Protein 1VB5 (pdb70)

Solvent-accessible surface area: 22920 Å² total; per-residue (Å²): 56,27,98,139,0,66,86,23,2,106,63,3,102,141,29,89,58,91,18,7,13,46,14,0,80,34,0,0,42,0,0,22,18,0,1,98,77,31,74,63,105,84,0,79,101,9,0,84,82,0,67,121,40,0,35,134,11,5,30,0,4,0,0,0,73,12,0,6,121,48,0,34,61,17,77,124,101,68,73,0,71,58,69,0,76,47,12,18,131,139,7,77,98,10,34,144,86,0,4,32,42,0,0,127,41,0,93,92,57,16,33,0,0,2,3,13,23,17,28,1,2,9,53,0,0,48,23,0,84,125,111,167,46,180,26,53,0,0,0,0,2,0,5,22,41,36,8,0,6,46,2,0,90,46,0,101,175,25,62,11,118,46,32,2,0,2,4,4,1,0,3,16,10,0,131,102,9,52,10,0,0,0,2,4,15,1,0,1,100,33,0,57,0,0,10,16,3,2,0,22,2,0,0,5,0,0,104,77,51,90,14,49,5,37,0,0,0,0,54,23,6,35,15,60,93,33,91,27,73,98,21,113,42,31,79,50,126,28,104,69,57,150,31,197,7,74,4,18,6,19,2,27,0,29,95,118,20,7,145,1,0,0,2,30,145,18,72,31,110,7,39,217,72,127,62,22,108,147,0,61,73,20,19,107,65,3,96,148,40,98,58,73,20,7,6,57,9,0,90,21,0,0,66,0,0,37,16,0,4,136,73,37,98,72,100,104,0,70,110,9,0,105,86,0,45,100,53,0,42,108,9,3,35,0,14,0,0,0,40,28,0,2,140,28,0,40,56,25,71,125,87,81,48,0,110,63,73,0,81,46,10,43,126,119,5,102,102,7,31,156,81,0,3,32,34,0,0,130,43,0,86,91,56,17,33,0,0,3,3,11,14,21,24,0,5,6,40,0,0,41,19,0,68,109,112,165,47,164,22,108,1,6,0,0,1,0,6,18,43,38,9,0,13,27,4,2,126,41,0,122,179,20,68,10,103,54,58,2,0,2,4,3,0,0,3,15,11,0,127,105,8,49,10,0,0,0,2,6,12,1,0,0,92,35,0,58,1,0,11,16,2,2,0,25,1,0,0,4,0,0,105,72,52,91,14,52,4,36,0,0,0,0,61,24,6,38,19,73,89,42,82,23,78,101,23,127,48,28,79,42,149,34,100,71,58,101,8,183,7,92,5,14,6,12,3,32,0,29,94,125,17,8,146,0,0,0,7,33,152,20,71,20,107,8,42,198,77,19,210

Structure (mmCIF, N/CA/C/O backbone):
data_1VB5
#
_entry.id   1VB5
#
_cell.length_a   158.437
_cell.length_b   158.437
_cell.length_c   151.486
_cell.angle_alpha   90.00
_cell.angle_beta   90.00
_cell.angle_gamma   120.00
#
_symmetry.space_group_name_H-M   'P 63 2 2'
#
loop_
_entity.id
_entity.type
_entity.pdbx_description
1 polymer 'translation initiation factor eIF-2B'
2 water water
#
loop_
_atom_site.group_PDB
_atom_site.id
_atom_site.type_symbol
_atom_site.label_atom_id
_atom_site.label_alt_id
_atom_site.label_comp_id
_atom_site.label_asym_id
_atom_site.label_entity_id
_atom_site.label_seq_id
_atom_site.pdbx_PDB_ins_code
_atom_site.Cartn_x
_atom_site.Cartn_y
_atom_site.Cartn_z
_atom_site.occupancy
_atom_site.B_iso_or_equiv
_atom_site.auth_seq_id
_atom_site.auth_comp_id
_atom_site.auth_asym_id
_atom_site.auth_atom_id
_atom_site.pdbx_PDB_model_num
ATOM 1 N N . LEU A 1 2 ? 99.802 47.952 -6.817 1.00 29.58 2 LEU A N 1
ATOM 2 C CA . LEU A 1 2 ? 98.560 48.501 -6.199 1.00 31.42 2 LEU A CA 1
ATOM 3 C C . LEU A 1 2 ? 97.776 49.369 -7.178 1.00 27.86 2 LEU A C 1
ATOM 4 O O . LEU A 1 2 ? 98.356 50.147 -7.933 1.00 32.59 2 LEU A O 1
ATOM 9 N N . PRO A 1 3 ? 96.439 49.248 -7.167 1.00 25.50 3 PRO A N 1
ATOM 10 C CA . PRO A 1 3 ? 95.548 50.011 -8.045 1.00 23.41 3 PRO A CA 1
ATOM 11 C C . PRO A 1 3 ? 95.726 51.522 -7.890 1.00 26.95 3 PRO A C 1
ATOM 12 O O . PRO A 1 3 ? 96.066 52.019 -6.814 1.00 25.83 3 PRO A O 1
ATOM 16 N N . GLU A 1 4 ? 95.479 52.241 -8.978 1.00 25.33 4 GLU A N 1
ATOM 17 C CA . GLU A 1 4 ? 95.601 53.690 -9.004 1.00 25.73 4 GLU A CA 1
ATOM 18 C C . GLU A 1 4 ? 94.879 54.379 -7.845 1.00 27.30 4 GLU A C 1
ATOM 19 O O . GLU A 1 4 ? 95.448 55.254 -7.187 1.00 23.90 4 GLU A O 1
ATOM 25 N N . ARG A 1 5 ? 93.628 53.992 -7.603 1.00 26.62 5 ARG A N 1
ATOM 26 C CA . ARG A 1 5 ? 92.846 54.600 -6.532 1.00 25.14 5 ARG A CA 1
ATOM 27 C C . ARG A 1 5 ? 93.448 54.351 -5.155 1.00 23.83 5 ARG A C 1
ATOM 28 O O . ARG A 1 5 ? 93.306 55.178 -4.254 1.00 26.73 5 ARG A O 1
ATOM 36 N N . VAL A 1 6 ? 94.115 53.217 -4.980 1.00 19.90 6 VAL A N 1
ATOM 37 C CA . VAL A 1 6 ? 94.735 52.938 -3.692 1.00 19.41 6 VAL A CA 1
ATOM 38 C C . VAL A 1 6 ? 95.929 53.876 -3.522 1.00 21.22 6 VAL A C 1
ATOM 39 O O . VAL A 1 6 ? 96.127 54.458 -2.452 1.00 20.81 6 VAL A O 1
ATOM 43 N N . LEU A 1 7 ? 96.708 54.034 -4.590 1.00 19.41 7 LEU A N 1
ATOM 44 C CA . LEU A 1 7 ? 97.876 54.914 -4.573 1.00 17.69 7 LEU A CA 1
ATOM 45 C C . LEU A 1 7 ? 97.482 56.367 -4.309 1.00 20.04 7 LEU A C 1
ATOM 46 O O . LEU A 1 7 ? 98.213 57.097 -3.638 1.00 20.57 7 LEU A O 1
ATOM 51 N N . GLU A 1 8 ? 96.333 56.790 -4.833 1.00 20.81 8 GLU A N 1
ATOM 52 C CA . GLU A 1 8 ? 95.861 58.159 -4.602 1.00 25.72 8 GLU A CA 1
ATOM 53 C C . GLU A 1 8 ? 95.662 58.392 -3.104 1.00 24.69 8 GLU A C 1
ATOM 54 O O . GLU A 1 8 ? 96.126 59.385 -2.545 1.00 22.68 8 GLU A O 1
ATOM 60 N N . ILE A 1 9 ? 94.959 57.463 -2.465 1.00 22.10 9 ILE A N 1
ATOM 61 C CA . ILE A 1 9 ? 94.692 57.554 -1.040 1.00 16.16 9 ILE A CA 1
ATOM 62 C C . ILE A 1 9 ? 95.994 57.583 -0.244 1.00 15.57 9 ILE A C 1
ATOM 63 O O . ILE A 1 9 ? 96.121 58.354 0.704 1.00 17.48 9 ILE A O 1
ATOM 68 N N . LEU A 1 10 ? 96.962 56.754 -0.629 1.00 14.32 10 LEU A N 1
ATOM 69 C CA . LEU A 1 10 ? 98.244 56.738 0.062 1.00 17.45 10 LEU A CA 1
ATOM 70 C C . LEU A 1 10 ? 98.942 58.098 -0.088 1.00 18.87 10 LEU A C 1
ATOM 71 O O . LEU A 1 10 ? 99.542 58.600 0.863 1.00 21.11 10 LEU A O 1
ATOM 76 N N . ARG A 1 11 ? 98.861 58.699 -1.274 1.00 20.51 11 ARG A N 1
ATOM 77 C CA . ARG A 1 11 ? 99.473 60.010 -1.485 1.00 19.31 11 ARG A CA 1
ATOM 78 C C . ARG A 1 11 ? 98.722 61.062 -0.665 1.00 17.63 11 ARG A C 1
ATOM 79 O O . ARG A 1 11 ? 99.325 61.985 -0.125 1.00 15.42 11 ARG A O 1
ATOM 87 N N . GLU A 1 12 ? 97.403 60.930 -0.564 1.00 18.04 12 GLU A N 1
ATOM 88 C CA . GLU A 1 12 ? 96.643 61.890 0.227 1.00 18.59 12 GLU A CA 1
ATOM 89 C C . GLU A 1 12 ? 97.080 61.793 1.693 1.00 22.77 12 GLU A C 1
ATOM 90 O O . GLU A 1 12 ? 97.174 62.803 2.399 1.00 21.35 12 GLU A O 1
ATOM 96 N N . MET A 1 13 ? 97.360 60.575 2.144 1.00 18.34 13 MET A N 1
ATOM 97 C CA . MET A 1 13 ? 97.805 60.369 3.513 1.00 20.97 13 MET A CA 1
ATOM 98 C C . MET A 1 13 ? 99.178 61.004 3.750 1.00 23.17 13 MET A C 1
ATOM 99 O O . MET A 1 13 ? 99.350 61.783 4.687 1.00 21.06 13 MET A O 1
ATOM 104 N N . LYS A 1 14 ? 100.144 60.677 2.896 1.00 21.06 14 LYS A N 1
ATOM 105 C CA . LYS A 1 14 ? 101.506 61.201 3.025 1.00 24.66 14 LYS A CA 1
ATOM 106 C C . LYS A 1 14 ? 101.540 62.721 2.949 1.00 21.57 14 LYS A C 1
ATOM 107 O O . LYS A 1 14 ? 102.424 63.371 3.496 1.00 21.71 14 LYS A O 1
ATOM 113 N N . ARG A 1 15 ? 100.548 63.270 2.270 1.00 22.12 15 ARG A N 1
ATOM 114 C CA . ARG A 1 15 ? 100.418 64.701 2.055 1.00 27.47 15 ARG A CA 1
ATOM 115 C C . ARG A 1 15 ? 99.860 65.478 3.256 1.00 27.27 15 ARG A C 1
ATOM 116 O O . ARG A 1 15 ? 100.101 66.678 3.388 1.00 24.43 15 ARG A O 1
ATOM 124 N N . GLU A 1 16 ? 99.136 64.793 4.136 1.00 25.12 16 GLU A N 1
ATOM 125 C CA . GLU A 1 16 ? 98.518 65.435 5.297 1.00 25.73 16 GLU A CA 1
ATOM 126 C C . GLU A 1 16 ? 99.489 66.054 6.310 1.00 23.15 16 GLU A C 1
ATOM 127 O O . GLU A 1 16 ? 100.424 65.402 6.764 1.00 23.11 16 GLU A O 1
ATOM 133 N N . ARG A 1 17 ? 99.240 67.307 6.682 1.00 23.51 17 ARG A N 1
ATOM 134 C CA . ARG A 1 17 ? 100.096 68.004 7.640 1.00 26.70 17 ARG A CA 1
ATOM 135 C C . ARG A 1 17 ? 99.371 68.378 8.934 1.00 26.76 17 ARG A C 1
ATOM 136 O O . ARG A 1 17 ? 100.001 68.507 9.982 1.00 29.33 17 ARG A O 1
ATOM 144 N N . ILE A 1 18 ? 98.054 68.553 8.861 1.00 28.24 18 ILE A N 1
ATOM 145 C CA . ILE A 1 18 ? 97.265 68.938 10.030 1.00 31.94 18 ILE A CA 1
ATOM 146 C C . ILE A 1 18 ? 96.612 67.780 10.781 1.00 37.57 18 ILE A C 1
ATOM 147 O O . ILE A 1 18 ? 97.042 67.421 11.880 1.00 42.55 18 ILE A O 1
ATOM 152 N N . LYS A 1 19 ? 95.563 67.212 10.191 1.00 33.60 19 LYS A N 1
ATOM 153 C CA . LYS A 1 19 ? 94.836 66.105 10.800 1.00 28.52 19 LYS A CA 1
ATOM 154 C C . LYS A 1 19 ? 95.794 65.059 11.354 1.00 32.47 19 LYS A C 1
ATOM 155 O O . LYS A 1 19 ? 96.830 64.768 10.755 1.00 37.10 19 LYS A O 1
ATOM 161 N N . GLY A 1 20 ? 95.439 64.496 12.504 1.00 33.65 20 GLY A N 1
ATOM 162 C CA . GLY A 1 20 ? 96.300 63.525 13.151 1.00 36.71 20 GLY A CA 1
ATOM 163 C C . GLY A 1 20 ? 96.070 62.053 12.883 1.00 38.50 20 GLY A C 1
ATOM 164 O O . GLY A 1 20 ? 95.475 61.664 11.878 1.00 39.22 20 GLY A O 1
ATOM 165 N N . ALA A 1 21 ? 96.566 61.237 13.807 1.00 38.14 21 ALA A N 1
ATOM 166 C CA . ALA A 1 21 ? 96.464 59.787 13.727 1.00 47.11 21 ALA A CA 1
ATOM 167 C C . ALA A 1 21 ? 95.056 59.291 13.411 1.00 44.48 21 ALA A C 1
ATOM 168 O O . ALA A 1 21 ? 94.882 58.368 12.619 1.00 49.92 21 ALA A O 1
ATOM 170 N N . SER A 1 22 ? 94.058 59.904 14.035 1.00 44.35 22 SER A N 1
ATOM 171 C CA . SER A 1 22 ? 92.671 59.514 13.823 1.00 37.33 22 SER A CA 1
ATOM 172 C C . SER A 1 22 ? 92.305 59.536 12.336 1.00 35.21 22 SER A C 1
ATOM 173 O O . SER A 1 22 ? 91.926 58.512 11.763 1.00 28.89 22 SER A O 1
ATOM 176 N N . TRP A 1 23 ? 92.429 60.708 11.721 1.00 26.79 23 TRP A N 1
ATOM 177 C CA . TRP A 1 23 ? 92.122 60.876 10.307 1.00 25.15 23 TRP A CA 1
ATOM 178 C C . TRP A 1 23 ? 92.978 59.955 9.437 1.00 25.52 23 TRP A C 1
ATOM 179 O O . TRP A 1 23 ? 92.489 59.378 8.466 1.00 22.41 23 TRP A O 1
ATOM 190 N N . LEU A 1 24 ? 94.255 59.820 9.785 1.00 23.77 24 LEU A N 1
ATOM 191 C CA . LEU A 1 24 ? 95.158 58.971 9.018 1.00 24.56 24 LEU A CA 1
ATOM 192 C C . LEU A 1 24 ? 94.755 57.511 9.047 1.00 20.07 24 LEU A C 1
ATOM 193 O O . LEU A 1 24 ? 94.811 56.833 8.026 1.00 21.77 24 LEU A O 1
ATOM 198 N N . ALA A 1 25 ? 94.359 57.026 10.221 1.00 18.85 25 ALA A N 1
ATOM 199 C CA . ALA A 1 25 ? 93.934 55.641 10.364 1.00 20.68 25 ALA A CA 1
ATOM 200 C C . ALA A 1 25 ? 92.691 55.400 9.508 1.00 21.30 25 ALA A C 1
ATOM 201 O O . ALA A 1 25 ? 92.573 54.365 8.848 1.00 22.27 25 ALA A O 1
ATOM 203 N N . LYS A 1 26 ? 91.770 56.363 9.521 1.00 17.37 26 LYS A N 1
ATOM 204 C CA . LYS A 1 26 ? 90.542 56.260 8.738 1.00 17.18 26 LYS A CA 1
ATOM 205 C C . LYS A 1 26 ? 90.882 56.130 7.256 1.00 21.06 26 LYS A C 1
ATOM 206 O O . LYS A 1 26 ? 90.300 55.310 6.547 1.00 20.74 26 LYS A O 1
ATOM 212 N N . LYS A 1 27 ? 91.829 56.940 6.793 1.00 21.30 27 LYS A N 1
ATOM 213 C CA . LYS A 1 27 ? 92.247 56.884 5.398 1.00 23.75 27 LYS A CA 1
ATOM 214 C C . LYS A 1 27 ? 92.902 55.541 5.085 1.00 16.60 27 LYS A C 1
ATOM 215 O O . LYS A 1 27 ? 92.716 54.993 4.002 1.00 23.98 27 LYS A O 1
ATOM 221 N N . GLY A 1 28 ? 93.669 55.018 6.034 1.00 18.00 28 GLY A N 1
ATOM 222 C CA . GLY A 1 28 ? 94.305 53.732 5.828 1.00 15.93 28 GLY A CA 1
ATOM 223 C C . GLY A 1 28 ? 93.230 52.682 5.600 1.00 21.45 28 GLY A C 1
ATOM 224 O O . GLY A 1 28 ? 93.346 51.838 4.706 1.00 17.19 28 GLY A O 1
ATOM 225 N N . ALA A 1 29 ? 92.167 52.743 6.401 1.00 20.46 29 ALA A N 1
ATOM 226 C CA . ALA A 1 29 ? 91.066 51.791 6.270 1.00 20.41 29 ALA A CA 1
ATOM 227 C C . ALA A 1 29 ? 90.437 51.925 4.884 1.00 19.81 29 ALA A C 1
ATOM 228 O O . ALA A 1 29 ? 90.166 50.924 4.215 1.00 17.54 29 ALA A O 1
ATOM 230 N N . GLU A 1 30 ? 90.215 53.164 4.452 1.00 15.15 30 GLU A N 1
ATOM 231 C CA . GLU A 1 30 ? 89.635 53.413 3.139 1.00 16.84 30 GLU A CA 1
ATOM 232 C C . GLU A 1 30 ? 90.534 52.883 2.029 1.00 15.82 30 GLU A C 1
ATOM 233 O O . GLU A 1 30 ? 90.055 52.541 0.948 1.00 19.21 30 GLU A O 1
ATOM 239 N N . ALA A 1 31 ? 91.836 52.824 2.291 1.00 16.53 31 ALA A N 1
ATOM 240 C CA . ALA A 1 31 ? 92.770 52.309 1.298 1.00 17.09 31 ALA A CA 1
ATOM 241 C C . ALA A 1 31 ? 92.479 50.820 1.086 1.00 16.18 31 ALA A C 1
ATOM 242 O O . ALA A 1 31 ? 92.463 50.344 -0.047 1.00 20.05 31 ALA A O 1
ATOM 244 N N . PHE A 1 32 ? 92.255 50.084 2.172 1.00 15.51 32 PHE A N 1
ATOM 245 C CA . PHE A 1 32 ? 91.952 48.659 2.051 1.00 16.95 32 PHE A CA 1
ATOM 246 C C . PHE A 1 32 ? 90.562 48.446 1.433 1.00 20.10 32 PHE A C 1
ATOM 247 O O . PHE A 1 32 ? 90.339 47.480 0.693 1.00 18.87 32 PHE A O 1
ATOM 255 N N . LEU A 1 33 ? 89.630 49.349 1.732 1.00 20.15 33 LEU A N 1
ATOM 256 C CA . LEU A 1 33 ? 88.279 49.241 1.187 1.00 22.48 33 LEU A CA 1
ATOM 257 C C . LEU A 1 33 ? 88.349 49.406 -0.324 1.00 24.30 33 LEU A C 1
ATOM 258 O O . LEU A 1 33 ? 87.742 48.646 -1.083 1.00 22.55 33 LEU A O 1
ATOM 263 N N . THR A 1 34 ? 89.101 50.412 -0.752 1.00 23.01 34 THR A N 1
ATOM 264 C CA . THR A 1 34 ? 89.275 50.686 -2.164 1.00 16.03 34 THR A CA 1
ATOM 265 C C . THR A 1 34 ? 89.977 49.513 -2.859 1.00 18.43 34 THR A C 1
ATOM 266 O O . THR A 1 34 ? 89.650 49.179 -3.992 1.00 24.05 34 THR A O 1
ATOM 270 N N . LEU A 1 35 ? 90.925 48.879 -2.174 1.00 14.15 35 LEU A N 1
ATOM 271 C CA . LEU A 1 35 ? 91.648 47.742 -2.740 1.00 16.82 35 LEU A CA 1
ATOM 272 C C . LEU A 1 35 ? 90.686 46.591 -3.035 1.00 24.81 35 LEU A C 1
ATOM 273 O O . LEU A 1 35 ? 90.711 46.005 -4.125 1.00 22.39 35 LEU A O 1
ATOM 278 N N . ALA A 1 36 ? 89.849 46.270 -2.051 1.00 20.31 36 ALA A N 1
ATOM 279 C CA . ALA A 1 36 ? 88.865 45.203 -2.182 1.00 22.20 36 ALA A CA 1
ATOM 280 C C . ALA A 1 36 ? 87.845 45.541 -3.262 1.00 24.24 36 ALA A C 1
ATOM 281 O O . ALA A 1 36 ? 87.301 44.656 -3.910 1.00 23.66 36 ALA A O 1
ATOM 283 N N . GLU A 1 37 ? 87.588 46.829 -3.453 1.00 25.70 37 GLU A N 1
ATOM 284 C CA . GLU A 1 37 ? 86.628 47.259 -4.455 1.00 28.35 37 GLU A CA 1
ATOM 285 C C . GLU A 1 37 ? 87.212 47.316 -5.865 1.00 32.87 37 GLU A C 1
ATOM 286 O O . GLU A 1 37 ? 86.470 47.250 -6.841 1.00 29.55 37 GLU A O 1
ATOM 292 N N . GLU A 1 38 ? 88.536 47.413 -5.979 1.00 34.73 38 GLU A N 1
ATOM 293 C CA . GLU A 1 38 ? 89.171 47.508 -7.295 1.00 36.39 38 GLU A CA 1
ATOM 294 C C . GLU A 1 38 ? 89.869 46.260 -7.850 1.00 39.41 38 GLU A C 1
ATOM 295 O O . GLU A 1 38 ? 89.812 46.010 -9.053 1.00 47.06 38 GLU A O 1
ATOM 301 N N . LEU A 1 39 ? 90.522 45.475 -7.000 1.00 37.04 39 LEU A N 1
ATOM 302 C CA . LEU A 1 39 ? 91.228 44.285 -7.477 1.00 40.69 39 LEU A CA 1
ATOM 303 C C . LEU A 1 39 ? 90.422 43.005 -7.661 1.00 47.39 39 LEU A C 1
ATOM 304 O O . LEU A 1 39 ? 89.288 42.876 -7.190 1.00 49.41 39 LEU A O 1
ATOM 309 N N . ASP A 1 40 ? 91.046 42.052 -8.349 1.00 53.74 40 ASP A N 1
ATOM 310 C CA . ASP A 1 40 ? 90.454 40.747 -8.620 1.00 54.44 40 ASP A CA 1
ATOM 311 C C . ASP A 1 40 ? 90.771 39.880 -7.403 1.00 49.65 40 ASP A C 1
ATOM 312 O O . ASP A 1 40 ? 91.902 39.883 -6.923 1.00 49.33 40 ASP A O 1
ATOM 317 N N . GLU A 1 41 ? 89.790 39.137 -6.902 1.00 49.08 41 GLU A N 1
ATOM 318 C CA . GLU A 1 41 ? 90.015 38.295 -5.727 1.00 50.39 41 GLU A CA 1
ATOM 319 C C . GLU A 1 41 ? 91.220 37.370 -5.898 1.00 48.84 41 GLU A C 1
ATOM 320 O O . GLU A 1 41 ? 91.727 36.803 -4.931 1.00 48.52 41 GLU A O 1
ATOM 326 N N . SER A 1 42 ? 91.685 37.237 -7.134 1.00 49.18 42 SER A N 1
ATOM 327 C CA . SER A 1 42 ? 92.826 36.388 -7.447 1.00 50.14 42 SER A CA 1
ATOM 328 C C . SER A 1 42 ? 94.170 37.037 -7.092 1.00 50.19 42 SER A C 1
ATOM 329 O O . SER A 1 42 ? 95.167 36.345 -6.878 1.00 51.38 42 SER A O 1
ATOM 332 N N . LEU A 1 43 ? 94.193 38.364 -7.024 1.00 45.13 43 LEU A N 1
ATOM 333 C CA . LEU A 1 43 ? 95.420 39.091 -6.714 1.00 41.53 43 LEU A CA 1
ATOM 334 C C . LEU A 1 43 ? 95.347 39.737 -5.334 1.00 36.50 43 LEU A C 1
ATOM 335 O O . LEU A 1 43 ? 96.321 40.328 -4.858 1.00 31.28 43 LEU A O 1
ATOM 340 N N . LEU A 1 44 ? 94.191 39.605 -4.695 1.00 26.30 44 LEU A N 1
ATOM 341 C CA . LEU A 1 44 ? 93.947 40.212 -3.395 1.00 26.00 44 LEU A CA 1
ATOM 342 C C . LEU A 1 44 ? 94.918 39.875 -2.265 1.00 21.23 44 LEU A C 1
ATOM 343 O O . LEU A 1 44 ? 95.396 40.776 -1.578 1.00 21.57 44 LEU A O 1
ATOM 348 N N . GLU A 1 45 ? 95.219 38.597 -2.061 1.00 25.18 45 GLU A N 1
ATOM 349 C CA . GLU A 1 45 ? 96.125 38.232 -0.974 1.00 30.80 45 GLU A CA 1
ATOM 350 C C . GLU A 1 45 ? 97.480 38.927 -1.055 1.00 27.00 45 GLU A C 1
ATOM 351 O O . GLU A 1 45 ? 97.942 39.503 -0.071 1.00 27.72 45 GLU A O 1
ATOM 357 N N . ASP A 1 46 ? 98.119 38.880 -2.218 1.00 25.98 46 ASP A N 1
ATOM 358 C CA . ASP A 1 46 ? 99.415 39.533 -2.365 1.00 30.70 46 ASP A CA 1
ATOM 359 C C . ASP A 1 46 ? 99.277 41.041 -2.231 1.00 24.08 46 ASP A C 1
ATOM 360 O O . ASP A 1 46 ? 100.123 41.700 -1.625 1.00 23.93 46 ASP A O 1
ATOM 365 N N . ALA A 1 47 ? 98.203 41.582 -2.796 1.00 20.16 47 ALA A N 1
ATOM 366 C CA . ALA A 1 47 ? 97.958 43.015 -2.741 1.00 19.43 47 ALA A CA 1
ATOM 367 C C . ALA A 1 47 ? 97.790 43.495 -1.302 1.00 21.58 47 ALA A C 1
ATOM 368 O O . ALA A 1 47 ? 98.258 44.578 -0.944 1.00 23.05 47 ALA A O 1
ATOM 370 N N . ILE A 1 48 ? 97.126 42.688 -0.477 1.00 22.72 48 ILE A N 1
ATOM 371 C CA . ILE A 1 48 ? 96.910 43.045 0.924 1.00 21.64 48 ILE A CA 1
ATOM 372 C C . ILE A 1 48 ? 98.235 43.131 1.678 1.00 20.95 48 ILE A C 1
ATOM 373 O O . ILE A 1 48 ? 98.464 44.069 2.441 1.00 19.86 48 ILE A O 1
ATOM 378 N N . MET A 1 49 ? 99.113 42.156 1.466 1.00 23.93 49 MET A N 1
ATOM 379 C CA . MET A 1 49 ? 100.407 42.174 2.138 1.00 22.69 49 MET A CA 1
ATOM 380 C C . MET A 1 49 ? 101.162 43.430 1.712 1.00 21.18 49 MET A C 1
ATOM 381 O O . MET A 1 49 ? 101.781 44.102 2.532 1.00 23.38 49 MET A O 1
ATOM 386 N N . GLU A 1 50 ? 101.087 43.757 0.427 1.00 23.01 50 GLU A N 1
ATOM 387 C CA . GLU A 1 50 ? 101.744 44.946 -0.088 1.00 22.56 50 GLU A CA 1
ATOM 388 C C . GLU A 1 50 ? 101.152 46.212 0.537 1.00 26.76 50 GLU A C 1
ATOM 389 O O . GLU A 1 50 ? 101.892 47.098 0.970 1.00 27.32 50 GLU A O 1
ATOM 395 N N . LEU A 1 51 ? 99.823 46.301 0.590 1.00 25.04 51 LEU A N 1
ATOM 396 C CA . LEU A 1 51 ? 99.188 47.478 1.168 1.00 18.98 51 LEU A CA 1
ATOM 397 C C . LEU A 1 51 ? 99.489 47.591 2.660 1.00 20.41 51 LEU A C 1
ATOM 398 O O . LEU A 1 51 ? 99.566 48.695 3.200 1.00 23.67 51 LEU A O 1
ATOM 403 N N . ARG A 1 52 ? 99.651 46.451 3.327 1.00 21.86 52 ARG A N 1
ATOM 404 C CA . ARG A 1 52 ? 99.974 46.451 4.750 1.00 23.14 52 ARG A CA 1
ATOM 405 C C . ARG A 1 52 ? 101.287 47.202 4.932 1.00 24.98 52 ARG A C 1
ATOM 406 O O . ARG A 1 52 ? 101.394 48.095 5.774 1.00 24.20 52 ARG A O 1
ATOM 414 N N . GLU A 1 53 ? 102.284 46.826 4.134 1.00 24.83 53 GLU A N 1
ATOM 415 C CA . GLU A 1 53 ? 103.599 47.451 4.200 1.00 26.05 53 GLU A CA 1
ATOM 416 C C . GLU A 1 53 ? 103.545 48.936 3.890 1.00 19.72 53 GLU A C 1
ATOM 417 O O . GLU A 1 53 ? 104.166 49.732 4.577 1.00 28.40 53 GLU A O 1
ATOM 423 N N . GLU A 1 54 ? 102.792 49.303 2.859 1.00 20.29 54 GLU A N 1
ATOM 424 C CA . GLU A 1 54 ? 102.669 50.696 2.450 1.00 20.77 54 GLU A CA 1
ATOM 425 C C . GLU A 1 54 ? 101.963 51.613 3.448 1.00 25.70 54 GLU A C 1
ATOM 426 O O . GLU A 1 54 ? 102.379 52.753 3.639 1.00 26.36 54 GLU A O 1
ATOM 432 N N . VAL A 1 55 ? 100.890 51.129 4.070 1.00 19.56 55 VAL A N 1
ATOM 433 C CA . VAL A 1 55 ? 100.147 51.931 5.035 1.00 17.77 55 VAL A CA 1
ATOM 434 C C . VAL A 1 55 ? 101.006 52.261 6.261 1.00 20.89 55 VAL A C 1
ATOM 435 O O . VAL A 1 55 ? 100.993 53.388 6.755 1.00 20.21 55 VAL A O 1
ATOM 439 N N . VAL A 1 56 ? 101.755 51.279 6.748 1.00 19.82 56 VAL A N 1
ATOM 440 C CA . VAL A 1 56 ? 102.612 51.506 7.902 1.00 23.80 56 VAL A CA 1
ATOM 441 C C . VAL A 1 56 ? 103.720 52.502 7.546 1.00 24.44 56 VAL A C 1
ATOM 442 O O . VAL A 1 56 ? 104.055 53.372 8.349 1.00 22.45 56 VAL A O 1
ATOM 446 N N . LYS A 1 57 ? 104.270 52.386 6.339 1.00 20.85 57 LYS A N 1
ATOM 447 C CA . LYS A 1 57 ? 105.337 53.285 5.901 1.00 25.78 57 LYS A CA 1
ATOM 448 C C . LYS A 1 57 ? 104.907 54.744 5.792 1.00 23.70 57 LYS A C 1
ATOM 449 O O . LYS A 1 57 ? 105.750 55.636 5.779 1.00 24.88 57 LYS A O 1
ATOM 455 N N . VAL A 1 58 ? 103.604 54.995 5.704 1.00 23.51 58 VAL A N 1
ATOM 456 C CA . VAL A 1 58 ? 103.123 56.372 5.616 1.00 25.80 58 VAL A CA 1
ATOM 457 C C . VAL A 1 58 ? 103.602 57.156 6.836 1.00 24.99 58 VAL A C 1
ATOM 458 O O . VAL A 1 58 ? 103.936 58.336 6.737 1.00 24.71 58 VAL A O 1
ATOM 462 N N . ASN A 1 59 ? 103.616 56.495 7.989 1.00 19.67 59 ASN A N 1
ATOM 463 C CA . ASN A 1 59 ? 104.083 57.116 9.227 1.00 21.89 59 ASN A CA 1
ATOM 464 C C . ASN A 1 59 ? 104.350 56.022 10.255 1.00 19.47 59 ASN A C 1
ATOM 465 O O . ASN A 1 59 ? 103.459 55.629 11.018 1.00 18.81 59 ASN A O 1
ATOM 470 N N . PRO A 1 60 ? 105.587 55.515 10.290 1.00 16.19 60 PRO A N 1
ATOM 471 C CA . PRO A 1 60 ? 105.930 54.457 11.238 1.00 17.37 60 PRO A CA 1
ATOM 472 C C . PRO A 1 60 ? 105.855 54.849 12.705 1.00 17.74 60 PRO A C 1
ATOM 473 O O . PRO A 1 60 ? 105.991 53.996 13.575 1.00 22.72 60 PRO A O 1
ATOM 477 N N . SER A 1 61 ? 105.635 56.130 12.984 1.00 18.98 61 SER A N 1
ATOM 478 C CA . SER A 1 61 ? 105.521 56.592 14.370 1.00 22.23 61 SER A CA 1
ATOM 479 C C . SER A 1 61 ? 104.086 56.411 14.889 1.00 21.61 61 SER A C 1
ATOM 480 O O . SER A 1 61 ? 103.823 56.578 16.083 1.00 17.85 61 SER A O 1
ATOM 483 N N . MET A 1 62 ? 103.165 56.069 13.994 1.00 18.72 62 MET A N 1
ATOM 484 C CA . MET A 1 62 ? 101.769 55.886 14.379 1.00 18.40 62 MET A CA 1
ATOM 485 C C . MET A 1 62 ? 101.369 54.423 14.549 1.00 18.91 62 MET A C 1
ATOM 486 O O . MET A 1 62 ? 101.294 53.667 13.581 1.00 16.48 62 MET A O 1
ATOM 491 N N . ALA A 1 63 ? 101.119 54.033 15.794 1.00 16.09 63 ALA A N 1
ATOM 492 C CA . ALA A 1 63 ? 100.716 52.668 16.108 1.00 17.66 63 ALA A CA 1
ATOM 493 C C . ALA A 1 63 ? 99.375 52.313 15.464 1.00 16.35 63 ALA A C 1
ATOM 494 O O . ALA A 1 63 ? 99.136 51.160 15.125 1.00 17.89 63 ALA A O 1
ATOM 496 N N . SER A 1 64 ? 98.504 53.302 15.295 1.00 15.67 64 SER A N 1
ATOM 497 C CA . SER A 1 64 ? 97.193 53.045 14.699 1.00 18.18 64 SER A CA 1
ATOM 498 C C . SER A 1 64 ? 97.319 52.402 13.323 1.00 22.22 64 SER A C 1
ATOM 499 O O . SER A 1 64 ? 96.530 51.524 12.970 1.00 19.74 64 SER A O 1
ATOM 502 N N . LEU A 1 65 ? 98.308 52.833 12.542 1.00 19.11 65 LEU A N 1
ATOM 503 C CA . LEU A 1 65 ? 98.497 52.263 11.213 1.00 19.46 65 LEU A CA 1
ATOM 504 C C . LEU A 1 65 ? 99.015 50.827 11.309 1.00 22.15 65 LEU A C 1
ATOM 505 O O . LEU A 1 65 ? 98.639 49.957 10.515 1.00 23.10 65 LEU A O 1
ATOM 510 N N . TYR A 1 66 ? 99.869 50.579 12.294 1.00 22.13 66 TYR A N 1
ATOM 511 C CA . TYR A 1 66 ? 100.418 49.250 12.498 1.00 18.59 66 TYR A CA 1
ATOM 512 C C . TYR A 1 66 ? 99.296 48.310 12.946 1.00 19.24 66 TYR A C 1
ATOM 513 O O . TYR A 1 66 ? 99.193 47.174 12.468 1.00 16.27 66 TYR A O 1
ATOM 522 N N . ASN A 1 67 ? 98.451 48.777 13.862 1.00 17.42 67 ASN A N 1
ATOM 523 C CA . ASN A 1 67 ? 97.360 47.932 14.340 1.00 20.90 67 ASN A CA 1
ATOM 524 C C . ASN A 1 67 ? 96.303 47.712 13.268 1.00 19.17 67 ASN A C 1
ATOM 525 O O . ASN A 1 67 ? 95.696 46.646 13.203 1.00 21.77 67 ASN A O 1
ATOM 530 N N . LEU A 1 68 ? 96.089 48.712 12.421 1.00 17.70 68 LEU A N 1
ATOM 531 C CA . LEU A 1 68 ? 95.124 48.567 11.338 1.00 18.19 68 LEU A CA 1
ATOM 532 C C . LEU A 1 68 ? 95.621 47.453 10.408 1.00 18.02 68 LEU A C 1
ATOM 533 O O . LEU A 1 68 ? 94.889 46.510 10.100 1.00 19.80 68 LEU A O 1
ATOM 538 N N . ALA A 1 69 ? 96.872 47.566 9.974 1.00 16.63 69 ALA A N 1
ATOM 539 C CA . ALA A 1 69 ? 97.469 46.579 9.075 1.00 18.18 69 ALA A CA 1
ATOM 540 C C . ALA A 1 69 ? 97.374 45.163 9.625 1.00 20.84 69 ALA A C 1
ATOM 541 O O . ALA A 1 69 ? 97.071 44.222 8.889 1.00 23.04 69 ALA A O 1
ATOM 543 N N . ARG A 1 70 ? 97.633 45.019 10.923 1.00 21.39 70 ARG A N 1
ATOM 544 C CA . ARG A 1 70 ? 97.593 43.723 11.586 1.00 21.08 70 ARG A CA 1
ATOM 545 C C . ARG A 1 70 ? 96.156 43.198 11.691 1.00 24.54 70 ARG A C 1
ATOM 546 O O . ARG A 1 70 ? 95.920 41.988 11.662 1.00 25.92 70 ARG A O 1
ATOM 554 N N . PHE A 1 71 ? 95.200 44.112 11.807 1.00 17.08 71 PHE A N 1
ATOM 555 C CA . PHE A 1 71 ? 93.802 43.734 11.926 1.00 18.62 71 PHE A CA 1
ATOM 556 C C . PHE A 1 71 ? 93.247 43.210 10.599 1.00 21.54 71 PHE A C 1
ATOM 557 O O . PHE A 1 71 ? 92.330 42.390 10.587 1.00 21.24 71 PHE A O 1
ATOM 565 N N . ILE A 1 72 ? 93.801 43.686 9.487 1.00 19.81 72 ILE A N 1
ATOM 566 C CA . ILE A 1 72 ? 93.345 43.265 8.164 1.00 20.14 72 ILE A CA 1
ATOM 567 C C . ILE A 1 72 ? 93.910 41.886 7.824 1.00 23.89 72 ILE A C 1
ATOM 568 O O . ILE A 1 72 ? 95.125 41.696 7.785 1.00 25.41 72 ILE A O 1
ATOM 573 N N . PRO A 1 73 ? 93.034 40.904 7.566 1.00 21.80 73 PRO A N 1
ATOM 574 C CA . PRO A 1 73 ? 93.496 39.552 7.236 1.00 17.82 73 PRO A CA 1
ATOM 575 C C . PRO A 1 73 ? 93.953 39.408 5.792 1.00 16.49 73 PRO A C 1
ATOM 576 O O . PRO A 1 73 ? 93.528 40.160 4.918 1.00 19.17 73 PRO A O 1
ATOM 580 N N . VAL A 1 74 ? 94.844 38.452 5.548 1.00 18.82 74 VAL A N 1
ATOM 581 C CA . VAL A 1 74 ? 95.308 38.195 4.193 1.00 24.13 74 VAL A CA 1
ATOM 582 C C . VAL A 1 74 ? 94.222 37.260 3.694 1.00 27.19 74 VAL A C 1
ATOM 583 O O . VAL A 1 74 ? 94.173 36.088 4.068 1.00 29.44 74 VAL A O 1
ATOM 587 N N . THR A 1 75 ? 93.328 37.793 2.872 1.00 26.28 75 THR A N 1
ATOM 588 C CA . THR A 1 75 ? 92.208 37.012 2.382 1.00 23.71 75 THR A CA 1
ATOM 589 C C . THR A 1 75 ? 92.006 37.186 0.895 1.00 29.18 75 THR A C 1
ATOM 590 O O . THR A 1 75 ? 92.452 38.171 0.307 1.00 27.27 75 THR A O 1
ATOM 594 N N . ASN A 1 76 ? 91.314 36.228 0.288 1.00 27.93 76 ASN A N 1
ATOM 595 C CA . ASN A 1 76 ? 91.041 36.300 -1.136 1.00 27.20 76 ASN A CA 1
ATOM 596 C C . ASN A 1 76 ? 89.595 36.747 -1.328 1.00 27.67 76 ASN A C 1
ATOM 597 O O . ASN A 1 76 ? 89.105 36.826 -2.454 1.00 31.62 76 ASN A O 1
ATOM 602 N N . ARG A 1 77 ? 88.914 37.038 -0.223 1.00 24.12 77 ARG A N 1
ATOM 603 C CA . ARG A 1 77 ? 87.525 37.485 -0.285 1.00 24.87 77 ARG A CA 1
ATOM 604 C C . ARG A 1 77 ? 87.380 38.990 -0.017 1.00 23.96 77 ARG A C 1
ATOM 605 O O . ARG A 1 77 ? 87.733 39.481 1.060 1.00 21.34 77 ARG A O 1
ATOM 613 N N . ARG A 1 78 ? 86.851 39.711 -1.003 1.00 21.14 78 ARG A N 1
ATOM 614 C CA . ARG A 1 78 ? 86.651 41.155 -0.897 1.00 26.56 78 ARG A CA 1
ATOM 615 C C . ARG A 1 78 ? 85.721 41.553 0.250 1.00 21.24 78 ARG A C 1
ATOM 616 O O . ARG A 1 78 ? 85.990 42.521 0.958 1.00 23.54 78 ARG A O 1
ATOM 624 N N . ASP A 1 79 ? 84.629 40.813 0.423 1.00 16.97 79 ASP A N 1
ATOM 625 C CA . ASP A 1 79 ? 83.660 41.117 1.470 1.00 18.19 79 ASP A CA 1
ATOM 626 C C . ASP A 1 79 ? 84.227 41.031 2.882 1.00 20.15 79 ASP A C 1
ATOM 627 O O . ASP A 1 79 ? 83.848 41.814 3.754 1.00 24.72 79 ASP A O 1
ATOM 632 N N . ILE A 1 80 ? 85.134 40.088 3.104 1.00 19.60 80 ILE A N 1
ATOM 633 C CA . ILE A 1 80 ? 85.766 39.923 4.408 1.00 19.90 80 ILE A CA 1
ATOM 634 C C . ILE A 1 80 ? 86.765 41.070 4.615 1.00 18.01 80 ILE A C 1
ATOM 635 O O . ILE A 1 80 ? 86.864 41.632 5.701 1.00 20.37 80 ILE A O 1
ATOM 640 N N . LEU A 1 81 ? 87.490 41.421 3.562 1.00 18.04 81 LEU A N 1
ATOM 641 C CA . LEU A 1 81 ? 88.460 42.503 3.642 1.00 19.09 81 LEU A CA 1
ATOM 642 C C . LEU A 1 81 ? 87.751 43.812 4.006 1.00 25.15 81 LEU A C 1
ATOM 643 O O . LEU A 1 81 ? 88.155 44.507 4.946 1.00 21.21 81 LEU A O 1
ATOM 648 N N . LYS A 1 82 ? 86.685 44.138 3.274 1.00 20.50 82 LYS A N 1
ATOM 649 C CA . LYS A 1 82 ? 85.940 45.369 3.536 1.00 24.78 82 LYS A CA 1
ATOM 650 C C . LYS A 1 82 ? 85.337 45.359 4.932 1.00 18.64 82 LYS A C 1
ATOM 651 O O . LYS A 1 82 ? 85.377 46.360 5.646 1.00 19.83 82 LYS A O 1
ATOM 657 N N . SER A 1 83 ? 84.779 44.218 5.320 1.00 19.21 83 SER A N 1
ATOM 658 C CA . SER A 1 83 ? 84.163 44.080 6.631 1.00 17.53 83 SER A CA 1
ATOM 659 C C . SER A 1 83 ? 85.173 44.340 7.751 1.00 16.08 83 SER A C 1
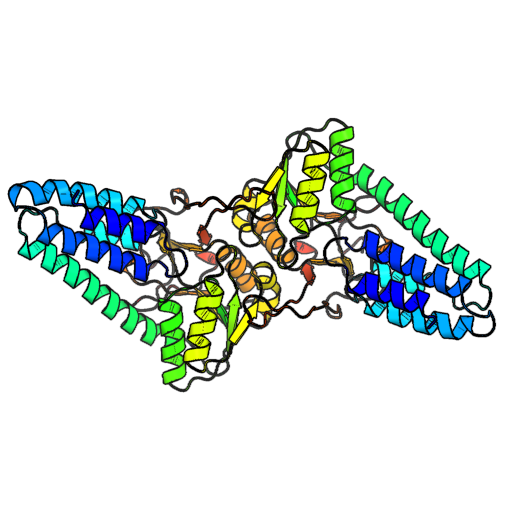ATOM 660 O O . SER A 1 83 ? 84.863 45.014 8.729 1.00 18.23 83 SER A O 1
ATOM 663 N N . ARG A 1 84 ? 86.380 43.798 7.624 1.00 19.36 84 ARG A N 1
ATOM 664 C CA . ARG A 1 84 ? 87.386 44.031 8.656 1.00 19.63 84 ARG A CA 1
ATOM 665 C C . ARG A 1 84 ? 87.796 45.509 8.685 1.00 15.51 84 ARG A C 1
ATOM 666 O O . ARG A 1 84 ? 87.954 46.090 9.754 1.00 17.99 84 ARG A O 1
ATOM 674 N N . ALA A 1 85 ? 87.951 46.118 7.516 1.00 13.04 85 ALA A N 1
ATOM 675 C CA . ALA A 1 85 ? 88.338 47.524 7.456 1.00 17.10 85 ALA A CA 1
ATOM 676 C C . ALA A 1 85 ? 87.272 48.393 8.114 1.00 19.97 85 ALA A C 1
ATOM 677 O O . ALA A 1 85 ? 87.588 49.277 8.910 1.00 20.53 85 ALA A O 1
ATOM 679 N N . LEU A 1 86 ? 86.009 48.136 7.785 1.00 16.94 86 LEU A N 1
ATOM 680 C CA . LEU A 1 86 ? 84.906 48.901 8.359 1.00 15.89 86 LEU A CA 1
ATOM 681 C C . LEU A 1 86 ? 84.784 48.652 9.861 1.00 19.44 86 LEU A C 1
ATOM 682 O O . LEU A 1 86 ? 84.472 49.574 10.625 1.00 17.05 86 LEU A O 1
ATOM 687 N N . GLU A 1 87 ? 85.031 47.414 10.283 1.00 15.46 87 GLU A N 1
ATOM 688 C CA . GLU A 1 87 ? 84.960 47.074 11.704 1.00 15.19 87 GLU A CA 1
ATOM 689 C C . GLU A 1 87 ? 86.018 47.871 12.483 1.00 19.24 87 GL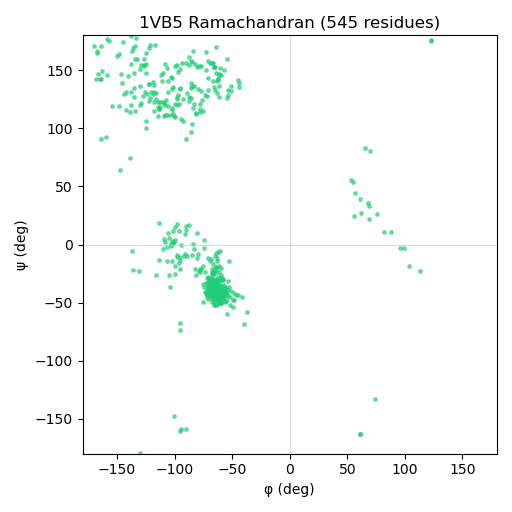U A C 1
ATOM 690 O O . GLU A 1 87 ? 85.752 48.385 13.572 1.00 17.71 87 GLU A O 1
ATOM 696 N N . PHE A 1 88 ? 87.222 47.965 11.925 1.00 15.98 88 PHE A N 1
ATOM 697 C CA . PHE A 1 88 ? 88.284 48.709 12.585 1.00 14.14 88 PHE A CA 1
ATOM 698 C C . PHE A 1 88 ? 87.852 50.169 12.748 1.00 15.86 88 PHE A C 1
ATOM 699 O O . PHE A 1 88 ? 88.085 50.769 13.791 1.00 17.68 88 PHE A O 1
ATOM 707 N N . LEU A 1 89 ? 87.224 50.737 11.719 1.00 13.75 89 LEU A N 1
ATOM 708 C CA . LEU A 1 89 ? 86.749 52.121 11.786 1.00 21.39 89 LEU A CA 1
ATOM 709 C C . LEU A 1 89 ? 85.711 52.293 12.887 1.00 22.81 89 LEU A C 1
ATOM 710 O O . LEU A 1 89 ? 85.804 53.218 13.692 1.00 19.62 89 LEU A O 1
ATOM 715 N N . ARG A 1 90 ? 84.714 51.411 12.913 1.00 20.29 90 ARG A N 1
ATOM 716 C CA . ARG A 1 90 ? 83.683 51.496 13.940 1.00 20.50 90 ARG A CA 1
ATOM 717 C C . ARG A 1 90 ? 84.299 51.427 15.336 1.00 14.69 90 ARG A C 1
ATOM 718 O O . ARG A 1 90 ? 83.880 52.145 16.241 1.00 17.93 90 ARG A O 1
ATOM 726 N N . ARG A 1 91 ? 85.287 50.558 15.510 1.00 15.08 91 ARG A N 1
ATOM 727 C CA . ARG A 1 91 ? 85.951 50.422 16.804 1.00 16.55 91 ARG A CA 1
ATOM 728 C C . ARG A 1 91 ? 86.688 51.708 17.193 1.00 17.60 91 ARG A C 1
ATOM 729 O O . ARG A 1 91 ? 86.721 52.077 18.366 1.00 20.42 91 ARG A O 1
ATOM 737 N N . MET A 1 92 ? 87.280 52.380 16.209 1.00 16.20 92 MET A N 1
ATOM 738 C CA . MET A 1 92 ? 87.997 53.634 16.450 1.00 18.24 92 MET A CA 1
ATOM 739 C C . MET A 1 92 ? 87.025 54.701 16.953 1.00 16.78 92 MET A C 1
ATOM 740 O O . MET A 1 92 ? 87.290 55.391 17.940 1.00 18.93 92 MET A O 1
ATOM 745 N N . GLU A 1 93 ? 85.899 54.824 16.256 1.00 20.21 93 GLU A N 1
ATOM 746 C CA . GLU A 1 93 ? 84.867 55.804 16.587 1.00 21.64 93 GLU A CA 1
ATOM 747 C C . GLU A 1 93 ? 84.328 55.579 17.992 1.00 15.93 93 GLU A C 1
ATOM 748 O O . GLU A 1 93 ? 84.165 56.517 18.759 1.00 18.54 93 GLU A O 1
ATOM 754 N N . GLU A 1 94 ? 84.038 54.327 18.316 1.00 19.58 94 GLU A N 1
ATOM 755 C CA . GLU A 1 94 ? 83.504 54.000 19.628 1.00 26.64 94 GLU A CA 1
ATOM 756 C C . GLU A 1 94 ? 84.533 54.279 20.713 1.00 21.45 94 GLU A C 1
ATOM 757 O O . GLU A 1 94 ? 84.208 54.853 21.753 1.00 20.33 94 GLU A O 1
ATOM 763 N N . ALA A 1 95 ? 85.777 53.884 20.464 1.00 17.00 95 ALA A N 1
ATOM 764 C CA . ALA A 1 95 ? 86.839 54.109 21.436 1.00 13.77 95 ALA A CA 1
ATOM 765 C C . ALA A 1 95 ? 86.994 55.600 21.699 1.00 12.44 95 ALA A C 1
ATOM 766 O O . ALA A 1 95 ? 87.102 56.025 22.851 1.00 19.11 95 ALA A O 1
ATOM 768 N N . LYS A 1 96 ? 86.990 56.400 20.636 1.00 20.58 96 LYS A N 1
ATOM 769 C CA . LYS A 1 96 ? 87.138 57.843 20.803 1.00 19.44 96 LYS A CA 1
ATOM 770 C C . LYS A 1 96 ? 86.022 58.483 21.634 1.00 19.96 96 LYS A C 1
ATOM 771 O O . LYS A 1 96 ? 86.306 59.246 22.556 1.00 19.68 96 LYS A O 1
ATOM 777 N N . ARG A 1 97 ? 84.758 58.195 21.332 1.00 18.31 97 ARG A N 1
ATOM 778 C CA . ARG A 1 97 ? 83.704 58.824 22.123 1.00 22.99 97 ARG A CA 1
ATOM 779 C C . ARG A 1 97 ? 83.698 58.385 23.587 1.00 19.96 97 ARG A C 1
ATOM 780 O O . ARG A 1 97 ? 83.391 59.181 24.471 1.00 17.59 97 ARG A O 1
ATOM 788 N N . GLU A 1 98 ? 84.056 57.134 23.858 1.00 18.40 98 GLU A N 1
ATOM 789 C CA . GLU A 1 98 ? 84.079 56.672 25.241 1.00 18.67 98 GLU A CA 1
ATOM 790 C C . GLU A 1 98 ? 85.268 57.297 25.982 1.00 21.19 98 GLU A C 1
ATOM 791 O O . GLU A 1 98 ? 85.187 57.593 27.176 1.00 21.94 98 GLU A O 1
ATOM 797 N N . LEU A 1 99 ? 86.368 57.512 25.267 1.00 23.00 99 LEU A N 1
ATOM 798 C CA . LEU A 1 99 ? 87.550 58.113 25.872 1.00 18.80 99 LEU A CA 1
ATOM 799 C C . LEU A 1 99 ? 87.237 59.579 26.176 1.00 18.01 99 LEU A C 1
ATOM 800 O O . LEU A 1 99 ? 87.560 60.080 27.247 1.00 21.35 99 LEU A O 1
ATOM 805 N N . ALA A 1 100 ? 86.599 60.259 25.235 1.00 15.19 100 ALA A N 1
ATOM 806 C CA . ALA A 1 100 ? 86.246 61.662 25.428 1.00 19.85 100 ALA A CA 1
ATOM 807 C C . ALA A 1 100 ? 85.394 61.849 26.682 1.00 21.24 100 ALA A C 1
ATOM 808 O O . ALA A 1 100 ? 85.515 62.853 27.384 1.00 24.18 100 ALA A O 1
ATOM 810 N N . SER A 1 101 ? 84.527 60.879 26.956 1.00 23.25 101 SER A N 1
ATOM 811 C CA . SER A 1 101 ? 83.662 60.944 28.127 1.00 23.70 101 SER A CA 1
ATOM 812 C C . SER A 1 101 ? 84.498 60.832 29.400 1.00 23.13 101 SER A C 1
ATOM 813 O O . SER A 1 101 ? 84.316 61.593 30.352 1.00 21.00 101 SER A O 1
ATOM 816 N N . ILE A 1 102 ? 85.414 59.872 29.407 1.00 21.72 102 ILE A N 1
ATOM 817 C CA . ILE A 1 102 ? 86.285 59.663 30.551 1.00 23.50 102 ILE A CA 1
ATOM 818 C C . ILE A 1 102 ? 87.193 60.883 30.727 1.00 25.13 102 ILE A C 1
ATOM 819 O O . ILE A 1 102 ? 87.469 61.300 31.850 1.00 23.93 102 ILE A O 1
ATOM 824 N N . GLY A 1 103 ? 87.627 61.471 29.613 1.00 21.19 103 GLY A N 1
ATOM 825 C CA . GLY A 1 103 ? 88.487 62.640 29.682 1.00 16.70 103 GLY A CA 1
ATOM 826 C C . GLY A 1 103 ? 87.760 63.865 30.218 1.00 25.75 103 GLY A C 1
ATOM 827 O O . GLY A 1 103 ? 88.288 64.601 31.055 1.00 23.01 103 GLY A O 1
ATOM 828 N N . ALA A 1 104 ? 86.540 64.086 29.737 1.00 21.76 104 ALA A N 1
ATOM 829 C CA . ALA A 1 104 ? 85.750 65.225 30.181 1.00 22.42 104 ALA A CA 1
ATOM 830 C C . ALA A 1 104 ? 85.487 65.146 31.682 1.00 22.76 104 ALA A C 1
ATOM 831 O O . ALA A 1 104 ? 85.349 66.174 32.350 1.00 24.45 104 ALA A O 1
ATOM 833 N N . GLN A 1 105 ? 85.425 63.925 32.208 1.00 19.35 105 GLN A N 1
ATOM 834 C CA . GLN A 1 105 ? 85.175 63.712 33.631 1.00 21.81 105 GLN A CA 1
ATOM 835 C C . GLN A 1 105 ? 86.392 64.103 34.473 1.00 23.55 105 GLN A C 1
ATOM 836 O O . GLN A 1 105 ? 86.250 64.586 35.597 1.00 21.49 105 GLN A O 1
ATOM 842 N N . LEU A 1 106 ? 87.585 63.897 33.919 1.00 21.88 106 LEU A N 1
ATOM 843 C CA . LEU A 1 106 ? 88.828 64.240 34.606 1.00 21.43 106 LEU A CA 1
ATOM 844 C C . LEU A 1 106 ? 88.958 65.757 34.758 1.00 22.18 106 LEU A C 1
ATOM 845 O O . LEU A 1 106 ? 89.488 66.246 35.751 1.00 27.92 106 LEU A O 1
ATOM 850 N N . ILE A 1 107 ? 88.474 66.499 33.769 1.00 21.84 107 ILE A N 1
ATOM 851 C CA . ILE A 1 107 ? 88.546 67.956 33.802 1.00 19.93 107 ILE A CA 1
ATOM 852 C C . ILE A 1 107 ? 87.694 68.549 34.919 1.00 23.75 107 ILE A C 1
ATOM 853 O O . ILE A 1 107 ? 86.550 68.130 35.127 1.00 24.69 107 ILE A O 1
ATOM 858 N N . ASP A 1 108 ? 88.264 69.513 35.642 1.00 23.72 108 ASP A N 1
ATOM 859 C CA . ASP A 1 108 ? 87.565 70.184 36.740 1.00 25.42 108 ASP A CA 1
ATOM 860 C C . ASP A 1 108 ? 87.174 71.598 36.333 1.00 26.73 108 ASP A C 1
ATOM 861 O O . ASP A 1 108 ? 87.838 72.232 35.509 1.00 24.49 108 ASP A O 1
ATOM 866 N N . ASP A 1 109 ? 86.103 72.097 36.934 1.00 25.75 109 ASP A N 1
ATOM 867 C CA . ASP A 1 109 ? 85.642 73.445 36.655 1.00 29.87 109 ASP A CA 1
ATOM 868 C C . ASP A 1 109 ? 86.735 74.395 37.153 1.00 23.60 109 ASP A C 1
ATOM 869 O O . ASP A 1 109 ? 87.250 74.228 38.257 1.00 29.03 109 ASP A O 1
ATOM 874 N N . GLY A 1 110 ? 87.110 75.371 36.331 1.00 22.52 110 GLY A N 1
ATOM 875 C CA . GLY A 1 110 ? 88.157 76.299 36.723 1.00 17.87 110 GLY A CA 1
ATOM 876 C C . GLY A 1 110 ? 89.534 75.906 36.200 1.00 22.42 110 GLY A C 1
ATOM 877 O O . GLY A 1 110 ? 90.516 76.621 36.406 1.00 22.11 110 GLY A O 1
ATOM 878 N N . ASP A 1 111 ? 89.615 74.763 35.525 1.00 22.61 111 ASP A N 1
ATOM 879 C CA . ASP A 1 111 ? 90.884 74.287 34.975 1.00 18.42 111 ASP A CA 1
ATOM 880 C C . ASP A 1 111 ? 91.435 75.185 33.871 1.00 21.45 111 ASP A C 1
ATOM 881 O O . ASP A 1 111 ? 90.692 75.872 33.168 1.00 22.47 111 ASP A O 1
ATOM 886 N N . VAL A 1 112 ? 92.754 75.169 33.735 1.00 17.97 112 VAL A N 1
ATOM 887 C CA . VAL A 1 112 ? 93.435 75.877 32.666 1.00 16.76 112 VAL A CA 1
ATOM 888 C C . VAL A 1 112 ? 94.233 74.732 32.055 1.00 16.61 112 VAL A C 1
ATOM 889 O O . VAL A 1 112 ? 95.205 74.258 32.639 1.00 15.52 112 VAL A O 1
ATOM 893 N N . ILE A 1 113 ? 93.793 74.276 30.889 1.00 19.63 113 ILE A N 1
ATOM 894 C CA . ILE A 1 113 ? 94.416 73.149 30.211 1.00 17.95 113 ILE A CA 1
ATOM 895 C C . ILE A 1 113 ? 95.442 73.525 29.154 1.00 16.44 113 ILE A C 1
ATOM 896 O O . ILE A 1 113 ? 95.117 74.219 28.197 1.00 17.39 113 ILE A O 1
ATOM 901 N N . ILE A 1 114 ? 96.677 73.061 29.322 1.00 16.61 114 ILE A N 1
ATOM 902 C CA . ILE A 1 114 ? 97.712 73.335 28.336 1.00 15.11 114 ILE A CA 1
ATOM 903 C C . ILE A 1 114 ? 97.902 72.069 27.497 1.00 18.98 114 ILE A C 1
ATOM 904 O O . ILE A 1 114 ? 97.965 70.957 28.029 1.00 18.02 114 ILE A O 1
ATOM 909 N N . THR A 1 115 ? 97.957 72.243 26.181 1.00 15.69 115 THR A N 1
ATOM 910 C CA . THR A 1 115 ? 98.136 71.124 25.276 1.00 18.24 115 THR A CA 1
ATOM 911 C C . THR A 1 115 ? 99.125 71.510 24.179 1.00 20.38 115 THR A C 1
ATOM 912 O O . THR A 1 115 ? 99.623 72.642 24.142 1.00 17.19 115 THR A O 1
ATOM 916 N N . HIS A 1 116 ? 99.394 70.572 23.280 1.00 19.86 116 HIS A N 1
ATOM 917 C CA . HIS A 1 116 ? 100.352 70.788 22.205 1.00 17.53 116 HIS A CA 1
ATOM 918 C C . HIS A 1 116 ? 99.931 70.036 20.945 1.00 19.19 116 HIS A C 1
ATOM 919 O O . HIS A 1 116 ? 99.345 68.952 21.026 1.00 23.39 116 HIS A O 1
ATOM 926 N N . SER A 1 117 ? 100.232 70.614 19.784 1.00 18.14 117 SER A N 1
ATOM 927 C CA . SER A 1 117 ? 99.888 70.011 18.497 1.00 17.78 117 SER A CA 1
ATOM 928 C C . SER A 1 117 ? 98.367 69.859 18.367 1.00 20.67 117 SER A C 1
ATOM 929 O O . SER A 1 117 ? 97.616 70.493 19.104 1.00 17.17 117 SER A O 1
ATOM 932 N N . PHE A 1 118 ? 97.917 69.027 17.428 1.00 19.88 118 PHE A N 1
ATOM 933 C CA . PHE A 1 118 ? 96.486 68.814 17.228 1.00 21.46 118 PHE A CA 1
ATOM 934 C C . PHE A 1 118 ? 96.080 67.358 17.369 1.00 21.50 118 PHE A C 1
ATOM 935 O O . PHE A 1 118 ? 96.587 66.492 16.659 1.00 23.40 118 PHE A O 1
ATOM 943 N N . SER A 1 119 ? 95.145 67.103 18.276 1.00 24.90 119 SER A N 1
ATOM 944 C CA . SER A 1 119 ? 94.644 65.755 18.509 1.00 20.84 119 SER A CA 1
ATOM 945 C C . SER A 1 119 ? 93.120 65.765 18.493 1.00 23.84 119 SER A C 1
ATOM 946 O O . SER A 1 119 ? 92.479 66.450 19.298 1.00 19.33 119 SER A O 1
ATOM 949 N N . SER A 1 120 ? 92.552 65.002 17.565 1.00 19.71 120 SER A N 1
ATOM 950 C CA . SER A 1 120 ? 91.109 64.896 17.416 1.00 21.38 120 SER A CA 1
ATOM 951 C C . SER A 1 120 ? 90.494 64.429 18.736 1.00 19.72 120 SER A C 1
ATOM 952 O O . SER A 1 120 ? 89.440 64.906 19.151 1.00 18.14 120 SER A O 1
ATOM 955 N N . THR A 1 121 ? 91.178 63.496 19.390 1.00 19.85 121 THR A N 1
ATOM 956 C CA . THR A 1 121 ? 90.726 62.952 20.659 1.00 18.59 121 THR A CA 1
ATOM 957 C C . THR A 1 121 ? 90.746 64.016 21.748 1.00 19.37 121 THR A C 1
ATOM 958 O O . THR A 1 121 ? 89.779 64.164 22.491 1.00 23.16 121 THR A O 1
ATOM 962 N N . VAL A 1 122 ? 91.834 64.773 21.839 1.00 20.48 122 VAL A N 1
ATOM 963 C CA . VAL A 1 122 ? 91.901 65.821 22.848 1.00 17.88 122 VAL A CA 1
ATOM 964 C C . VAL A 1 122 ? 90.811 66.867 22.599 1.00 19.08 122 VAL A C 1
ATOM 965 O O . VAL A 1 122 ? 90.185 67.352 23.542 1.00 17.77 122 VAL A O 1
ATOM 969 N N . LEU A 1 123 ? 90.580 67.214 21.336 1.00 16.59 123 LEU A N 1
ATOM 970 C CA . LEU A 1 123 ? 89.544 68.193 21.007 1.00 18.19 123 LEU A CA 1
ATOM 971 C C . LEU A 1 123 ? 88.171 67.698 21.470 1.00 20.78 123 LEU A C 1
ATOM 972 O O . LEU A 1 123 ? 87.368 68.475 21.987 1.00 22.42 123 LEU A O 1
ATOM 977 N N . GLU A 1 124 ? 87.901 66.407 21.290 1.00 17.76 124 GLU A N 1
ATOM 978 C CA . GLU A 1 124 ? 86.616 65.862 21.713 1.00 22.80 124 GLU A CA 1
ATOM 979 C C . GLU A 1 124 ? 86.487 65.829 23.225 1.00 22.39 124 GLU A C 1
ATOM 980 O O . GLU A 1 124 ? 85.400 66.030 23.760 1.00 25.60 124 GLU A O 1
ATOM 986 N N . ILE A 1 125 ? 87.592 65.578 23.919 1.00 23.16 125 ILE A N 1
ATOM 987 C CA . ILE A 1 125 ? 87.570 65.574 25.377 1.00 18.98 125 ILE A CA 1
ATOM 988 C C . ILE A 1 125 ? 87.131 66.965 25.837 1.00 21.35 125 ILE A C 1
ATOM 989 O O . ILE A 1 125 ? 86.265 67.107 26.702 1.00 19.33 125 ILE A O 1
ATOM 994 N N . ILE A 1 126 ? 87.737 67.985 25.240 1.00 17.36 126 ILE A N 1
ATOM 995 C CA . ILE A 1 126 ? 87.450 69.374 25.576 1.00 19.91 126 ILE A CA 1
ATOM 996 C C . ILE A 1 126 ? 86.023 69.775 25.227 1.00 20.14 126 ILE A C 1
ATOM 997 O O . ILE A 1 126 ? 85.362 70.457 26.004 1.00 23.20 126 ILE A O 1
ATOM 1002 N N . ARG A 1 127 ? 85.552 69.357 24.057 1.00 21.98 127 ARG A N 1
ATOM 1003 C CA . ARG A 1 127 ? 84.197 69.686 23.636 1.00 22.95 127 ARG A CA 1
ATOM 1004 C C . ARG A 1 127 ? 83.160 68.992 24.499 1.00 27.27 127 ARG A C 1
ATOM 1005 O O . ARG A 1 127 ? 82.077 69.537 24.742 1.00 29.17 127 ARG A O 1
ATOM 1013 N N . THR A 1 128 ? 83.481 67.787 24.956 1.00 22.57 128 THR A N 1
ATOM 1014 C CA . THR A 1 128 ? 82.556 67.057 25.806 1.00 24.22 128 THR A CA 1
ATOM 1015 C C . THR A 1 128 ? 82.477 67.733 27.174 1.00 24.71 128 THR A C 1
ATOM 1016 O O . THR A 1 128 ? 81.395 67.841 27.760 1.00 22.50 128 THR A O 1
ATOM 1020 N N . ALA A 1 129 ? 83.620 68.202 27.673 1.00 20.46 129 ALA A N 1
ATOM 1021 C CA . ALA A 1 129 ? 83.658 68.871 28.966 1.00 19.79 129 ALA A CA 1
ATOM 1022 C C . ALA A 1 129 ? 82.798 70.135 28.900 1.00 25.82 129 ALA A C 1
ATOM 1023 O O . ALA A 1 129 ? 82.043 70.428 29.825 1.00 26.24 129 ALA A O 1
ATOM 1025 N N . LYS A 1 130 ? 82.910 70.880 27.805 1.00 23.57 130 LYS A N 1
ATOM 1026 C CA . LYS A 1 130 ? 82.113 72.088 27.640 1.00 28.69 130 LYS A CA 1
ATOM 1027 C C . LYS A 1 130 ? 80.626 71.730 27.591 1.00 32.27 130 LYS A C 1
ATOM 1028 O O . LYS A 1 130 ? 79.800 72.396 28.217 1.00 34.26 130 LYS A O 1
ATOM 1034 N N . GLU A 1 131 ? 80.292 70.678 26.847 1.00 30.19 131 GLU A N 1
ATOM 1035 C CA . GLU A 1 131 ? 78.905 70.237 26.737 1.00 34.25 131 GLU A CA 1
ATOM 1036 C C . GLU A 1 131 ? 78.335 69.920 28.112 1.00 29.72 131 GLU A C 1
ATOM 1037 O O . GLU A 1 131 ? 77.140 70.071 28.340 1.00 34.77 131 GLU A O 1
ATOM 1043 N N . ARG A 1 132 ? 79.195 69.467 29.021 1.00 30.17 132 ARG A N 1
ATOM 1044 C CA . ARG A 1 132 ? 78.772 69.133 30.375 1.00 28.06 132 ARG A CA 1
ATOM 1045 C C . ARG A 1 132 ? 78.829 70.351 31.289 1.00 28.85 132 ARG A C 1
ATOM 1046 O O . ARG A 1 132 ? 78.817 70.231 32.512 1.00 28.02 132 ARG A O 1
ATOM 1054 N N . LYS A 1 133 ? 78.904 71.523 30.666 1.00 32.70 133 LYS A N 1
ATOM 1055 C CA . LYS A 1 133 ? 78.918 72.805 31.364 1.00 33.75 133 LYS A CA 1
ATOM 1056 C C . LYS A 1 133 ? 80.072 73.099 32.317 1.00 30.88 133 LYS A C 1
ATOM 1057 O O . LYS A 1 133 ? 79.912 73.868 33.262 1.00 29.87 133 LYS A O 1
ATOM 1063 N N . LYS A 1 134 ? 81.234 72.500 32.082 1.00 31.31 134 LYS A N 1
ATOM 1064 C CA . LYS A 1 134 ? 82.378 72.785 32.941 1.00 29.39 134 LYS A CA 1
ATOM 1065 C C . LYS A 1 134 ? 83.063 74.033 32.390 1.00 26.76 134 LYS A C 1
ATOM 1066 O O . LYS A 1 134 ? 83.174 74.201 31.174 1.00 24.21 134 LYS A O 1
ATOM 1072 N N . ARG A 1 135 ? 83.493 74.923 33.276 1.00 25.74 135 ARG A N 1
ATOM 1073 C CA . ARG A 1 135 ? 84.163 76.142 32.836 1.00 33.43 135 ARG A CA 1
ATOM 1074 C C . ARG A 1 135 ? 85.670 75.943 32.871 1.00 31.95 135 ARG A C 1
ATOM 1075 O O . ARG A 1 135 ? 86.208 75.410 33.841 1.00 27.47 135 ARG A O 1
ATOM 1083 N N . PHE A 1 136 ? 86.350 76.375 31.813 1.00 26.33 136 PHE A N 1
ATOM 1084 C CA . PHE A 1 136 ? 87.798 76.231 31.742 1.00 24.91 136 PHE A CA 1
ATOM 1085 C C . PHE A 1 136 ? 88.371 77.004 30.564 1.00 22.46 136 PHE A C 1
ATOM 1086 O O . PHE A 1 136 ? 87.633 77.506 29.717 1.00 20.89 136 PHE A O 1
ATOM 1094 N N . LYS A 1 137 ? 89.697 77.081 30.526 1.00 22.21 137 LYS A N 1
ATOM 1095 C CA . LYS A 1 137 ? 90.425 77.782 29.479 1.00 20.71 137 LYS A CA 1
ATOM 1096 C C . LYS A 1 137 ? 91.513 76.854 28.950 1.00 21.52 137 LYS A C 1
ATOM 1097 O O . LYS A 1 137 ? 92.015 75.997 29.674 1.00 20.51 137 LYS A O 1
ATOM 1103 N N . VAL A 1 138 ? 91.874 77.030 27.687 1.00 18.06 138 VAL A N 1
ATOM 1104 C CA . VAL A 1 138 ? 92.890 76.198 27.067 1.00 16.70 138 VAL A CA 1
ATOM 1105 C C . VAL A 1 138 ? 94.090 77.025 26.605 1.00 17.74 138 VAL A C 1
ATOM 1106 O O . VAL A 1 138 ? 93.934 78.131 26.092 1.00 16.69 138 VAL A O 1
ATOM 1110 N N . ILE A 1 139 ? 95.285 76.488 26.810 1.00 16.76 139 ILE A N 1
ATOM 1111 C CA . ILE A 1 139 ? 96.506 77.131 26.342 1.00 20.16 139 ILE A CA 1
ATOM 1112 C C . ILE A 1 139 ? 97.064 76.106 25.366 1.00 17.85 139 ILE A C 1
ATOM 1113 O O . ILE A 1 139 ? 97.278 74.950 25.732 1.00 23.59 139 ILE A O 1
ATOM 1118 N N . LEU A 1 140 ? 97.267 76.520 24.121 1.00 20.09 140 LEU A N 1
ATOM 1119 C CA . LEU A 1 140 ? 97.773 75.622 23.093 1.00 17.98 140 LEU A CA 1
ATOM 1120 C C . LEU A 1 140 ? 98.912 76.270 22.314 1.00 18.70 140 LEU A C 1
ATOM 1121 O O . LEU A 1 140 ? 99.042 77.493 22.291 1.00 19.54 140 LEU A O 1
ATOM 1126 N N . THR A 1 141 ? 99.720 75.441 21.664 1.00 15.59 141 THR A N 1
ATOM 1127 C CA . THR A 1 141 ? 100.854 75.922 20.883 1.00 22.82 141 THR A CA 1
ATOM 1128 C C . THR A 1 141 ? 100.500 75.953 19.400 1.00 19.67 141 THR A C 1
ATOM 1129 O O . THR A 1 141 ? 99.645 75.188 18.953 1.00 18.98 141 THR A O 1
ATOM 1133 N N . GLU A 1 142 ? 101.158 76.830 18.641 1.00 18.59 142 GLU A N 1
ATOM 1134 C CA . GLU A 1 142 ? 100.893 76.922 17.206 1.00 19.22 142 GLU A CA 1
ATOM 1135 C C . GLU A 1 142 ? 101.405 75.648 16.537 1.00 21.94 142 GLU A C 1
ATOM 1136 O O . GLU A 1 142 ? 100.886 75.223 15.502 1.00 17.35 142 GLU A O 1
ATOM 1142 N N . SER A 1 143 ? 102.428 75.049 17.144 1.00 20.09 143 SER A N 1
ATOM 1143 C CA . SER A 1 143 ? 103.016 73.798 16.666 1.00 17.42 143 SER A CA 1
ATOM 1144 C C . SER A 1 143 ? 103.719 73.833 15.309 1.00 24.40 143 SER A C 1
ATOM 1145 O O . SER A 1 143 ? 103.135 73.445 14.298 1.00 21.81 143 SER A O 1
ATOM 1148 N N . SER A 1 144 ? 104.979 74.265 15.299 1.00 20.52 144 SER A N 1
ATOM 1149 C CA . SER A 1 144 ? 105.780 74.324 14.075 1.00 20.25 144 SER A CA 1
ATOM 1150 C C . SER A 1 144 ? 106.098 72.906 13.587 1.00 19.31 144 SER A C 1
ATOM 1151 O O . SER A 1 144 ? 106.121 71.963 14.376 1.00 22.71 144 SER A O 1
ATOM 1154 N N . PRO A 1 145 ? 106.377 72.741 12.283 1.00 17.87 145 PRO A N 1
ATOM 1155 C CA . PRO A 1 145 ? 106.415 73.784 11.256 1.00 18.22 145 PRO A CA 1
ATOM 1156 C C . PRO A 1 145 ? 105.118 73.939 10.455 1.00 20.79 145 PRO A C 1
ATOM 1157 O O . PRO A 1 145 ? 104.973 74.898 9.702 1.00 20.19 145 PRO A O 1
ATOM 1161 N N . ASP A 1 146 ? 104.186 73.001 10.612 1.00 22.12 146 ASP A N 1
ATOM 1162 C CA . ASP A 1 146 ? 102.928 73.043 9.858 1.00 21.36 146 ASP A CA 1
ATOM 1163 C C . ASP A 1 146 ? 101.786 73.771 10.555 1.00 21.22 146 ASP A C 1
ATOM 1164 O O . ASP A 1 146 ? 100.738 74.028 9.956 1.00 20.39 146 ASP A O 1
ATOM 1169 N N . TYR A 1 147 ? 101.988 74.093 11.826 1.00 19.18 147 TYR A N 1
ATOM 1170 C CA . TYR A 1 147 ? 101.000 74.830 12.601 1.00 22.79 147 TYR A CA 1
ATOM 1171 C C . TYR A 1 147 ? 99.640 74.157 12.779 1.00 21.45 147 TYR A C 1
ATOM 1172 O O . TYR A 1 147 ? 98.608 74.828 12.759 1.00 20.68 147 TYR A O 1
ATOM 1181 N N . GLU A 1 148 ? 99.640 72.842 12.974 1.00 16.07 148 GLU A N 1
ATOM 1182 C CA . GLU A 1 148 ? 98.387 72.124 13.167 1.00 16.92 148 GLU A CA 1
ATOM 1183 C C . GLU A 1 148 ? 97.685 72.685 14.406 1.00 19.83 148 GLU A C 1
ATOM 1184 O O . GLU A 1 148 ? 96.480 72.519 14.577 1.00 20.14 148 GLU A O 1
ATOM 1190 N N . GLY A 1 149 ? 98.450 73.353 15.265 1.00 21.13 149 GLY A N 1
ATOM 1191 C CA . GLY A 1 149 ? 97.884 73.940 16.468 1.00 19.72 149 GLY A CA 1
ATOM 1192 C C . GLY A 1 149 ? 96.873 75.035 16.156 1.00 24.59 149 GLY A C 1
ATOM 1193 O O . GLY A 1 149 ? 95.897 75.224 16.887 1.00 20.31 149 GLY A O 1
ATOM 1194 N N . LEU A 1 150 ? 97.104 75.769 15.073 1.00 20.89 150 LEU A N 1
ATOM 1195 C CA . LEU A 1 150 ? 96.189 76.834 14.690 1.00 24.92 150 LEU A CA 1
ATOM 1196 C C . LEU A 1 150 ? 94.858 76.234 14.247 1.00 22.36 150 LEU A C 1
ATOM 1197 O O . LEU A 1 150 ? 93.823 76.890 14.319 1.00 23.94 150 LEU A O 1
ATOM 1202 N N . HIS A 1 151 ? 94.892 74.986 13.786 1.00 25.07 151 HIS A N 1
ATOM 1203 C CA . HIS A 1 151 ? 93.674 74.301 13.372 1.00 23.98 151 HIS A CA 1
ATOM 1204 C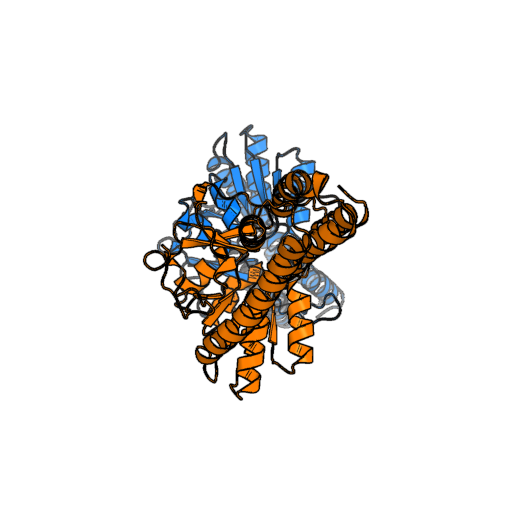 C . HIS A 1 151 ? 92.843 74.055 14.635 1.00 26.34 151 HIS A C 1
ATOM 1205 O O . HIS A 1 151 ? 91.623 74.245 14.645 1.00 24.58 151 HIS A O 1
ATOM 1212 N N . LEU A 1 152 ? 93.515 73.628 15.700 1.00 21.10 152 LEU A N 1
ATOM 1213 C CA . LEU A 1 152 ? 92.846 73.395 16.973 1.00 18.78 152 LEU A CA 1
ATOM 1214 C C . LEU A 1 152 ? 92.212 74.703 17.427 1.00 18.55 152 LEU A C 1
ATOM 1215 O O . LEU A 1 152 ? 91.062 74.726 17.865 1.00 19.15 152 LEU A O 1
ATOM 1220 N N . ALA A 1 153 ? 92.965 75.793 17.315 1.00 14.57 153 ALA A N 1
ATOM 1221 C CA . ALA A 1 153 ? 92.462 77.098 17.724 1.00 17.27 153 ALA A CA 1
ATOM 1222 C C . ALA A 1 153 ? 91.167 77.473 17.004 1.00 19.05 153 ALA A C 1
ATOM 1223 O O . ALA A 1 153 ? 90.234 77.986 17.620 1.00 21.99 153 ALA A O 1
ATOM 1225 N N . ARG A 1 154 ? 91.107 77.216 15.702 1.00 24.15 154 ARG A N 1
ATOM 1226 C CA . ARG A 1 154 ? 89.915 77.548 14.931 1.00 27.77 154 ARG A CA 1
ATOM 1227 C C . ARG A 1 154 ? 88.731 76.670 15.325 1.00 29.75 154 ARG A C 1
ATOM 1228 O O . ARG A 1 154 ? 87.580 77.104 15.254 1.00 28.65 154 ARG A O 1
ATOM 1236 N N . GLU A 1 155 ? 89.015 75.442 15.749 1.00 26.97 155 GLU A N 1
ATOM 1237 C CA . GLU A 1 155 ? 87.965 74.526 16.184 1.00 26.42 155 GLU A CA 1
ATOM 1238 C C . GLU A 1 155 ? 87.426 74.965 17.546 1.00 26.67 155 GLU A C 1
ATOM 1239 O O . GLU A 1 155 ? 86.219 74.942 17.785 1.00 32.67 155 GLU A O 1
ATOM 1245 N N . LEU A 1 156 ? 88.323 75.360 18.442 1.00 19.25 156 LEU A N 1
ATOM 1246 C CA . LEU A 1 156 ? 87.909 75.798 19.768 1.00 22.08 156 LEU A CA 1
ATOM 1247 C C . LEU A 1 156 ? 87.113 77.090 19.645 1.00 24.84 156 LEU A C 1
ATOM 1248 O O . LEU A 1 156 ? 86.145 77.313 20.372 1.00 22.27 156 LEU A O 1
ATOM 1253 N N . GLU A 1 157 ? 87.530 77.931 18.708 1.00 23.31 157 GLU A N 1
ATOM 1254 C CA . GLU A 1 157 ? 86.869 79.200 18.455 1.00 32.31 157 GLU A CA 1
ATOM 1255 C C . GLU A 1 157 ? 85.445 78.924 17.965 1.00 31.15 157 GLU A C 1
ATOM 1256 O O . GLU A 1 157 ? 84.489 79.551 18.414 1.00 31.49 157 GLU A O 1
ATOM 1262 N N . PHE A 1 158 ? 85.313 77.974 17.045 1.00 33.38 158 PHE A N 1
ATOM 1263 C CA . PHE A 1 158 ? 84.007 77.603 16.509 1.00 36.22 158 PHE A CA 1
ATOM 1264 C C . PHE A 1 158 ? 83.086 77.126 17.631 1.00 34.89 158 PHE A C 1
ATOM 1265 O O . PHE A 1 158 ? 81.885 77.401 17.622 1.00 29.26 158 PHE A O 1
ATOM 1273 N N . SER A 1 159 ? 83.663 76.414 18.596 1.00 33.26 159 SER A N 1
ATOM 1274 C CA . SER A 1 159 ? 82.910 75.880 19.727 1.00 30.30 159 SER A CA 1
ATOM 1275 C C . SER A 1 159 ? 82.707 76.878 20.865 1.00 25.68 159 SER A C 1
ATOM 1276 O O . SER A 1 159 ? 82.097 76.548 21.875 1.00 25.77 159 SER A O 1
ATOM 1279 N N . GLY A 1 160 ? 83.225 78.092 20.703 1.00 28.34 160 GLY A N 1
ATOM 1280 C CA . GLY A 1 160 ? 83.070 79.106 21.734 1.00 28.58 160 GLY A CA 1
ATOM 1281 C C . GLY A 1 160 ? 83.820 78.810 23.020 1.00 31.26 160 GLY A C 1
ATOM 1282 O O . GLY A 1 160 ? 83.352 79.126 24.117 1.00 32.97 160 GLY A O 1
ATOM 1283 N N . ILE A 1 161 ? 84.994 78.205 22.888 1.00 26.90 161 ILE A N 1
ATOM 1284 C CA . ILE A 1 161 ? 85.815 77.867 24.043 1.00 23.56 161 ILE A CA 1
ATOM 1285 C C . ILE A 1 161 ? 86.937 78.892 24.196 1.00 20.14 161 ILE A C 1
ATOM 1286 O O . ILE A 1 161 ? 87.570 79.271 23.216 1.00 22.45 161 ILE A O 1
ATOM 1291 N N . GLU A 1 162 ? 87.168 79.346 25.426 1.00 23.73 162 GLU A N 1
ATOM 1292 C CA . GLU A 1 162 ? 88.215 80.329 25.691 1.00 24.04 162 GLU A CA 1
ATOM 1293 C C . GLU A 1 162 ? 89.589 79.691 25.565 1.00 27.50 162 GLU A C 1
ATOM 1294 O O . GLU A 1 162 ? 89.867 78.664 26.191 1.00 26.27 162 GLU A O 1
ATOM 1300 N N . PHE A 1 163 ? 90.451 80.307 24.764 1.00 23.47 163 PHE A N 1
ATOM 1301 C CA . PHE A 1 163 ? 91.788 79.777 24.559 1.00 24.71 163 PHE A CA 1
ATOM 1302 C C . PHE A 1 163 ? 92.825 80.866 24.313 1.00 27.58 163 PHE A C 1
ATOM 1303 O O . PHE A 1 163 ? 92.497 82.010 23.987 1.00 25.97 163 PHE A O 1
ATOM 1311 N N . GLU A 1 164 ? 94.083 80.476 24.456 1.00 26.92 164 GLU A N 1
ATOM 1312 C CA . GLU A 1 164 ? 95.218 81.359 24.254 1.00 25.83 164 GLU A CA 1
ATOM 1313 C C . GLU A 1 164 ? 96.257 80.541 23.480 1.00 23.13 164 GLU A C 1
ATOM 1314 O O . GLU A 1 164 ? 96.546 79.398 23.842 1.00 20.42 164 GLU A O 1
ATOM 1320 N N . VAL A 1 165 ? 96.796 81.111 22.408 1.00 19.63 165 VAL A N 1
ATOM 1321 C CA . VAL A 1 165 ? 97.797 80.420 21.601 1.00 19.15 165 VAL A CA 1
ATOM 1322 C C . VAL A 1 165 ? 99.192 80.959 21.918 1.00 21.88 165 VAL A C 1
ATOM 1323 O O . VAL A 1 165 ? 99.362 82.155 22.153 1.00 21.63 165 VAL A O 1
ATOM 1327 N N . ILE A 1 166 ? 100.184 80.072 21.926 1.00 16.68 166 ILE A N 1
ATOM 1328 C CA . ILE A 1 166 ? 101.567 80.453 22.206 1.00 17.43 166 ILE A CA 1
ATOM 1329 C C . ILE A 1 166 ? 102.501 79.756 21.221 1.00 19.23 166 ILE A C 1
ATOM 1330 O O . ILE A 1 166 ? 102.076 78.868 20.482 1.00 17.33 166 ILE A O 1
ATOM 1335 N N . THR A 1 167 ? 103.768 80.162 21.199 1.00 21.97 167 THR A N 1
ATOM 1336 C CA . THR A 1 167 ? 104.738 79.514 20.319 1.00 18.19 167 THR A CA 1
ATOM 1337 C C . THR A 1 167 ? 105.251 78.310 21.097 1.00 22.14 167 THR A C 1
ATOM 1338 O O . THR A 1 167 ? 105.178 78.279 22.331 1.00 23.41 167 THR A O 1
ATOM 1342 N N . ASP A 1 168 ? 105.773 77.321 20.385 1.00 15.42 168 ASP A N 1
ATOM 1343 C CA . ASP A 1 168 ? 106.276 76.120 21.031 1.00 16.56 168 ASP A CA 1
ATOM 1344 C C . ASP A 1 168 ? 107.326 76.418 22.107 1.00 19.49 168 ASP A C 1
ATOM 1345 O O . ASP A 1 168 ? 107.310 75.822 23.193 1.00 15.89 168 ASP A O 1
ATOM 1350 N N . ALA A 1 169 ? 108.225 77.349 21.805 1.00 17.04 169 ALA A N 1
ATOM 1351 C CA . ALA A 1 169 ? 109.302 77.725 22.720 1.00 17.22 169 ALA A CA 1
ATOM 1352 C C . ALA A 1 169 ? 108.811 78.303 24.044 1.00 17.19 169 ALA A C 1
ATOM 1353 O O . ALA A 1 169 ? 109.557 78.345 25.015 1.00 18.37 169 ALA A O 1
ATOM 1355 N N . GLN A 1 170 ? 107.556 78.742 24.083 1.00 16.97 170 GLN A N 1
ATOM 1356 C CA . GLN A 1 170 ? 106.986 79.330 25.295 1.00 17.98 170 GLN A CA 1
ATOM 1357 C C . GLN A 1 170 ? 106.271 78.352 26.243 1.00 17.98 170 GLN A C 1
ATOM 1358 O O . GLN A 1 170 ? 105.623 78.786 27.196 1.00 18.25 170 GLN A O 1
ATOM 1364 N N . MET A 1 171 ? 106.387 77.049 26.001 1.00 21.50 171 MET A N 1
ATOM 1365 C CA . MET A 1 171 ? 105.709 76.067 26.852 1.00 17.44 171 MET A CA 1
ATOM 1366 C C . MET A 1 171 ? 106.155 76.076 28.308 1.00 22.03 171 MET A C 1
ATOM 1367 O O . MET A 1 171 ? 105.340 75.865 29.210 1.00 18.24 171 MET A O 1
ATOM 1372 N N . GLY A 1 172 ? 107.440 76.325 28.540 1.00 15.62 172 GLY A N 1
ATOM 1373 C CA . GLY A 1 172 ? 107.938 76.364 29.901 1.00 21.58 172 GLY A CA 1
ATOM 1374 C C . GLY A 1 172 ? 107.331 77.528 30.666 1.00 24.33 172 GLY A C 1
ATOM 1375 O O . GLY A 1 172 ? 106.932 77.387 31.822 1.00 28.49 172 GLY A O 1
ATOM 1376 N N . LEU A 1 173 ? 107.263 78.683 30.016 1.00 24.08 173 LEU A N 1
ATOM 1377 C CA . LEU A 1 173 ? 106.689 79.878 30.622 1.00 25.56 173 LEU A CA 1
ATOM 1378 C C . LEU A 1 173 ? 105.218 79.679 30.941 1.00 25.30 173 LEU A C 1
ATOM 1379 O O . LEU A 1 173 ? 104.703 80.255 31.895 1.00 27.17 173 LEU A O 1
ATOM 1384 N N . PHE A 1 174 ? 104.529 78.868 30.145 1.00 27.23 174 PHE A N 1
ATOM 1385 C CA . PHE A 1 174 ? 103.112 78.664 30.400 1.00 26.09 174 PHE A CA 1
ATOM 1386 C C . PHE A 1 174 ? 102.633 77.413 31.145 1.00 26.34 174 PHE A C 1
ATOM 1387 O O . PHE A 1 174 ? 101.503 77.440 31.630 1.00 23.92 174 PHE A O 1
ATOM 1395 N N . CYS A 1 175 ? 103.429 76.337 31.253 1.00 24.41 175 CYS A N 1
ATOM 1396 C CA . CYS A 1 175 ? 102.933 75.152 31.994 1.00 39.18 175 CYS A CA 1
ATOM 1397 C C . CYS A 1 175 ? 102.499 75.713 33.354 1.00 36.67 175 CYS A C 1
ATOM 1398 O O . CYS A 1 175 ? 101.466 75.316 33.900 1.00 40.46 175 CYS A O 1
ATOM 1401 N N . ARG A 1 176 ? 103.290 76.657 33.870 1.00 29.42 176 ARG A N 1
ATOM 1402 C CA . ARG A 1 176 ? 103.050 77.303 35.164 1.00 34.70 176 ARG A CA 1
ATOM 1403 C C . ARG A 1 176 ? 101.649 77.864 35.385 1.00 35.99 176 ARG A C 1
ATOM 1404 O O . ARG A 1 176 ? 101.115 77.767 36.488 1.00 44.02 176 ARG A O 1
ATOM 1412 N N . GLU A 1 177 ? 101.073 78.476 34.353 1.00 30.32 177 GLU A N 1
ATOM 1413 C CA . GLU A 1 177 ? 99.738 79.069 34.443 1.00 30.20 177 GLU A CA 1
ATOM 1414 C C . GLU A 1 177 ? 98.642 78.010 34.304 1.00 27.41 177 GLU A C 1
ATOM 1415 O O . GLU A 1 177 ? 97.465 78.278 34.550 1.00 26.75 177 GLU A O 1
ATOM 1421 N N . ALA A 1 178 ? 99.032 76.809 33.902 1.00 21.70 178 ALA A N 1
ATOM 1422 C CA . ALA A 1 178 ? 98.073 75.735 33.704 1.00 23.26 178 ALA A CA 1
ATOM 1423 C C . ALA A 1 178 ? 97.866 74.928 34.974 1.00 23.04 178 ALA A C 1
ATOM 1424 O O . ALA A 1 178 ? 98.731 74.904 35.852 1.00 19.72 178 ALA A O 1
ATOM 1426 N N . SER A 1 179 ? 96.714 74.271 35.072 1.00 19.60 179 SER A N 1
ATOM 1427 C CA . SER A 1 179 ? 96.432 73.439 36.233 1.00 17.55 179 SER A CA 1
ATOM 1428 C C . SER A 1 179 ? 96.537 71.983 35.818 1.00 13.84 179 SER A C 1
ATOM 1429 O O . SER A 1 179 ? 96.589 71.087 36.662 1.00 18.37 179 SER A O 1
ATOM 1432 N N . ILE A 1 180 ? 96.561 71.745 34.512 1.00 13.69 180 ILE A N 1
ATOM 1433 C CA . ILE A 1 180 ? 96.661 70.383 34.002 1.00 15.01 180 ILE A CA 1
ATOM 1434 C C . ILE A 1 180 ? 97.076 70.364 32.542 1.00 17.34 180 ILE A C 1
ATOM 1435 O O . ILE A 1 180 ? 96.761 71.283 31.784 1.00 16.64 180 ILE A O 1
ATOM 1440 N N . ALA A 1 181 ? 97.785 69.309 32.155 1.00 12.52 181 ALA A N 1
ATOM 1441 C CA . ALA A 1 181 ? 98.226 69.162 30.779 1.00 16.79 181 ALA A CA 1
ATOM 1442 C C . ALA A 1 181 ? 97.603 67.909 30.176 1.00 15.18 181 ALA A C 1
ATOM 1443 O O . ALA A 1 181 ? 97.630 66.839 30.782 1.00 14.66 181 ALA A O 1
ATOM 1445 N N . ILE A 1 182 ? 97.035 68.054 28.984 1.00 18.21 182 ILE A N 1
ATOM 1446 C CA . ILE A 1 182 ? 96.429 66.932 28.271 1.00 16.24 182 ILE A CA 1
ATOM 1447 C C . ILE A 1 182 ? 96.890 66.967 26.815 1.00 17.46 182 ILE A C 1
ATOM 1448 O O . ILE A 1 182 ? 96.580 67.906 26.077 1.00 13.53 182 ILE A O 1
ATOM 1453 N N . VAL A 1 183 ? 97.647 65.950 26.417 1.00 15.08 183 VAL A N 1
ATOM 1454 C CA . VAL A 1 183 ? 98.136 65.845 25.049 1.00 13.00 183 VAL A CA 1
ATOM 1455 C C . VAL A 1 183 ? 97.647 64.525 24.475 1.00 14.00 183 VAL A C 1
ATOM 1456 O O . VAL A 1 183 ? 97.137 63.674 25.209 1.00 14.67 183 VAL A O 1
ATOM 1460 N N . GLY A 1 184 ? 97.799 64.360 23.166 1.00 16.12 184 GLY A N 1
ATOM 1461 C CA . GLY A 1 184 ? 97.388 63.124 22.524 1.00 11.71 184 GLY A CA 1
ATOM 1462 C C . GLY A 1 184 ? 98.568 62.180 22.395 1.00 15.79 184 GLY A C 1
ATOM 1463 O O . GLY A 1 184 ? 99.564 62.310 23.107 1.00 17.35 184 GLY A O 1
ATOM 1464 N N . ALA A 1 185 ? 98.463 61.210 21.498 1.00 16.49 185 ALA A N 1
ATOM 1465 C CA . ALA A 1 185 ? 99.558 60.271 21.300 1.00 20.85 185 ALA A CA 1
ATOM 1466 C C . ALA A 1 185 ? 99.474 59.608 19.942 1.00 18.01 185 ALA A C 1
ATOM 1467 O O . ALA A 1 185 ? 98.384 59.360 19.421 1.00 23.32 185 ALA A O 1
ATOM 1469 N N . ASP A 1 186 ? 100.637 59.338 19.367 1.00 15.10 186 ASP A N 1
ATOM 1470 C CA . ASP A 1 186 ? 100.712 58.673 18.080 1.00 13.96 186 ASP A CA 1
ATOM 1471 C C . ASP A 1 186 ? 101.002 57.203 18.351 1.00 13.83 186 ASP A C 1
ATOM 1472 O O . ASP A 1 186 ? 100.648 56.327 17.565 1.00 17.58 186 ASP A O 1
ATOM 1477 N N . MET A 1 187 ? 101.617 56.936 19.497 1.00 15.63 187 MET A N 1
ATOM 1478 C CA . MET A 1 187 ? 101.925 55.570 19.892 1.00 18.39 187 MET A CA 1
ATOM 1479 C C . MET A 1 187 ? 102.273 55.460 21.366 1.00 16.70 187 MET A C 1
ATOM 1480 O O . MET A 1 187 ? 102.900 56.352 21.935 1.00 19.13 187 MET A O 1
ATOM 1485 N N . ILE A 1 188 ? 101.838 54.369 21.985 1.00 17.08 188 ILE A N 1
ATOM 1486 C CA . ILE A 1 188 ? 102.190 54.089 23.366 1.00 15.75 188 ILE A CA 1
ATOM 1487 C C . ILE A 1 188 ? 103.030 52.831 23.173 1.00 17.95 188 ILE A C 1
ATOM 1488 O O . ILE A 1 188 ? 102.530 51.826 22.666 1.00 17.75 188 ILE A O 1
ATOM 1493 N N . THR A 1 189 ? 104.305 52.887 23.543 1.00 14.05 189 THR A N 1
ATOM 1494 C CA . THR A 1 189 ? 105.183 51.731 23.372 1.00 14.28 189 THR A CA 1
ATOM 1495 C C . THR A 1 189 ? 104.883 50.606 24.367 1.00 17.94 189 THR A C 1
ATOM 1496 O O . THR A 1 189 ? 104.176 50.805 25.354 1.00 14.35 189 THR A O 1
ATOM 1500 N N . LYS A 1 190 ? 105.429 49.423 24.099 1.00 17.97 190 LYS A N 1
ATOM 1501 C CA . LYS A 1 190 ? 105.213 48.279 24.972 1.00 21.98 190 LYS A CA 1
ATOM 1502 C C . LYS A 1 190 ? 105.679 48.576 26.389 1.00 23.38 190 LYS A C 1
ATOM 1503 O O . LYS A 1 190 ? 105.071 48.106 27.355 1.00 20.85 190 LYS A O 1
ATOM 1509 N N . ASP A 1 191 ? 106.754 49.355 26.515 1.00 16.82 191 ASP A N 1
ATOM 1510 C CA . ASP A 1 191 ? 107.273 49.693 27.834 1.00 20.15 191 ASP A CA 1
ATOM 1511 C C . ASP A 1 191 ? 106.670 50.963 28.439 1.00 16.85 191 ASP A C 1
ATOM 1512 O O . ASP A 1 191 ? 107.197 51.518 29.400 1.00 22.18 191 ASP A O 1
ATOM 1517 N N . GLY A 1 192 ? 105.551 51.415 27.876 1.00 21.26 192 GLY A N 1
ATOM 1518 C CA . GLY A 1 192 ? 104.866 52.584 28.414 1.00 17.18 192 GLY A CA 1
ATOM 1519 C C . GLY A 1 192 ? 105.313 53.998 28.065 1.00 17.72 192 GLY A C 1
ATOM 1520 O O . GLY A 1 192 ? 104.851 54.952 28.695 1.00 15.83 192 GLY A O 1
ATOM 1521 N N . TYR A 1 193 ? 106.200 54.159 27.090 1.00 12.87 193 TYR A N 1
ATOM 1522 C CA . TYR A 1 193 ? 106.640 55.496 26.703 1.00 15.86 193 TYR A CA 1
ATOM 1523 C C . TYR A 1 193 ? 105.642 56.082 25.708 1.00 19.57 193 TYR A C 1
ATOM 1524 O O . TYR A 1 193 ? 104.922 55.341 25.034 1.00 18.50 193 TYR A O 1
ATOM 1533 N N . VAL A 1 194 ? 105.605 57.410 25.615 1.00 18.95 194 VAL A N 1
ATOM 1534 C CA . VAL A 1 194 ? 104.669 58.093 24.728 1.00 13.50 194 VAL A CA 1
ATOM 1535 C C . VAL A 1 194 ? 105.331 58.735 23.504 1.00 15.40 194 VAL A C 1
ATOM 1536 O O . VAL A 1 194 ? 106.212 59.587 23.631 1.00 14.79 194 VAL A O 1
ATOM 1540 N N . VAL A 1 195 ? 104.914 58.308 22.317 1.00 16.76 195 VAL A N 1
ATOM 1541 C CA . VAL A 1 195 ? 105.435 58.880 21.084 1.00 10.79 195 VAL A CA 1
ATOM 1542 C C . VAL A 1 195 ? 104.378 59.896 20.667 1.00 10.74 195 VAL A C 1
ATOM 1543 O O . VAL A 1 195 ? 103.192 59.572 20.588 1.00 13.19 195 VAL A O 1
ATOM 1547 N N . ASN A 1 196 ? 104.798 61.131 20.431 1.00 11.76 196 ASN A N 1
ATOM 1548 C CA . ASN A 1 196 ? 103.860 62.175 20.047 1.00 11.66 196 ASN A CA 1
ATOM 1549 C C . ASN A 1 196 ? 104.625 63.287 19.336 1.00 13.84 196 ASN A C 1
ATOM 1550 O O . ASN A 1 196 ? 105.848 63.223 19.226 1.00 17.39 196 ASN A O 1
ATOM 1555 N N . LYS A 1 197 ? 103.906 64.299 18.861 1.00 12.96 197 LYS A N 1
ATOM 1556 C CA . LYS A 1 197 ? 104.516 65.424 18.162 1.00 12.06 197 LYS A CA 1
ATOM 1557 C C . LYS A 1 197 ? 105.777 65.939 18.859 1.00 17.07 197 LYS A C 1
ATOM 1558 O O . LYS A 1 197 ? 105.826 66.046 20.091 1.00 13.23 197 LYS A O 1
ATOM 1564 N N . ALA A 1 198 ? 106.792 66.263 18.062 1.00 14.41 198 ALA A N 1
ATOM 1565 C CA . ALA A 1 198 ? 108.054 66.788 18.589 1.00 16.39 198 ALA A CA 1
ATOM 1566 C C . ALA A 1 198 ? 107.743 67.953 19.530 1.00 15.82 198 ALA A C 1
ATOM 1567 O O . ALA A 1 198 ? 106.907 68.798 19.222 1.00 16.45 198 ALA A O 1
ATOM 1569 N N . GLY A 1 199 ? 108.412 67.988 20.674 1.00 12.76 199 GLY A N 1
ATOM 1570 C CA . GLY A 1 199 ? 108.178 69.052 21.633 1.00 16.22 199 GLY A CA 1
ATOM 1571 C C . GLY A 1 199 ? 107.336 68.623 22.826 1.00 16.72 199 GLY A C 1
ATOM 1572 O O . GLY A 1 199 ? 107.341 69.294 23.857 1.00 17.37 199 GLY A O 1
ATOM 1573 N N . THR A 1 200 ? 106.608 67.515 22.695 1.00 16.57 200 THR A N 1
ATOM 1574 C CA . THR A 1 200 ? 105.762 67.029 23.791 1.00 16.30 200 THR A CA 1
ATOM 1575 C C . THR A 1 200 ? 106.627 66.705 25.000 1.00 14.15 200 THR A C 1
ATOM 1576 O O . THR A 1 200 ? 106.224 66.916 26.141 1.00 15.66 200 THR A O 1
ATOM 1580 N N . TYR A 1 201 ? 107.821 66.190 24.729 1.00 15.82 201 TYR A N 1
ATOM 1581 C CA . TYR A 1 201 ? 108.779 65.834 25.772 1.00 14.73 201 TYR A CA 1
ATOM 1582 C C . TYR A 1 201 ? 109.162 67.069 26.592 1.00 12.63 201 TYR A C 1
ATOM 1583 O O . TYR A 1 201 ? 109.269 67.004 27.818 1.00 13.71 201 TYR A O 1
ATOM 1592 N N . LEU A 1 202 ? 109.357 68.192 25.905 1.00 13.53 202 LEU A N 1
ATOM 1593 C CA . LEU A 1 202 ? 109.736 69.443 26.561 1.00 16.38 202 LEU A CA 1
ATOM 1594 C C . LEU A 1 202 ? 108.619 69.936 27.477 1.00 19.51 202 LEU A C 1
ATOM 1595 O O . LEU A 1 202 ? 108.878 70.386 28.590 1.00 18.28 202 LEU A O 1
ATOM 1600 N N . LEU A 1 203 ? 107.378 69.857 27.004 1.00 15.11 203 LEU A N 1
ATOM 1601 C CA . LEU A 1 203 ? 106.246 70.284 27.816 1.00 16.19 203 LEU A CA 1
ATOM 1602 C C . LEU A 1 203 ? 106.195 69.390 29.049 1.00 14.44 203 LEU A C 1
ATOM 1603 O O . LEU A 1 203 ? 105.966 69.862 30.159 1.00 16.31 203 LEU A O 1
ATOM 1608 N N . ALA A 1 204 ? 106.430 68.096 28.855 1.00 17.50 204 ALA A N 1
ATOM 1609 C CA . ALA A 1 204 ? 106.405 67.151 29.968 1.00 13.41 204 ALA A CA 1
ATOM 1610 C C . ALA A 1 204 ? 107.455 67.522 31.024 1.00 17.17 204 ALA A C 1
ATOM 1611 O O . ALA A 1 204 ? 107.187 67.471 32.228 1.00 15.00 204 ALA A O 1
ATOM 1613 N N . LEU A 1 205 ? 108.648 67.898 30.577 1.00 13.37 205 LEU A N 1
ATOM 1614 C CA . LEU A 1 205 ? 109.702 68.266 31.517 1.00 14.85 205 LEU A CA 1
ATOM 1615 C C . LEU A 1 205 ? 109.317 69.497 32.313 1.00 12.99 205 LEU A C 1
ATOM 1616 O O . LEU A 1 205 ? 109.466 69.525 33.531 1.00 14.11 205 LEU A O 1
ATOM 1621 N N . ALA A 1 206 ? 108.821 70.511 31.610 1.00 12.94 206 ALA A N 1
ATOM 1622 C CA . ALA A 1 206 ? 108.433 71.767 32.229 1.00 12.52 206 ALA A CA 1
ATOM 1623 C C . ALA A 1 206 ? 107.310 71.568 33.234 1.00 15.18 206 ALA A C 1
ATOM 1624 O O . ALA A 1 206 ? 107.342 72.090 34.346 1.00 16.13 206 ALA A O 1
ATOM 1626 N N . CYS A 1 207 ? 106.305 70.810 32.833 1.00 16.21 207 CYS A N 1
ATOM 1627 C CA . CYS A 1 207 ? 105.176 70.560 33.708 1.00 18.04 207 CYS A CA 1
ATOM 1628 C C . CYS A 1 207 ? 105.582 69.768 34.970 1.00 17.93 207 CYS A C 1
ATOM 1629 O O . CYS A 1 207 ? 105.020 69.979 36.046 1.00 18.00 207 CYS A O 1
ATOM 1632 N N . HIS A 1 208 ? 106.573 68.887 34.851 1.00 14.95 208 HIS A N 1
ATOM 1633 C CA . HIS A 1 208 ? 107.043 68.120 36.006 1.00 14.39 208 HIS A CA 1
ATOM 1634 C C . HIS A 1 208 ? 107.722 69.057 37.015 1.00 21.83 208 HIS A C 1
ATOM 1635 O O . HIS A 1 208 ? 107.426 69.019 38.209 1.00 19.39 208 HIS A O 1
ATOM 1642 N N . GLU A 1 209 ? 108.638 69.893 36.529 1.00 20.84 209 GLU A N 1
ATOM 1643 C CA . GLU A 1 209 ? 109.356 70.830 37.395 1.00 22.97 209 GLU A CA 1
ATOM 1644 C C . GLU A 1 209 ? 108.415 71.792 38.114 1.00 20.00 209 GLU A C 1
ATOM 1645 O O . GLU A 1 209 ? 108.695 72.238 39.223 1.00 20.88 209 GLU A O 1
ATOM 1651 N N . ASN A 1 210 ? 107.298 72.107 37.478 1.00 19.00 210 ASN A N 1
ATOM 1652 C CA . ASN A 1 210 ? 106.336 73.024 38.066 1.00 20.42 210 ASN A CA 1
ATOM 1653 C C . ASN A 1 210 ? 105.135 72.321 38.698 1.00 17.86 210 ASN A C 1
ATOM 1654 O O . ASN A 1 210 ? 104.155 72.959 39.055 1.00 21.56 210 ASN A O 1
ATOM 1659 N N . ALA A 1 211 ? 105.226 71.003 38.840 1.00 20.79 211 ALA A N 1
ATOM 1660 C CA . ALA A 1 211 ? 104.159 70.206 39.446 1.00 19.61 211 ALA A CA 1
ATOM 1661 C C . ALA A 1 211 ? 102.779 70.365 38.804 1.00 19.74 211 ALA A C 1
ATOM 1662 O O . ALA A 1 211 ? 101.797 70.656 39.480 1.00 18.31 211 ALA A O 1
ATOM 1664 N N . ILE A 1 212 ? 102.709 70.171 37.496 1.00 18.37 212 ILE A N 1
ATOM 1665 C CA . ILE A 1 212 ? 101.439 70.253 36.787 1.00 20.65 212 ILE A CA 1
ATOM 1666 C C . ILE A 1 212 ? 101.157 68.842 36.277 1.00 18.99 212 ILE A C 1
ATOM 1667 O O . ILE A 1 212 ? 101.927 68.300 35.485 1.00 13.54 212 ILE A O 1
ATOM 1672 N N . PRO A 1 213 ? 100.067 68.214 36.752 1.00 20.04 213 PRO A N 1
ATOM 1673 C CA . PRO A 1 213 ? 99.758 66.856 36.289 1.00 15.98 213 PRO A CA 1
ATOM 1674 C C . PRO A 1 213 ? 99.693 66.787 34.764 1.00 14.51 213 PRO A C 1
ATOM 1675 O O . PRO A 1 213 ? 99.001 67.572 34.121 1.00 16.84 213 PRO A O 1
ATOM 1679 N N . PHE A 1 214 ? 100.429 65.834 34.205 1.00 17.59 214 PHE A N 1
ATOM 1680 C CA . PHE A 1 214 ? 100.537 65.636 32.761 1.00 14.89 214 PHE A CA 1
ATOM 1681 C C . PHE A 1 214 ? 99.818 64.368 32.326 1.00 11.49 214 PHE A C 1
ATOM 1682 O O . PHE A 1 214 ? 100.277 63.269 32.634 1.00 17.59 214 PHE A O 1
ATOM 1690 N N . TYR A 1 215 ? 98.709 64.515 31.606 1.00 15.08 215 TYR A N 1
ATOM 1691 C CA . TYR A 1 215 ? 97.948 63.362 31.124 1.00 13.03 215 TYR A CA 1
ATOM 1692 C C . TYR A 1 215 ? 98.045 63.185 29.615 1.00 14.39 215 TYR A C 1
ATOM 1693 O O . TYR A 1 215 ? 98.125 64.158 28.867 1.00 18.28 215 TYR A O 1
ATOM 1702 N N . VAL A 1 216 ? 98.001 61.932 29.175 1.00 15.64 216 VAL A N 1
ATOM 1703 C CA . VAL A 1 216 ? 98.065 61.595 27.762 1.00 12.50 216 VAL A CA 1
ATOM 1704 C C . VAL A 1 216 ? 96.780 60.864 27.347 1.00 18.57 216 VAL A C 1
ATOM 1705 O O . VAL A 1 216 ? 96.355 59.922 28.013 1.00 14.38 216 VAL A O 1
ATOM 1709 N N . ALA A 1 217 ? 96.152 61.317 26.264 1.00 15.69 217 ALA A N 1
ATOM 1710 C CA . ALA A 1 217 ? 94.926 60.688 25.774 1.00 16.39 217 ALA A CA 1
ATOM 1711 C C . ALA A 1 217 ? 95.263 59.729 24.632 1.00 15.81 217 ALA A C 1
ATOM 1712 O O . ALA A 1 217 ? 95.809 60.141 23.606 1.00 19.30 217 ALA A O 1
ATOM 1714 N N . ALA A 1 218 ? 94.946 58.451 24.802 1.00 14.61 218 ALA A N 1
ATOM 1715 C CA . ALA A 1 218 ? 95.256 57.481 23.763 1.00 15.25 218 ALA A CA 1
ATOM 1716 C C . ALA A 1 218 ? 94.351 56.257 23.761 1.00 12.47 218 ALA A C 1
ATOM 1717 O O . ALA A 1 218 ? 94.313 55.506 24.734 1.00 16.17 218 ALA A O 1
ATOM 1719 N N . GLU A 1 219 ? 93.642 56.043 22.657 1.00 11.04 219 GLU A N 1
ATOM 1720 C CA . GLU A 1 219 ? 92.775 54.872 22.539 1.00 16.35 219 GLU A CA 1
ATOM 1721 C C . GLU A 1 219 ? 93.704 53.654 22.501 1.00 19.22 219 GLU A C 1
ATOM 1722 O O . GLU A 1 219 ? 94.872 53.782 22.128 1.00 15.48 219 GLU A O 1
ATOM 1728 N N . THR A 1 220 ? 93.205 52.479 22.882 1.00 15.42 220 THR A N 1
ATOM 1729 C CA . THR A 1 220 ? 94.071 51.303 22.883 1.00 21.79 220 THR A CA 1
ATOM 1730 C C . THR A 1 220 ? 94.583 50.925 21.499 1.00 16.09 220 THR A C 1
ATOM 1731 O O . THR A 1 220 ? 95.575 50.212 21.391 1.00 20.48 220 THR A O 1
ATOM 1735 N N . TYR A 1 221 ? 93.931 51.395 20.438 1.00 16.91 221 TYR A N 1
ATOM 1736 C CA . TYR A 1 221 ? 94.424 51.050 19.106 1.00 16.32 221 TYR A CA 1
ATOM 1737 C C . TYR A 1 221 ? 95.700 51.846 18.777 1.00 22.23 221 TYR A C 1
ATOM 1738 O O . TYR A 1 221 ? 96.312 51.654 17.716 1.00 17.24 221 TYR A O 1
ATOM 1747 N N . LYS A 1 222 ? 96.095 52.729 19.697 1.00 11.83 222 LYS A N 1
ATOM 1748 C CA . LYS A 1 222 ? 97.316 53.519 19.539 1.00 19.11 222 LYS A CA 1
ATOM 1749 C C . LYS A 1 222 ? 98.447 52.896 20.361 1.00 15.37 222 LYS A C 1
ATOM 1750 O O . LYS A 1 222 ? 99.548 53.444 20.430 1.00 14.67 222 LYS A O 1
ATOM 1756 N N . PHE A 1 223 ? 98.165 51.752 20.985 1.00 15.48 223 PHE A N 1
ATOM 1757 C CA . PHE A 1 223 ? 99.169 51.037 21.784 1.00 20.39 223 PHE A CA 1
ATOM 1758 C C . PHE A 1 223 ? 99.873 50.014 20.896 1.00 19.01 223 PHE A C 1
ATOM 1759 O O . PHE A 1 223 ? 99.215 49.183 20.266 1.00 17.22 223 PHE A O 1
ATOM 1767 N N . HIS A 1 224 ? 101.199 50.070 20.828 1.00 19.61 224 HIS A N 1
ATOM 1768 C CA . HIS A 1 224 ? 101.922 49.097 20.021 1.00 18.80 224 HIS A CA 1
ATOM 1769 C C . HIS A 1 224 ? 102.138 47.872 20.899 1.00 18.09 224 HIS A C 1
ATOM 1770 O O . HIS A 1 224 ? 102.678 47.971 22.000 1.00 16.21 224 HIS A O 1
ATOM 1777 N N . PRO A 1 225 ? 101.728 46.692 20.415 1.00 23.72 225 PRO A N 1
ATOM 1778 C CA . PRO A 1 225 ? 101.866 45.439 21.169 1.00 24.00 225 PRO A CA 1
ATOM 1779 C C . PRO A 1 225 ? 103.280 44.917 21.400 1.00 20.91 225 PRO A C 1
ATOM 1780 O O . PRO A 1 225 ? 103.492 44.122 22.311 1.00 27.43 225 PRO A O 1
ATOM 1784 N N . THR A 1 226 ? 104.249 45.341 20.595 1.00 18.79 226 THR A N 1
ATOM 1785 C CA . THR A 1 226 ? 105.595 44.802 20.774 1.00 22.19 226 THR A CA 1
ATOM 1786 C C . THR A 1 226 ? 106.787 45.755 20.737 1.00 23.68 226 THR A C 1
ATOM 1787 O O . THR A 1 226 ? 107.853 45.430 21.263 1.00 25.59 226 THR A O 1
ATOM 1791 N N . LEU A 1 227 ? 106.619 46.918 20.123 1.00 18.60 227 LEU A N 1
ATOM 1792 C CA . LEU A 1 227 ? 107.713 47.872 20.002 1.00 19.95 227 LEU A CA 1
ATOM 1793 C C . LEU A 1 227 ? 108.052 48.584 21.308 1.00 19.96 227 LEU A C 1
ATOM 1794 O O . LEU A 1 227 ? 107.177 49.137 21.971 1.00 21.74 227 LEU A O 1
ATOM 1799 N N . LYS A 1 228 ? 109.329 48.559 21.676 1.00 21.79 228 LYS A N 1
ATOM 1800 C CA . LYS A 1 228 ? 109.783 49.230 22.885 1.00 19.69 228 LYS A CA 1
ATOM 1801 C C . LYS A 1 228 ? 110.352 50.591 22.504 1.00 18.03 228 LYS A C 1
ATOM 1802 O O . LYS A 1 228 ? 110.788 50.794 21.368 1.00 18.01 228 LYS A O 1
ATOM 1808 N N . SER A 1 229 ? 110.328 51.521 23.452 1.00 16.81 229 SER A N 1
ATOM 1809 C CA . SER A 1 229 ? 110.810 52.884 23.237 1.00 24.50 229 SER A CA 1
ATOM 1810 C C . SER A 1 229 ? 112.106 52.991 22.437 1.00 25.37 229 SER A C 1
ATOM 1811 O O . SER A 1 229 ? 112.215 53.820 21.533 1.00 25.92 229 SER A O 1
ATOM 1814 N N . GLY A 1 230 ? 113.080 52.151 22.768 1.00 26.81 230 GLY A N 1
ATOM 1815 C CA . GLY A 1 230 ? 114.360 52.197 22.083 1.00 26.28 230 GLY A CA 1
ATOM 1816 C C . GLY A 1 230 ? 114.362 51.919 20.590 1.00 27.13 230 GLY A C 1
ATOM 1817 O O . GLY A 1 230 ? 115.268 52.362 19.886 1.00 27.61 230 GLY A O 1
ATOM 1818 N N . ASP A 1 231 ? 113.357 51.207 20.093 1.00 24.66 231 ASP A N 1
ATOM 1819 C CA . ASP A 1 231 ? 113.312 50.872 18.674 1.00 22.68 231 ASP A CA 1
ATOM 1820 C C . ASP A 1 231 ? 112.294 51.658 17.852 1.00 25.19 231 ASP A C 1
ATOM 1821 O O . ASP A 1 231 ? 112.047 51.338 16.688 1.00 22.53 231 ASP A O 1
ATOM 1826 N N . VAL A 1 232 ? 111.710 52.691 18.451 1.00 19.22 232 VAL A N 1
ATOM 1827 C CA . VAL A 1 232 ? 110.729 53.503 17.747 1.00 20.58 232 VAL A CA 1
ATOM 1828 C C . VAL A 1 232 ? 111.373 54.274 16.593 1.00 22.95 232 VAL A C 1
ATOM 1829 O O . VAL A 1 232 ? 112.493 54.762 16.713 1.00 23.44 232 VAL A O 1
ATOM 1833 N N . MET A 1 233 ? 110.664 54.364 15.471 1.00 24.01 233 MET A N 1
ATOM 1834 C CA . MET A 1 233 ? 111.142 55.116 14.315 1.00 23.58 233 MET A CA 1
ATOM 1835 C C . MET A 1 233 ? 110.377 56.434 14.342 1.00 21.56 233 MET A C 1
ATOM 1836 O O . MET A 1 233 ? 109.151 56.443 14.252 1.00 24.56 233 MET A O 1
ATOM 1841 N N . LEU A 1 234 ? 111.099 57.539 14.491 1.00 21.08 234 LEU A N 1
ATOM 1842 C CA . LEU A 1 234 ? 110.486 58.860 14.540 1.00 19.06 234 LEU A CA 1
ATOM 1843 C C . LEU A 1 234 ? 110.526 59.435 13.131 1.00 21.83 234 LEU A C 1
ATOM 1844 O O . LEU A 1 234 ? 111.587 59.811 12.631 1.00 24.32 234 LEU A O 1
ATOM 1849 N N . MET A 1 235 ? 109.363 59.501 12.491 1.00 22.87 235 MET A N 1
ATOM 1850 C CA . MET A 1 235 ? 109.294 59.980 11.122 1.00 20.05 235 MET A CA 1
ATOM 1851 C C . MET A 1 235 ? 109.739 61.417 10.933 1.00 20.21 235 MET A C 1
ATOM 1852 O O . MET A 1 235 ? 109.482 62.282 11.762 1.00 19.48 235 MET A O 1
ATOM 1857 N N . GLU A 1 236 ? 110.410 61.649 9.814 1.00 23.40 236 GLU A N 1
ATOM 1858 C CA . GLU A 1 236 ? 110.909 62.964 9.452 1.00 25.77 236 GLU A CA 1
ATOM 1859 C C . GLU A 1 236 ? 110.376 63.316 8.072 1.00 26.35 236 GLU A C 1
ATOM 1860 O O . GLU A 1 236 ? 110.182 62.441 7.230 1.00 32.38 236 GLU A O 1
ATOM 1866 N N . ARG A 1 237 ? 110.137 64.600 7.850 1.00 24.10 237 ARG A N 1
ATOM 1867 C CA . ARG A 1 237 ? 109.614 65.072 6.578 1.00 25.52 237 ARG A CA 1
ATOM 1868 C C . ARG A 1 237 ? 110.486 66.232 6.106 1.00 26.23 237 ARG A C 1
ATOM 1869 O O . ARG A 1 237 ? 110.859 67.094 6.899 1.00 26.21 237 ARG A O 1
ATOM 1877 N N . ASP A 1 238 ? 110.821 66.238 4.819 1.00 26.82 238 ASP A N 1
ATOM 1878 C CA . ASP A 1 238 ? 111.650 67.288 4.233 1.00 26.54 238 ASP A CA 1
ATOM 1879 C C . ASP A 1 238 ? 111.046 68.653 4.543 1.00 25.61 238 ASP A C 1
ATOM 1880 O O . ASP A 1 238 ? 109.841 68.851 4.380 1.00 31.31 238 ASP A O 1
ATOM 1885 N N . LEU A 1 239 ? 111.874 69.591 4.996 1.00 23.50 239 LEU A N 1
ATOM 1886 C CA . LEU A 1 239 ? 111.388 70.929 5.324 1.00 22.72 239 LEU A CA 1
ATOM 1887 C C . LEU A 1 239 ? 112.327 72.039 4.851 1.00 22.18 239 LEU A C 1
ATOM 1888 O O . LEU A 1 239 ? 113.485 72.101 5.253 1.00 22.94 239 LEU A O 1
ATOM 1893 N N . ILE A 1 240 ? 111.815 72.919 3.999 1.00 22.57 240 ILE A N 1
ATOM 1894 C CA . ILE A 1 240 ? 112.603 74.034 3.493 1.00 27.98 240 ILE A CA 1
ATOM 1895 C C . ILE A 1 240 ? 111.844 75.343 3.662 1.00 31.73 240 ILE A C 1
ATOM 1896 O O . ILE A 1 240 ? 110.735 75.499 3.146 1.00 33.64 240 ILE A O 1
ATOM 1901 N N . ARG A 1 241 ? 112.439 76.280 4.390 1.00 32.93 241 ARG A N 1
ATOM 1902 C CA . ARG A 1 241 ? 111.806 77.575 4.594 1.00 42.27 241 ARG A CA 1
ATOM 1903 C C . ARG A 1 241 ? 112.889 78.643 4.563 1.00 41.24 241 ARG A C 1
ATOM 1904 O O . ARG A 1 241 ? 113.920 78.513 5.222 1.00 45.38 241 ARG A O 1
ATOM 1912 N N . GLY A 1 242 ? 112.659 79.698 3.791 1.00 51.39 242 GLY A N 1
ATOM 1913 C CA . GLY A 1 242 ? 113.654 80.750 3.693 1.00 48.56 242 GLY A CA 1
ATOM 1914 C C . GLY A 1 242 ? 114.857 80.210 2.945 1.00 46.90 242 GLY A C 1
ATOM 1915 O O . GLY A 1 242 ? 116.003 80.580 3.220 1.00 41.05 242 GLY A O 1
ATOM 1916 N N . ASN A 1 243 ? 114.578 79.309 2.005 1.00 45.85 243 ASN A N 1
ATOM 1917 C CA . ASN A 1 243 ? 115.602 78.681 1.176 1.00 42.06 243 ASN A CA 1
ATOM 1918 C C . ASN A 1 243 ? 116.697 77.992 1.970 1.00 39.52 243 ASN A C 1
ATOM 1919 O O . ASN A 1 243 ? 117.816 77.814 1.486 1.00 39.61 243 ASN A O 1
ATOM 1924 N N . VAL A 1 244 ? 116.372 77.603 3.196 1.00 39.07 244 VAL A N 1
ATOM 1925 C CA . VAL A 1 244 ? 117.326 76.908 4.043 1.00 37.05 244 VAL A CA 1
ATOM 1926 C C . VAL A 1 244 ? 116.726 75.570 4.450 1.00 35.01 244 VAL A C 1
ATOM 1927 O O . VAL A 1 244 ? 115.537 75.481 4.760 1.00 34.85 244 VAL A O 1
ATOM 1931 N N . ARG A 1 245 ? 117.545 74.525 4.425 1.00 33.01 245 ARG A N 1
ATOM 1932 C CA . ARG A 1 245 ? 117.075 73.205 4.813 1.00 31.25 245 ARG A CA 1
ATOM 1933 C C . ARG A 1 245 ? 117.012 73.165 6.333 1.00 26.30 245 ARG A C 1
ATOM 1934 O O . ARG A 1 245 ? 117.960 73.555 7.015 1.00 24.89 245 ARG A O 1
ATOM 1942 N N . ILE A 1 246 ? 115.890 72.693 6.859 1.00 23.94 246 ILE A N 1
ATOM 1943 C CA . ILE A 1 246 ? 115.709 72.599 8.300 1.00 19.06 246 ILE A CA 1
ATOM 1944 C C . ILE A 1 246 ? 115.374 71.162 8.686 1.00 21.41 246 ILE A C 1
ATOM 1945 O O . ILE A 1 246 ? 114.499 70.539 8.080 1.00 21.40 246 ILE A O 1
ATOM 1950 N N . ARG A 1 247 ? 116.088 70.620 9.670 1.00 20.23 247 ARG A N 1
ATOM 1951 C CA . ARG A 1 247 ? 115.799 69.265 10.111 1.00 22.81 247 ARG A CA 1
ATOM 1952 C C . ARG A 1 247 ? 114.373 69.288 10.612 1.00 19.51 247 ARG A C 1
ATOM 1953 O O . ARG A 1 247 ? 113.917 70.289 11.177 1.00 16.95 247 ARG A O 1
ATOM 1961 N N . ASN A 1 248 ? 113.664 68.188 10.404 1.00 16.22 248 ASN A N 1
ATOM 1962 C CA . ASN A 1 248 ? 112.271 68.158 10.788 1.00 18.89 248 ASN A CA 1
ATOM 1963 C C . ASN A 1 248 ? 111.766 66.800 11.254 1.00 22.05 248 ASN A C 1
ATOM 1964 O O . ASN A 1 248 ? 110.907 66.190 10.618 1.00 22.19 248 ASN A O 1
ATOM 1969 N N . VAL A 1 249 ? 112.325 66.328 12.363 1.00 18.53 249 VAL A N 1
ATOM 1970 C CA . VAL A 1 249 ? 111.891 65.077 12.964 1.00 18.95 249 VAL A CA 1
ATOM 1971 C C . VAL A 1 249 ? 110.568 65.519 13.597 1.00 20.71 249 VAL A C 1
ATOM 1972 O O . VAL A 1 249 ? 110.547 66.358 14.494 1.00 17.25 249 VAL A O 1
ATOM 1976 N N . LEU A 1 250 ? 109.465 64.972 13.101 1.00 21.62 250 LEU A N 1
ATOM 1977 C CA . LEU A 1 250 ? 108.133 65.357 13.559 1.00 18.77 250 LEU A CA 1
ATOM 1978 C C . LEU A 1 250 ? 107.649 64.790 14.882 1.00 14.49 250 LEU A C 1
ATOM 1979 O O . LEU A 1 250 ? 106.750 65.357 15.503 1.00 13.76 250 LEU A O 1
ATOM 1984 N N . PHE A 1 251 ? 108.236 63.680 15.316 1.00 16.87 251 PHE A N 1
ATOM 1985 C CA . PHE A 1 251 ? 107.825 63.049 16.565 1.00 15.56 251 PHE A CA 1
ATOM 1986 C C . PHE A 1 251 ? 108.958 62.841 17.552 1.00 15.30 251 PHE A C 1
ATOM 1987 O O . PHE A 1 251 ? 110.133 62.746 17.168 1.00 17.44 251 PHE A O 1
ATOM 1995 N N . ASP A 1 252 ? 108.577 62.774 18.827 1.00 18.28 252 ASP A N 1
ATOM 1996 C CA . ASP A 1 252 ? 109.491 62.595 19.951 1.00 16.84 252 ASP A CA 1
ATOM 1997 C C . ASP A 1 252 ? 108.959 61.517 20.892 1.00 15.53 252 ASP A C 1
ATOM 1998 O O . ASP A 1 252 ? 107.854 60.993 20.708 1.00 18.38 252 ASP A O 1
ATOM 2003 N N . VAL A 1 253 ? 109.740 61.227 21.928 1.00 16.41 253 VAL A N 1
ATOM 2004 C CA . VAL A 1 253 ? 109.376 60.227 22.919 1.00 16.56 253 VAL A CA 1
ATOM 2005 C C . VAL A 1 253 ? 109.407 60.804 24.329 1.00 19.30 253 VAL A C 1
ATOM 2006 O O . VAL A 1 253 ? 110.384 61.442 24.732 1.00 18.75 253 VAL A O 1
ATOM 2010 N N . THR A 1 254 ? 108.335 60.567 25.081 1.00 18.61 254 THR A N 1
ATOM 2011 C CA . THR A 1 254 ? 108.239 61.046 26.451 1.00 12.99 254 THR A CA 1
ATOM 2012 C C . THR A 1 254 ? 108.219 59.872 27.415 1.00 15.53 254 THR A C 1
ATOM 2013 O O . THR A 1 254 ? 107.372 58.988 27.300 1.00 18.68 254 THR A O 1
ATOM 2017 N N . PRO A 1 255 ? 109.167 59.836 28.368 1.00 16.15 255 PRO A N 1
ATOM 2018 C CA . PRO A 1 255 ? 109.238 58.749 29.353 1.00 17.01 255 PRO A CA 1
ATOM 2019 C C . PRO A 1 255 ? 107.991 58.744 30.231 1.00 16.30 255 PRO A C 1
ATOM 2020 O O . PRO A 1 255 ? 107.424 59.803 30.508 1.00 11.75 255 PRO A O 1
ATOM 2024 N N . TRP A 1 256 ? 107.569 57.558 30.670 1.00 15.57 256 TRP A N 1
ATOM 2025 C CA . TRP A 1 256 ? 106.369 57.447 31.500 1.00 10.10 256 TRP A CA 1
ATOM 2026 C C . TRP A 1 256 ? 106.510 58.131 32.851 1.00 12.96 256 TRP A C 1
ATOM 2027 O O . TRP A 1 256 ? 105.510 58.525 33.452 1.00 14.07 256 TRP A O 1
ATOM 2038 N N . LYS A 1 257 ? 107.740 58.281 33.334 1.00 14.39 257 LYS A N 1
ATOM 2039 C CA . LYS A 1 257 ? 107.929 58.903 34.636 1.00 14.51 257 LYS A CA 1
ATOM 2040 C C . LYS A 1 257 ? 107.457 60.347 34.692 1.00 14.37 257 LYS A C 1
ATOM 2041 O O . LYS A 1 257 ? 107.341 60.914 35.771 1.00 18.05 257 LYS A O 1
ATOM 2047 N N . TYR A 1 258 ? 107.168 60.934 33.535 1.00 15.66 258 TYR A N 1
ATOM 2048 C CA . TYR A 1 258 ? 106.658 62.303 33.488 1.00 14.24 258 TYR A CA 1
ATOM 2049 C C . TYR A 1 258 ? 105.152 62.319 33.217 1.00 14.92 258 TYR A C 1
ATOM 2050 O O . TYR A 1 258 ? 104.545 63.382 33.148 1.00 17.97 258 TYR A O 1
ATOM 2059 N N . VAL A 1 259 ? 104.553 61.139 33.080 1.00 15.24 259 VAL A N 1
ATOM 2060 C CA . VAL A 1 259 ? 103.124 61.027 32.780 1.00 14.16 259 VAL A CA 1
ATOM 2061 C C . VAL A 1 259 ? 102.282 60.543 33.968 1.00 16.23 259 VAL A C 1
ATOM 2062 O O . VAL A 1 259 ? 102.567 59.491 34.545 1.00 16.06 259 VAL A O 1
ATOM 2066 N N . ARG A 1 260 ? 101.257 61.318 34.339 1.00 18.79 260 ARG A N 1
ATOM 2067 C CA . ARG A 1 260 ? 100.366 60.946 35.450 1.00 18.18 260 ARG A CA 1
ATOM 2068 C C . ARG A 1 260 ? 99.611 59.687 35.054 1.00 16.15 260 ARG A C 1
ATOM 2069 O O . ARG A 1 260 ? 99.572 58.706 35.793 1.00 18.81 260 ARG A O 1
ATOM 2077 N N . GLY A 1 261 ? 98.995 59.737 33.879 1.00 19.16 261 GLY A N 1
ATOM 2078 C CA . GLY A 1 261 ? 98.232 58.604 33.397 1.00 14.79 261 GLY A CA 1
ATOM 2079 C C . GLY A 1 261 ? 97.864 58.723 31.933 1.00 16.97 261 GLY A C 1
ATOM 2080 O O . GLY A 1 261 ? 97.989 59.788 31.322 1.00 14.35 261 GLY A O 1
ATOM 2081 N N . ILE A 1 262 ? 97.410 57.612 31.367 1.00 14.42 262 ILE A N 1
ATOM 2082 C CA . ILE A 1 262 ? 97.004 57.570 29.969 1.00 16.30 262 ILE A CA 1
ATOM 2083 C C . ILE A 1 262 ? 95.502 57.315 29.926 1.00 12.56 262 ILE A C 1
ATOM 2084 O O . ILE A 1 262 ? 95.031 56.275 30.383 1.00 16.27 262 ILE A O 1
ATOM 2089 N N . ILE A 1 263 ? 94.761 58.286 29.400 1.00 14.21 263 ILE A N 1
ATOM 2090 C CA . ILE A 1 263 ? 93.309 58.205 29.282 1.00 12.35 263 ILE A CA 1
ATOM 2091 C C . ILE A 1 263 ? 92.955 57.317 28.093 1.00 16.08 263 ILE A C 1
ATOM 2092 O O . ILE A 1 263 ? 93.249 57.666 26.952 1.00 15.06 263 ILE A O 1
ATOM 2097 N N . THR A 1 264 ? 92.342 56.166 28.358 1.00 12.21 264 THR A N 1
ATOM 2098 C CA . THR A 1 264 ? 91.957 55.247 27.285 1.00 15.41 264 THR A CA 1
ATOM 2099 C C . THR A 1 264 ? 90.449 55.029 27.345 1.00 15.49 264 THR A C 1
ATOM 2100 O O . THR A 1 264 ? 89.805 55.455 28.297 1.00 13.31 264 THR A O 1
ATOM 2104 N N . GLU A 1 265 ? 89.889 54.348 26.347 1.00 17.10 265 GLU A N 1
ATOM 2105 C CA . GLU A 1 265 ? 88.452 54.084 26.332 1.00 17.00 265 GLU A CA 1
ATOM 2106 C C . GLU A 1 265 ? 88.065 53.109 27.448 1.00 19.60 265 GLU A C 1
ATOM 2107 O O . GLU A 1 265 ? 86.881 52.934 27.745 1.00 21.72 265 GLU A O 1
ATOM 2113 N N . LEU A 1 266 ? 89.061 52.475 28.063 1.00 18.63 266 LEU A N 1
ATOM 2114 C CA . LEU A 1 266 ? 88.808 51.520 29.143 1.00 22.88 266 LEU A CA 1
ATOM 2115 C C . LEU A 1 266 ? 89.051 52.135 30.523 1.00 22.34 266 LEU A C 1
ATOM 2116 O O . LEU A 1 266 ? 88.916 51.456 31.542 1.00 23.38 266 LEU A O 1
ATOM 2121 N N . GLY A 1 267 ? 89.406 53.415 30.553 1.00 22.15 267 GLY A N 1
ATOM 2122 C CA . GLY A 1 267 ? 89.676 54.087 31.813 1.00 21.21 267 GLY A CA 1
ATOM 2123 C C . GLY A 1 267 ? 91.084 54.667 31.830 1.00 26.04 267 GLY A C 1
ATOM 2124 O O . GLY A 1 267 ? 91.847 54.479 30.881 1.00 18.67 267 GLY A O 1
ATOM 2125 N N . ILE A 1 268 ? 91.438 55.383 32.893 1.00 20.53 268 ILE A N 1
ATOM 2126 C CA . ILE A 1 268 ? 92.770 55.964 32.968 1.00 18.75 268 ILE A CA 1
ATOM 2127 C C . ILE A 1 268 ? 93.765 54.935 33.478 1.00 17.13 268 ILE A C 1
ATOM 2128 O O . ILE A 1 268 ? 93.620 54.387 34.566 1.00 18.77 268 ILE A O 1
ATOM 2133 N N . VAL A 1 269 ? 94.778 54.672 32.667 1.00 18.07 269 VAL A N 1
ATOM 2134 C CA . VAL A 1 269 ? 95.797 53.686 32.990 1.00 18.33 269 VAL A CA 1
ATOM 2135 C C . VAL A 1 269 ? 97.114 54.325 33.457 1.00 17.42 269 VAL A C 1
ATOM 2136 O O . VAL A 1 269 ? 97.497 55.387 32.966 1.00 21.69 269 VAL A O 1
ATOM 2140 N N . ILE A 1 270 ? 97.796 53.676 34.404 1.00 17.38 270 ILE A N 1
ATOM 2141 C CA . ILE A 1 270 ? 99.063 54.178 34.936 1.00 12.09 270 ILE A CA 1
ATOM 2142 C C . ILE A 1 270 ? 100.254 53.439 34.328 1.00 17.48 270 ILE A C 1
ATOM 2143 O O . ILE A 1 270 ? 100.448 52.249 34.580 1.00 15.86 270 ILE A O 1
ATOM 2148 N N . PRO A 1 271 ? 101.062 54.132 33.509 1.00 13.80 271 PRO A N 1
ATOM 2149 C CA . PRO A 1 271 ? 102.223 53.477 32.896 1.00 15.82 271 PRO A CA 1
ATOM 2150 C C . PRO A 1 271 ? 103.368 53.418 33.905 1.00 16.77 271 PRO A C 1
ATOM 2151 O O . PRO A 1 271 ? 103.455 54.259 34.808 1.00 14.65 271 PRO A O 1
ATOM 2155 N N . PRO A 1 272 ? 104.257 52.422 33.775 1.00 15.41 272 PRO A N 1
ATOM 2156 C CA . PRO A 1 272 ? 104.257 51.366 32.759 1.00 13.27 272 PRO A CA 1
ATOM 2157 C C . PRO A 1 272 ? 103.587 50.057 33.199 1.00 13.68 272 PRO A C 1
ATOM 2158 O O . PRO A 1 272 ? 103.310 49.202 32.365 1.00 15.68 272 PRO A O 1
ATOM 2162 N N . ARG A 1 273 ? 103.330 49.904 34.496 1.00 14.63 273 ARG A N 1
ATOM 2163 C CA . ARG A 1 273 ? 102.748 48.669 35.018 1.00 20.94 273 ARG A CA 1
ATOM 2164 C C . ARG A 1 273 ? 101.427 48.213 34.395 1.00 22.95 273 ARG A C 1
ATOM 2165 O O . ARG A 1 273 ? 101.235 47.018 34.175 1.00 19.24 273 ARG A O 1
ATOM 2173 N N . ASP A 1 274 ? 100.519 49.142 34.114 1.00 23.04 274 ASP A N 1
ATOM 2174 C CA . ASP A 1 274 ? 99.252 48.762 33.496 1.00 26.30 274 ASP A CA 1
ATOM 2175 C C . ASP A 1 274 ? 99.503 48.582 31.995 1.00 31.27 274 ASP A C 1
ATOM 2176 O O . ASP A 1 274 ? 98.568 48.429 31.210 1.00 30.72 274 ASP A O 1
ATOM 2181 N N . ILE A 1 275 ? 100.792 48.598 31.654 1.00 29.41 275 ILE A N 1
ATOM 2182 C CA . ILE A 1 275 ? 101.400 48.464 30.321 1.00 41.41 275 ILE A CA 1
ATOM 2183 C C . ILE A 1 275 ? 101.105 49.534 29.277 1.00 46.27 275 ILE A C 1
ATOM 2184 O O . ILE A 1 275 ? 100.991 49.165 28.085 1.00 50.47 275 ILE A O 1
ATOM 2189 N N . LEU B 1 2 ? 113.448 115.250 23.956 1.00 46.97 2 LEU B N 1
ATOM 2190 C CA . LEU B 1 2 ? 114.796 114.890 23.427 1.00 50.52 2 LEU B CA 1
ATOM 2191 C C . LEU B 1 2 ? 114.910 115.201 21.939 1.00 49.99 2 LEU B C 1
ATOM 2192 O O . LEU B 1 2 ? 113.904 115.297 21.239 1.00 53.02 2 LEU B O 1
ATOM 2197 N N . PRO B 1 3 ? 116.148 115.357 21.437 1.00 52.50 3 PRO B N 1
ATOM 2198 C CA . PRO B 1 3 ? 116.415 115.654 20.026 1.00 52.30 3 PRO B CA 1
ATOM 2199 C C . PRO B 1 3 ? 115.759 114.628 19.105 1.00 56.88 3 PRO B C 1
ATOM 2200 O O . PRO B 1 3 ? 115.434 113.517 19.529 1.00 57.09 3 PRO B O 1
ATOM 2204 N N . GLU B 1 4 ? 115.578 115.000 17.843 1.00 56.68 4 GLU B N 1
ATOM 2205 C CA . GLU B 1 4 ? 114.962 114.105 16.873 1.00 57.28 4 GLU B CA 1
ATOM 2206 C C . GLU B 1 4 ? 115.889 112.940 16.539 1.00 57.22 4 GLU B C 1
ATOM 2207 O O . GLU B 1 4 ? 115.439 111.801 16.401 1.00 55.56 4 GLU B O 1
ATOM 2213 N N . ARG B 1 5 ? 117.182 113.224 16.410 1.00 53.83 5 ARG B N 1
ATOM 2214 C CA . ARG B 1 5 ? 118.151 112.180 16.099 1.00 56.59 5 ARG B CA 1
ATOM 2215 C C . ARG B 1 5 ? 118.124 111.089 17.167 1.00 56.29 5 ARG B C 1
ATOM 2216 O O . ARG B 1 5 ? 118.171 109.900 16.851 1.00 54.36 5 ARG B O 1
ATOM 2224 N N . VAL B 1 6 ? 118.049 111.500 18.430 1.00 51.90 6 VAL B N 1
ATOM 2225 C CA . VAL B 1 6 ? 118.015 110.553 19.538 1.00 48.69 6 VAL B CA 1
ATOM 2226 C C . VAL B 1 6 ? 116.727 109.735 19.501 1.00 50.17 6 VAL B C 1
ATOM 2227 O O . VAL B 1 6 ? 116.762 108.506 19.584 1.00 48.48 6 VAL B O 1
ATOM 2231 N N . LEU B 1 7 ? 115.595 110.422 19.374 1.00 48.99 7 LEU B N 1
ATOM 2232 C CA . LEU B 1 7 ? 114.300 109.755 19.320 1.00 47.26 7 LEU B CA 1
ATOM 2233 C C . LEU B 1 7 ? 114.221 108.756 18.170 1.00 49.26 7 LEU B C 1
ATOM 2234 O O . LEU B 1 7 ? 113.505 107.759 18.257 1.00 47.87 7 LEU B O 1
ATOM 2239 N N . GLU B 1 8 ? 114.954 109.023 17.092 1.00 49.25 8 GLU B N 1
ATOM 2240 C CA . GLU B 1 8 ? 114.936 108.124 15.948 1.00 50.17 8 GLU B CA 1
ATOM 2241 C C . GLU B 1 8 ? 115.752 106.868 16.230 1.00 47.13 8 GLU B C 1
ATOM 2242 O O . GLU B 1 8 ? 115.418 105.785 15.750 1.00 45.33 8 GLU B O 1
ATOM 2248 N N . ILE B 1 9 ? 116.826 107.013 17.000 1.00 44.58 9 ILE B N 1
ATOM 2249 C CA . ILE B 1 9 ? 117.652 105.864 17.339 1.00 42.01 9 ILE B CA 1
ATOM 2250 C C . ILE B 1 9 ? 116.852 104.992 18.301 1.00 39.90 9 ILE B C 1
ATOM 2251 O O . ILE B 1 9 ? 116.930 103.764 18.250 1.00 35.37 9 ILE B O 1
ATOM 2256 N N . LEU B 1 10 ? 116.077 105.633 19.173 1.00 36.06 10 LEU B N 1
ATOM 2257 C CA . LEU B 1 10 ? 115.255 104.902 20.128 1.00 38.88 10 LEU B CA 1
ATOM 2258 C C . LEU B 1 10 ? 114.275 104.013 19.362 1.00 42.68 10 LEU B C 1
ATOM 2259 O O . LEU B 1 10 ? 114.055 102.857 19.728 1.00 37.07 10 LEU B O 1
ATOM 2264 N N . ARG B 1 11 ? 113.698 104.559 18.293 1.00 40.89 11 ARG B N 1
ATOM 2265 C CA . ARG B 1 11 ? 112.756 103.810 17.467 1.00 43.65 11 ARG B CA 1
ATOM 2266 C C . ARG B 1 11 ? 113.481 102.658 16.780 1.00 42.11 11 ARG B C 1
ATOM 2267 O O . ARG B 1 11 ? 113.004 101.524 16.781 1.00 43.50 11 ARG B O 1
ATOM 2275 N N . GLU B 1 12 ? 114.636 102.957 16.192 1.00 39.74 12 GLU B N 1
ATOM 2276 C CA . GLU B 1 12 ? 115.418 101.944 15.494 1.00 42.25 12 GLU B CA 1
ATOM 2277 C C . GLU B 1 12 ? 115.734 100.754 16.402 1.00 43.40 12 GLU B C 1
ATOM 2278 O O . GLU B 1 12 ? 115.735 99.603 15.960 1.00 38.24 12 GLU B O 1
ATOM 2284 N N . MET B 1 13 ? 115.998 101.033 17.674 1.00 40.60 13 MET B N 1
ATOM 2285 C CA . MET B 1 13 ? 116.306 99.974 18.628 1.00 43.42 13 MET B CA 1
ATOM 2286 C C . MET B 1 13 ? 115.039 99.181 18.928 1.00 43.70 13 MET B C 1
ATOM 2287 O O . MET B 1 13 ? 115.063 97.953 19.020 1.00 41.20 13 MET B O 1
ATOM 2292 N N . LYS B 1 14 ? 113.931 99.903 19.061 1.00 40.95 14 LYS B N 1
ATOM 2293 C CA . LYS B 1 14 ? 112.646 99.308 19.382 1.00 40.64 14 LYS B CA 1
ATOM 2294 C C . LYS B 1 14 ? 112.110 98.316 18.346 1.00 40.98 14 LYS B C 1
ATOM 2295 O O . LYS B 1 14 ? 111.479 97.323 18.713 1.00 37.71 14 LYS B O 1
ATOM 2301 N N . ARG B 1 15 ? 112.356 98.570 17.063 1.00 40.01 15 ARG B N 1
ATOM 2302 C CA . ARG B 1 15 ? 111.860 97.669 16.026 1.00 42.85 15 ARG B CA 1
ATOM 2303 C C . ARG B 1 15 ? 112.871 96.631 15.542 1.00 42.30 15 ARG B C 1
ATOM 2304 O O . ARG B 1 15 ? 112.645 95.958 14.537 1.00 43.97 15 ARG B O 1
ATOM 2312 N N . GLU B 1 16 ? 113.980 96.497 16.261 1.00 40.26 16 GLU B N 1
ATOM 2313 C CA . GLU B 1 16 ? 115.002 95.515 15.911 1.00 42.73 16 GLU B CA 1
ATOM 2314 C C . GLU B 1 16 ? 114.608 94.170 16.522 1.00 46.57 16 GLU B C 1
ATOM 2315 O O . GLU B 1 16 ? 114.180 94.119 17.677 1.00 48.38 16 GLU B O 1
ATOM 2321 N N . ARG B 1 17 ? 114.746 93.087 15.760 1.00 41.45 17 ARG B N 1
ATOM 2322 C CA . ARG B 1 17 ? 114.399 91.767 16.283 1.00 42.76 17 ARG B CA 1
ATOM 2323 C C . ARG B 1 17 ? 115.367 90.645 15.950 1.00 39.33 17 ARG B C 1
ATOM 2324 O O . ARG B 1 17 ? 115.208 89.527 16.435 1.00 43.30 17 ARG B O 1
ATOM 2332 N N . ILE B 1 18 ? 116.367 90.934 15.127 1.00 42.37 18 ILE B N 1
ATOM 2333 C CA . ILE B 1 18 ? 117.357 89.923 14.779 1.00 44.22 18 ILE B CA 1
ATOM 2334 C C . ILE B 1 18 ? 118.567 90.079 15.700 1.00 46.69 18 ILE B C 1
ATOM 2335 O O . ILE B 1 18 ? 118.838 89.210 16.534 1.00 44.53 18 ILE B O 1
ATOM 2340 N N . LYS B 1 19 ? 119.289 91.187 15.555 1.00 44.53 19 LYS B N 1
ATOM 2341 C CA . LYS B 1 19 ? 120.448 91.444 16.404 1.00 47.96 19 LYS B CA 1
ATOM 2342 C C . LYS B 1 19 ? 119.963 91.539 17.851 1.00 50.51 19 LYS B C 1
ATOM 2343 O O . LYS B 1 19 ? 118.881 92.070 18.116 1.00 54.71 19 LYS B O 1
ATOM 2349 N N . GLY B 1 20 ? 120.760 91.026 18.785 1.00 46.15 20 GLY B N 1
ATOM 2350 C CA . GLY B 1 20 ? 120.355 91.042 20.180 1.00 49.72 20 GLY B CA 1
ATOM 2351 C C . GLY B 1 20 ? 120.936 92.110 21.087 1.00 50.07 20 GLY B C 1
ATOM 2352 O O . GLY B 1 20 ? 121.210 93.231 20.660 1.00 53.20 20 GLY B O 1
ATOM 2353 N N . ALA B 1 21 ? 121.112 91.746 22.354 1.00 51.83 21 ALA B N 1
ATOM 2354 C CA . ALA B 1 21 ? 121.647 92.640 23.374 1.00 58.03 21 ALA B CA 1
ATOM 2355 C C . ALA B 1 21 ? 122.790 93.521 22.868 1.00 58.49 21 ALA B C 1
ATOM 2356 O O . ALA B 1 21 ? 122.637 94.734 22.743 1.00 61.17 21 ALA B O 1
ATOM 2358 N N . SER B 1 22 ? 123.930 92.903 22.581 1.00 57.22 22 SER B N 1
ATOM 2359 C CA . SER B 1 22 ? 125.103 93.622 22.097 1.00 49.98 22 SER B CA 1
ATOM 2360 C C . SER B 1 22 ? 124.770 94.779 21.152 1.00 49.08 22 SER B C 1
ATOM 2361 O O . SER B 1 22 ? 125.120 95.926 21.424 1.00 48.19 22 SER B O 1
ATOM 2364 N N . TRP B 1 23 ? 124.091 94.481 20.047 1.00 47.49 23 TRP B N 1
ATOM 2365 C CA . TRP B 1 23 ? 123.735 95.511 19.076 1.00 42.84 23 TRP B CA 1
ATOM 2366 C C . TRP B 1 23 ? 122.959 96.662 19.716 1.00 44.14 23 TRP B C 1
ATOM 2367 O O . TRP B 1 23 ? 123.273 97.833 19.483 1.00 41.27 23 TRP B O 1
ATOM 2378 N N . LEU B 1 24 ? 121.941 96.330 20.508 1.00 41.99 24 LEU B N 1
ATOM 2379 C CA . LEU B 1 24 ? 121.135 97.351 21.171 1.00 42.55 24 LEU B CA 1
ATOM 2380 C C . LEU B 1 24 ? 121.999 98.229 22.054 1.00 42.97 24 LEU B C 1
ATOM 2381 O O . LEU B 1 24 ? 121.812 99.446 22.108 1.00 45.36 24 LEU B O 1
ATOM 2386 N N . ALA B 1 25 ? 122.939 97.603 22.756 1.00 39.79 25 ALA B N 1
ATOM 2387 C CA . ALA B 1 25 ? 123.840 98.328 23.637 1.00 41.35 25 ALA B CA 1
ATOM 2388 C C . ALA B 1 25 ? 124.591 99.389 22.836 1.00 37.45 25 ALA B C 1
ATOM 2389 O O . ALA B 1 25 ? 124.746 100.523 23.288 1.00 37.15 25 ALA B O 1
ATOM 2391 N N . LYS B 1 26 ? 125.045 99.017 21.642 1.00 36.51 26 LYS B N 1
ATOM 2392 C CA . LYS B 1 26 ? 125.770 99.945 20.783 1.00 38.11 26 LYS B CA 1
ATOM 2393 C C . LYS B 1 26 ? 124.890 101.122 20.381 1.00 41.18 26 LYS B C 1
ATOM 2394 O O . LYS B 1 26 ? 125.324 102.271 20.432 1.00 44.68 26 LYS B O 1
ATOM 2400 N N . LYS B 1 27 ? 123.655 100.835 19.983 1.00 39.46 27 LYS B N 1
ATOM 2401 C CA . LYS B 1 27 ? 122.725 101.885 19.583 1.00 39.43 27 LYS B CA 1
ATOM 2402 C C . LYS B 1 27 ? 122.429 102.792 20.774 1.00 39.14 27 LYS B C 1
ATOM 2403 O O . LYS B 1 27 ? 122.263 104.002 20.617 1.00 40.55 27 LYS B O 1
ATOM 2409 N N . GLY B 1 28 ? 122.359 102.199 21.962 1.00 36.83 28 GLY B N 1
ATOM 2410 C CA . GLY B 1 28 ? 122.098 102.975 23.161 1.00 35.69 28 GLY B CA 1
ATOM 2411 C C . GLY B 1 28 ? 123.222 103.970 23.388 1.00 36.58 28 GLY B C 1
ATOM 2412 O O . GLY B 1 28 ? 122.983 105.129 23.734 1.00 31.81 28 GLY B O 1
ATOM 2413 N N . ALA B 1 29 ? 124.455 103.511 23.187 1.00 35.00 29 ALA B N 1
ATOM 2414 C CA . ALA B 1 29 ? 125.626 104.363 23.353 1.00 37.90 29 ALA B CA 1
ATOM 2415 C C . ALA B 1 29 ? 125.588 105.458 22.290 1.00 39.93 29 ALA B C 1
ATOM 2416 O O . ALA B 1 29 ? 125.933 106.610 22.560 1.00 39.04 29 ALA B O 1
ATOM 2418 N N . GLU B 1 30 ? 125.165 105.088 21.083 1.00 42.13 30 GLU B N 1
ATOM 2419 C CA . GLU B 1 30 ? 125.060 106.036 19.979 1.00 42.20 30 GLU B CA 1
ATOM 2420 C C . GLU B 1 30 ? 124.064 107.131 20.335 1.00 39.92 30 GLU B C 1
ATOM 2421 O O . GLU B 1 30 ? 124.220 108.280 19.924 1.00 42.17 30 GLU B O 1
ATOM 2427 N N . ALA B 1 31 ? 123.037 106.766 21.097 1.00 36.84 31 ALA B N 1
ATOM 2428 C CA . ALA B 1 31 ? 122.019 107.723 21.510 1.00 37.51 31 ALA B CA 1
ATOM 2429 C C . ALA B 1 31 ? 122.651 108.798 22.388 1.00 41.60 31 ALA B C 1
ATOM 2430 O O . ALA B 1 31 ? 122.401 109.990 22.203 1.00 38.97 31 ALA B O 1
ATOM 2432 N N . PHE B 1 32 ? 123.471 108.374 23.346 1.00 41.59 32 PHE B N 1
ATOM 2433 C CA . PHE B 1 32 ? 124.128 109.322 24.237 1.00 42.45 32 PHE B CA 1
ATOM 2434 C C . PHE B 1 32 ? 125.158 110.169 23.491 1.00 38.20 32 PHE B C 1
ATOM 2435 O O . PHE B 1 32 ? 125.302 111.352 23.776 1.00 35.27 32 PHE B O 1
ATOM 2443 N N . LEU B 1 33 ? 125.866 109.562 22.540 1.00 41.18 33 LEU B N 1
ATOM 2444 C CA . LEU B 1 33 ? 126.860 110.282 21.745 1.00 42.84 33 LEU B CA 1
ATOM 2445 C C . LEU B 1 33 ? 126.162 111.347 20.911 1.00 45.42 33 LEU B C 1
ATOM 2446 O O . LEU B 1 33 ? 126.717 112.418 20.656 1.00 47.58 33 LEU B O 1
ATOM 2451 N N . THR B 1 34 ? 124.941 111.034 20.488 1.00 42.69 34 THR B N 1
ATOM 2452 C CA . THR B 1 34 ? 124.128 111.941 19.691 1.00 38.00 34 THR B CA 1
ATOM 2453 C C . THR B 1 34 ? 123.640 113.091 20.566 1.00 39.75 34 THR B C 1
ATOM 2454 O O . THR B 1 34 ? 123.644 114.248 20.152 1.00 40.98 34 THR B O 1
ATOM 2458 N N . LEU B 1 35 ? 123.219 112.758 21.779 1.00 40.67 35 LEU B N 1
ATOM 2459 C CA . LEU B 1 35 ? 122.731 113.749 22.725 1.00 43.28 35 LEU B CA 1
ATOM 2460 C C . LEU B 1 35 ? 123.790 114.834 22.955 1.00 50.96 35 LEU B C 1
ATOM 2461 O O . LEU B 1 35 ? 123.466 116.015 23.095 1.00 51.65 35 LEU B O 1
ATOM 2466 N N . ALA B 1 36 ? 125.055 114.421 22.982 1.00 48.43 36 ALA B N 1
ATOM 2467 C CA . ALA B 1 36 ? 126.176 115.331 23.206 1.00 51.44 36 ALA B CA 1
ATOM 2468 C C . ALA B 1 36 ? 126.438 116.304 22.054 1.00 56.07 36 ALA B C 1
ATOM 2469 O O . ALA B 1 36 ? 127.175 117.277 22.219 1.00 59.64 36 ALA B O 1
ATOM 2471 N N . GLU B 1 37 ? 125.844 116.045 20.892 1.00 58.58 37 GLU B N 1
ATOM 2472 C CA . GLU B 1 37 ? 126.039 116.910 19.731 1.00 54.81 37 GLU B CA 1
ATOM 2473 C C . GLU B 1 37 ? 124.857 117.841 19.488 1.00 56.42 37 GLU B C 1
ATOM 2474 O O . GLU B 1 37 ? 124.969 118.797 18.724 1.00 62.21 37 GLU B O 1
ATOM 2480 N N . GLU B 1 38 ? 123.728 117.567 20.132 1.00 55.00 38 GLU B N 1
ATOM 2481 C CA . GLU B 1 38 ? 122.532 118.375 19.919 1.00 54.47 38 GLU B CA 1
ATOM 2482 C C . GLU B 1 38 ? 122.153 119.352 21.022 1.00 54.45 38 GLU B C 1
ATOM 2483 O O . GLU B 1 38 ? 121.499 120.359 20.752 1.00 60.89 38 GLU B O 1
ATOM 2489 N N . LEU B 1 39 ? 122.549 119.071 22.258 1.00 52.33 39 LEU B N 1
ATOM 2490 C CA . LEU B 1 39 ? 122.176 119.947 23.362 1.00 51.98 39 LEU B CA 1
ATOM 2491 C C . LEU B 1 39 ? 123.285 120.801 23.961 1.00 52.52 39 LEU B C 1
ATOM 2492 O O . LEU B 1 39 ? 124.470 120.469 23.875 1.00 47.21 39 LEU B O 1
ATOM 2497 N N . ASP B 1 40 ? 122.873 121.911 24.572 1.00 55.28 40 ASP B N 1
ATOM 2498 C CA . ASP B 1 40 ? 123.797 122.828 25.226 1.00 57.64 40 ASP B CA 1
ATOM 2499 C C . ASP B 1 40 ? 124.091 122.275 26.613 1.00 56.53 40 ASP B C 1
ATOM 2500 O O . ASP B 1 40 ? 123.282 121.537 27.180 1.00 54.32 40 ASP B O 1
ATOM 2505 N N . GLU B 1 41 ? 125.246 122.643 27.156 1.00 55.13 41 GLU B N 1
ATOM 2506 C CA . GLU B 1 41 ? 125.668 122.188 28.474 1.00 53.85 41 GLU B CA 1
ATOM 2507 C C . GLU B 1 41 ? 124.579 122.287 29.544 1.00 51.08 41 GLU B C 1
ATOM 2508 O O . GLU B 1 41 ? 124.400 121.364 30.339 1.00 52.15 41 GLU B O 1
ATOM 2514 N N . SER B 1 42 ? 123.855 123.403 29.554 1.00 48.94 42 SER B N 1
ATOM 2515 C CA . SER B 1 42 ? 122.811 123.653 30.549 1.00 50.07 42 SER B CA 1
ATOM 2516 C C . SER B 1 42 ? 121.605 122.714 30.537 1.00 49.30 42 SER B C 1
ATOM 2517 O O . SER B 1 42 ? 120.904 122.597 31.541 1.00 51.53 42 SER B O 1
ATOM 2520 N N . LEU B 1 43 ? 121.351 122.055 29.412 1.00 49.31 43 LEU B N 1
ATOM 2521 C CA . LEU B 1 43 ? 120.213 121.141 29.320 1.00 48.81 43 LEU B CA 1
ATOM 2522 C C . LEU B 1 43 ? 120.654 119.680 29.315 1.00 49.93 43 LEU B C 1
ATOM 2523 O O . LEU B 1 43 ? 119.823 118.771 29.304 1.00 47.62 43 LEU B O 1
ATOM 2528 N N . LEU B 1 44 ? 121.965 119.467 29.340 1.00 44.24 44 LEU B N 1
ATOM 2529 C CA . LEU B 1 44 ? 122.540 118.131 29.294 1.00 47.06 44 LEU B CA 1
ATOM 2530 C C . LEU B 1 44 ? 122.170 117.195 30.444 1.00 46.28 44 LEU B C 1
ATOM 2531 O O . LEU B 1 44 ? 121.815 116.040 30.214 1.00 46.77 44 LEU B O 1
ATOM 2536 N N . GLU B 1 45 ? 122.247 117.687 31.675 1.00 45.42 45 GLU B N 1
ATOM 2537 C CA . GLU B 1 45 ? 121.942 116.856 32.835 1.00 45.11 45 GLU B CA 1
ATOM 2538 C C . GLU B 1 45 ? 120.548 116.236 32.846 1.00 45.13 45 GLU B C 1
ATOM 2539 O O . GLU B 1 45 ? 120.411 115.036 33.081 1.00 44.59 45 GLU B O 1
ATOM 2545 N N . ASP B 1 46 ? 119.514 117.035 32.601 1.00 46.38 46 ASP B N 1
ATOM 2546 C CA . ASP B 1 46 ? 118.155 116.495 32.596 1.00 46.68 46 ASP B CA 1
ATOM 2547 C C . ASP B 1 46 ? 117.925 115.563 31.412 1.00 45.96 46 ASP B C 1
ATOM 2548 O O . ASP B 1 46 ? 117.210 114.566 31.528 1.00 46.71 46 ASP B O 1
ATOM 2553 N N . ALA B 1 47 ? 118.530 115.890 30.275 1.00 40.64 47 ALA B N 1
ATOM 2554 C CA . ALA B 1 47 ? 118.389 115.072 29.077 1.00 40.62 47 ALA B CA 1
ATOM 2555 C C . ALA B 1 47 ? 118.989 113.688 29.307 1.00 42.66 47 ALA B C 1
ATOM 2556 O O . ALA B 1 47 ? 118.458 112.687 28.832 1.00 42.32 47 ALA B O 1
ATOM 2558 N N . ILE B 1 48 ? 120.101 113.638 30.032 1.00 39.93 48 ILE B N 1
ATOM 2559 C CA . ILE B 1 48 ? 120.759 112.372 30.324 1.00 40.23 48 ILE B CA 1
ATOM 2560 C C . ILE B 1 48 ? 119.879 111.535 31.254 1.00 40.51 48 ILE B C 1
ATOM 2561 O O . ILE B 1 48 ? 119.819 110.311 31.138 1.00 38.74 48 ILE B O 1
ATOM 2566 N N . MET B 1 49 ? 119.194 112.207 32.172 1.00 42.56 49 MET B N 1
ATOM 2567 C CA . MET B 1 49 ? 118.304 111.532 33.111 1.00 46.97 49 MET B CA 1
ATOM 2568 C C . MET B 1 49 ? 117.147 110.901 32.348 1.00 44.95 49 MET B C 1
ATOM 2569 O O . MET B 1 49 ? 116.737 109.777 32.634 1.00 41.63 49 MET B O 1
ATOM 2574 N N . GLU B 1 50 ? 116.625 111.637 31.373 1.00 44.30 50 GLU B N 1
ATOM 2575 C CA . GLU B 1 50 ? 115.513 111.157 30.570 1.00 44.39 50 GLU B CA 1
ATOM 2576 C C . GLU B 1 50 ? 115.942 110.030 29.636 1.00 39.60 50 GLU B C 1
ATOM 2577 O O . GLU B 1 50 ? 115.223 109.045 29.480 1.00 38.62 50 GLU B O 1
ATOM 2583 N N . LEU B 1 51 ? 117.111 110.173 29.015 1.00 36.12 51 LEU B N 1
ATOM 2584 C CA . LEU B 1 51 ? 117.600 109.144 28.106 1.00 36.94 51 LEU B CA 1
ATOM 2585 C C . LEU B 1 51 ? 117.916 107.867 28.884 1.00 40.36 51 LEU B C 1
ATOM 2586 O O . LEU B 1 51 ? 117.723 106.763 28.378 1.00 41.25 51 LEU B O 1
ATOM 2591 N N . ARG B 1 52 ? 118.404 108.022 30.112 1.00 37.59 52 ARG B N 1
ATOM 2592 C CA . ARG B 1 52 ? 118.710 106.875 30.960 1.00 37.34 52 ARG B CA 1
ATOM 2593 C C . ARG B 1 52 ? 117.467 105.995 31.056 1.00 43.24 52 ARG B C 1
ATOM 2594 O O . ARG B 1 52 ? 117.539 104.769 30.946 1.00 41.51 52 ARG B O 1
ATOM 2602 N N . GLU B 1 53 ? 116.326 106.645 31.260 1.00 40.88 53 GLU B N 1
ATOM 2603 C CA . GLU B 1 53 ? 115.054 105.955 31.400 1.00 43.16 53 GLU B CA 1
ATOM 2604 C C . GLU B 1 53 ? 114.533 105.374 30.089 1.00 42.27 53 GLU B C 1
ATOM 2605 O O . GLU B 1 53 ? 114.112 104.220 30.045 1.00 47.49 53 GLU B O 1
ATOM 2611 N N . GLU B 1 54 ? 114.570 106.165 29.022 1.00 38.69 54 GLU B N 1
ATOM 2612 C CA . GLU B 1 54 ? 114.092 105.707 27.722 1.00 37.67 54 GLU B CA 1
ATOM 2613 C C . GLU B 1 54 ? 114.901 104.532 27.180 1.00 36.83 54 GLU B C 1
ATOM 2614 O O . GLU B 1 54 ? 114.348 103.625 26.563 1.00 37.17 54 GLU B O 1
ATOM 2620 N N . VAL B 1 55 ? 116.210 104.557 27.405 1.00 35.16 55 VAL B N 1
ATOM 2621 C CA . VAL B 1 55 ? 117.086 103.491 26.934 1.00 35.27 55 VAL B CA 1
ATOM 2622 C C . VAL B 1 55 ? 116.739 102.164 27.603 1.00 35.93 55 VAL B C 1
ATOM 2623 O O . VAL B 1 55 ? 116.707 101.123 26.954 1.00 32.97 55 VAL B O 1
ATOM 2627 N N . VAL B 1 56 ? 116.479 102.210 28.904 1.00 37.37 56 VAL B N 1
ATOM 2628 C CA . VAL B 1 56 ? 116.126 101.014 29.654 1.00 38.96 56 VAL B CA 1
ATOM 2629 C C . VAL B 1 56 ? 114.739 100.508 29.250 1.00 40.97 56 VAL B C 1
ATOM 2630 O O . VAL B 1 56 ? 114.494 99.301 29.249 1.00 40.28 56 VAL B O 1
ATOM 2634 N N . LYS B 1 57 ? 113.840 101.429 28.898 1.00 39.12 57 LYS B N 1
ATOM 2635 C CA . LYS B 1 57 ? 112.481 101.067 28.488 1.00 40.23 57 LYS B CA 1
ATOM 2636 C C . LYS B 1 57 ? 112.451 100.309 27.164 1.00 38.30 57 LYS B C 1
ATOM 2637 O O . LYS B 1 57 ? 111.500 99.578 26.884 1.00 37.96 57 LYS B O 1
ATOM 2643 N N . VAL B 1 58 ? 113.483 100.487 26.346 1.00 31.08 58 VAL B N 1
ATOM 2644 C CA . VAL B 1 58 ? 113.546 99.803 25.061 1.00 34.85 58 VAL B CA 1
ATOM 2645 C C . VAL B 1 58 ? 113.334 98.303 25.266 1.00 37.83 58 VAL B C 1
ATOM 2646 O O . VAL B 1 58 ? 112.580 97.668 24.529 1.00 34.81 58 VAL B O 1
ATOM 2650 N N . ASN B 1 59 ? 114.005 97.743 26.268 1.00 35.21 59 ASN B N 1
ATOM 2651 C CA . ASN B 1 59 ? 113.870 96.325 26.584 1.00 33.42 59 ASN B CA 1
ATOM 2652 C C . ASN B 1 59 ? 114.323 96.078 28.016 1.00 33.84 59 ASN B C 1
ATOM 2653 O O . ASN B 1 59 ? 115.507 95.859 28.277 1.00 33.87 59 ASN B O 1
ATOM 2658 N N . PRO B 1 60 ? 113.379 96.119 28.970 1.00 33.48 60 PRO B N 1
ATOM 2659 C CA . PRO B 1 60 ? 113.685 95.898 30.387 1.00 33.12 60 PRO B CA 1
ATOM 2660 C C . PRO B 1 60 ? 114.273 94.514 30.676 1.00 33.03 60 PRO B C 1
ATOM 2661 O O . PRO B 1 60 ? 114.663 94.233 31.808 1.00 31.71 60 PRO B O 1
ATOM 2665 N N . SER B 1 61 ? 114.332 93.656 29.657 1.00 27.17 61 SER B N 1
ATOM 2666 C CA . SER B 1 61 ? 114.883 92.309 29.822 1.00 31.84 61 SER B CA 1
ATOM 2667 C C . SER B 1 61 ? 116.392 92.268 29.572 1.00 28.93 61 SER B C 1
ATOM 2668 O O . SER B 1 61 ? 117.040 91.256 29.832 1.00 25.64 61 SER B O 1
ATOM 2671 N N . MET B 1 62 ? 116.947 93.362 29.060 1.00 30.21 62 MET B N 1
ATOM 2672 C CA . MET B 1 62 ? 118.377 93.414 28.774 1.00 31.42 62 MET B CA 1
ATOM 2673 C C . MET B 1 62 ? 119.143 94.268 29.775 1.00 30.70 62 MET B C 1
ATOM 2674 O O . MET B 1 62 ? 118.997 95.492 29.818 1.00 32.23 62 MET B O 1
ATOM 2679 N N . ALA B 1 63 ? 119.965 93.602 30.576 1.00 23.06 63 ALA B N 1
ATOM 2680 C CA . ALA B 1 63 ? 120.759 94.267 31.599 1.00 25.88 63 ALA B CA 1
ATOM 2681 C C . ALA B 1 63 ? 121.804 95.211 31.015 1.00 22.85 63 ALA B C 1
ATOM 2682 O O . ALA B 1 63 ? 122.244 96.139 31.684 1.00 22.05 63 ALA B O 1
ATOM 2684 N N . SER B 1 64 ? 122.200 94.971 29.771 1.00 23.58 64 SER B N 1
ATOM 2685 C CA . SER B 1 64 ? 123.206 95.807 29.134 1.00 25.62 64 SER B CA 1
ATOM 2686 C C . SER B 1 64 ? 122.721 97.249 29.045 1.00 29.69 64 SER B C 1
ATOM 2687 O O . SER B 1 64 ? 123.501 98.185 29.224 1.00 31.85 64 SER B O 1
ATOM 2690 N N . LEU B 1 65 ? 121.430 97.428 28.782 1.00 27.27 65 LEU B N 1
ATOM 2691 C CA . LEU B 1 65 ? 120.870 98.767 28.683 1.00 24.63 65 LEU B CA 1
ATOM 2692 C C . LEU B 1 65 ? 120.875 99.458 30.043 1.00 26.24 65 LEU B C 1
ATOM 2693 O O . LEU B 1 65 ? 121.190 100.645 30.145 1.00 29.17 65 LEU B O 1
ATOM 2698 N N . TYR B 1 66 ? 120.524 98.716 31.087 1.00 25.01 66 TYR B N 1
ATOM 2699 C CA . TYR B 1 66 ? 120.517 99.266 32.437 1.00 24.29 66 TYR B CA 1
ATOM 2700 C C . TYR B 1 66 ? 121.938 99.650 32.868 1.00 25.78 66 TYR B C 1
ATOM 2701 O O . TYR B 1 66 ? 122.147 100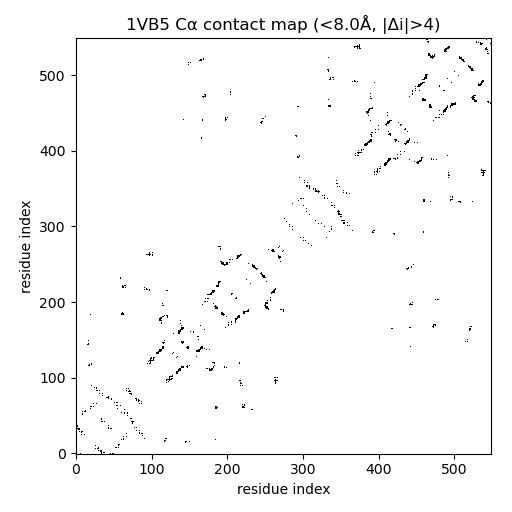.714 33.449 1.00 25.91 66 TYR B O 1
ATOM 2710 N N . ASN B 1 67 ? 122.909 98.778 32.603 1.00 20.64 67 ASN B N 1
ATOM 2711 C CA . ASN B 1 67 ? 124.285 99.072 32.977 1.00 26.26 67 ASN B CA 1
ATOM 2712 C C . ASN B 1 67 ? 124.856 100.221 32.145 1.00 27.17 67 ASN B C 1
ATOM 2713 O O . ASN B 1 67 ? 125.689 100.982 32.626 1.00 28.27 67 ASN B O 1
ATOM 2718 N N . LEU B 1 68 ? 124.410 100.343 30.899 1.00 29.54 68 LEU B N 1
ATOM 2719 C CA . LEU B 1 68 ? 124.870 101.434 30.048 1.00 30.28 68 LEU B CA 1
ATOM 2720 C C . LEU B 1 68 ? 124.408 102.739 30.688 1.00 29.81 68 LEU B C 1
ATOM 2721 O O . LEU B 1 68 ? 125.182 103.690 30.817 1.00 28.52 68 LEU B O 1
ATOM 2726 N N . ALA B 1 69 ? 123.145 102.758 31.108 1.00 28.81 69 ALA B N 1
ATOM 2727 C CA . ALA B 1 69 ? 122.540 103.931 31.730 1.00 28.74 69 ALA B CA 1
ATOM 2728 C C . ALA B 1 69 ? 123.257 104.397 32.995 1.00 31.25 69 ALA B C 1
ATOM 2729 O O . ALA B 1 69 ? 123.416 105.598 33.209 1.00 35.29 69 ALA B O 1
ATOM 2731 N N . ARG B 1 70 ? 123.680 103.459 33.837 1.00 26.73 70 ARG B N 1
ATOM 2732 C CA . ARG B 1 70 ? 124.381 103.818 35.067 1.00 30.02 70 ARG B CA 1
ATOM 2733 C C . ARG B 1 70 ? 125.827 104.211 34.792 1.00 28.19 70 ARG B C 1
ATOM 2734 O O . ARG B 1 70 ? 126.457 104.880 35.608 1.00 29.02 70 ARG B O 1
ATOM 2742 N N . PHE B 1 71 ? 126.350 103.784 33.649 1.00 27.97 71 PHE B N 1
ATOM 2743 C CA . PHE B 1 71 ? 127.724 104.096 33.279 1.00 27.81 71 PHE B CA 1
ATOM 2744 C C . PHE B 1 71 ? 127.849 105.554 32.840 1.00 29.28 71 PHE B C 1
ATOM 2745 O O . PHE B 1 71 ? 128.855 106.210 33.112 1.00 28.35 71 PHE B O 1
ATOM 2753 N N . ILE B 1 72 ? 126.826 106.051 32.152 1.00 30.86 72 ILE B N 1
ATOM 2754 C CA . ILE B 1 72 ? 126.823 107.433 31.686 1.00 31.28 72 ILE B CA 1
ATOM 2755 C C . ILE B 1 72 ? 126.481 108.342 32.860 1.00 29.75 72 ILE B C 1
ATOM 2756 O O . ILE B 1 72 ? 125.395 108.263 33.425 1.00 28.86 72 ILE B O 1
ATOM 2761 N N . PRO B 1 73 ? 127.418 109.220 33.245 1.00 29.93 73 PRO B N 1
ATOM 2762 C CA . PRO B 1 73 ? 127.205 110.140 34.364 1.00 31.61 73 PRO B CA 1
ATOM 2763 C C . PRO B 1 73 ? 126.246 111.276 34.055 1.00 32.47 73 PRO B C 1
ATOM 2764 O O . PRO B 1 73 ? 126.131 111.710 32.909 1.00 33.43 73 PRO B O 1
ATOM 2768 N N . VAL B 1 74 ? 125.548 111.743 35.084 1.00 30.75 74 VAL B N 1
ATOM 2769 C CA . VAL B 1 74 ? 124.636 112.864 34.931 1.00 32.49 74 VAL B CA 1
ATOM 2770 C C . VAL B 1 74 ? 125.558 114.068 35.109 1.00 37.22 74 VAL B C 1
ATOM 2771 O O . VAL B 1 74 ? 125.877 114.466 36.232 1.00 38.43 74 VAL B O 1
ATOM 2775 N N . THR B 1 75 ? 126.007 114.621 33.989 1.00 36.49 75 THR B N 1
ATOM 2776 C CA . THR B 1 75 ? 126.931 115.748 33.999 1.00 37.29 75 THR B CA 1
ATOM 2777 C C . THR B 1 75 ? 126.531 116.793 32.966 1.00 39.89 75 THR B C 1
ATOM 2778 O O . THR B 1 75 ? 125.701 116.530 32.093 1.00 37.68 75 THR B O 1
ATOM 2782 N N . ASN B 1 76 ? 127.121 117.981 33.070 1.00 40.15 76 ASN B N 1
ATOM 2783 C CA . ASN B 1 76 ? 126.845 119.053 32.118 1.00 40.35 76 ASN B CA 1
ATOM 2784 C C . ASN B 1 76 ? 128.035 119.194 31.176 1.00 35.82 76 ASN B C 1
ATOM 2785 O O . ASN B 1 76 ? 128.081 120.106 30.349 1.00 39.07 76 ASN B O 1
ATOM 2790 N N . ARG B 1 77 ? 128.993 118.281 31.307 1.00 28.78 77 ARG B N 1
ATOM 2791 C CA . ARG B 1 77 ? 130.190 118.292 30.477 1.00 29.37 77 ARG B CA 1
ATOM 2792 C C . ARG B 1 77 ? 130.088 117.440 29.212 1.00 33.19 77 ARG B C 1
ATOM 2793 O O . ARG B 1 77 ? 130.156 116.212 29.260 1.00 32.72 77 ARG B O 1
ATOM 2801 N N . ARG B 1 78 ? 129.950 118.117 28.080 1.00 34.23 78 ARG B N 1
ATOM 2802 C CA . ARG B 1 78 ? 129.844 117.472 26.782 1.00 34.45 78 ARG B CA 1
ATOM 2803 C C . ARG B 1 78 ? 130.942 116.438 26.592 1.00 36.35 78 ARG B C 1
ATOM 2804 O O . ARG B 1 78 ? 130.673 115.278 26.277 1.00 35.50 78 ARG B O 1
ATOM 2812 N N . ASP B 1 79 ? 132.182 116.873 26.781 1.00 34.38 79 ASP B N 1
ATOM 2813 C CA . ASP B 1 79 ? 133.338 116.004 26.617 1.00 33.80 79 ASP B CA 1
ATOM 2814 C C . ASP B 1 79 ? 133.321 114.779 27.536 1.00 33.88 79 ASP B C 1
ATOM 2815 O O . ASP B 1 79 ? 133.875 113.736 27.190 1.00 36.86 79 ASP B O 1
ATOM 2820 N N . ILE B 1 80 ? 132.699 114.898 28.706 1.00 32.12 80 ILE B N 1
ATOM 2821 C CA . ILE B 1 80 ? 132.636 113.762 29.624 1.00 32.30 80 ILE B CA 1
ATOM 2822 C C . ILE B 1 80 ? 131.602 112.762 29.102 1.00 33.40 80 ILE B C 1
ATOM 2823 O O . ILE B 1 80 ? 131.877 111.566 28.992 1.00 31.33 80 ILE B O 1
ATOM 2828 N N . LEU B 1 81 ? 130.415 113.265 28.777 1.00 28.72 81 LEU B N 1
ATOM 2829 C CA . LEU B 1 81 ? 129.345 112.427 28.254 1.00 35.42 81 LEU B CA 1
ATOM 2830 C C . LEU B 1 81 ? 129.856 111.605 27.079 1.00 37.11 81 LEU B C 1
ATOM 2831 O O . LEU B 1 81 ? 129.706 110.383 27.050 1.00 36.08 81 LEU B O 1
ATOM 2836 N N . LYS B 1 82 ? 130.466 112.286 26.113 1.00 36.93 82 LYS B N 1
ATOM 2837 C CA . LYS B 1 82 ? 131.006 111.631 24.932 1.00 34.74 82 LYS B CA 1
ATOM 2838 C C . LYS B 1 82 ? 132.056 110.595 25.296 1.00 35.44 82 LYS B C 1
ATOM 2839 O O . LYS B 1 82 ? 132.006 109.451 24.837 1.00 35.74 82 LYS B O 1
ATOM 2845 N N . SER B 1 83 ? 133.013 111.004 26.121 1.00 34.45 83 SER B N 1
ATOM 2846 C CA . SER B 1 83 ? 134.094 110.119 26.529 1.00 30.18 83 SER B CA 1
ATOM 2847 C C . SER B 1 83 ? 133.599 108.840 27.210 1.00 27.80 83 SER B C 1
ATOM 2848 O O . SER B 1 83 ? 134.118 107.758 26.955 1.00 21.23 83 SER B O 1
ATOM 2851 N N . ARG B 1 84 ? 132.603 108.965 28.079 1.00 24.70 84 ARG B N 1
ATOM 2852 C CA . ARG B 1 84 ? 132.079 107.798 28.774 1.00 29.58 84 ARG B CA 1
ATOM 2853 C C . ARG B 1 84 ? 131.349 106.855 27.818 1.00 31.71 84 ARG B C 1
ATOM 2854 O O . ARG B 1 84 ? 131.494 105.637 27.917 1.00 34.05 84 ARG B O 1
ATOM 2862 N N . ALA B 1 85 ? 130.575 107.409 26.890 1.00 25.41 85 ALA B N 1
ATOM 2863 C CA . ALA B 1 85 ? 129.852 106.575 25.939 1.00 29.19 85 ALA B CA 1
ATOM 2864 C C . ALA B 1 85 ? 130.833 105.778 25.081 1.00 29.72 85 ALA B C 1
ATOM 2865 O O . ALA B 1 85 ? 130.641 104.587 24.849 1.00 31.25 85 ALA B O 1
ATOM 2867 N N . LEU B 1 86 ? 131.893 106.435 24.621 1.00 31.19 86 LEU B N 1
ATOM 2868 C CA . LEU B 1 86 ? 132.893 105.766 23.797 1.00 31.50 86 LEU B CA 1
ATOM 2869 C C . LEU B 1 86 ? 133.654 104.711 24.588 1.00 33.62 86 LEU B C 1
ATOM 2870 O O . LEU B 1 86 ? 134.093 103.701 24.028 1.00 30.61 86 LEU B O 1
ATOM 2875 N N . GLU B 1 87 ? 133.820 104.945 25.888 1.00 30.33 87 GLU B N 1
ATOM 2876 C CA . GLU B 1 87 ? 134.534 103.990 26.722 1.00 28.94 87 GLU B CA 1
ATOM 2877 C C . GLU B 1 87 ? 133.682 102.739 26.922 1.00 23.26 87 GLU B C 1
ATOM 2878 O O . GLU B 1 87 ? 134.206 101.629 26.962 1.00 24.01 87 GLU B O 1
ATOM 2884 N N . PHE B 1 88 ? 132.371 102.924 27.058 1.00 23.58 88 PHE B N 1
ATOM 2885 C CA . PHE B 1 88 ? 131.467 101.789 27.228 1.00 28.58 88 PHE B CA 1
ATOM 2886 C C . PHE B 1 88 ? 131.612 100.914 25.984 1.00 30.95 88 PHE B C 1
ATOM 2887 O O . PHE B 1 88 ? 131.774 99.696 26.079 1.00 33.51 88 PHE B O 1
ATOM 2895 N N . LEU B 1 89 ? 131.574 101.548 24.816 1.00 27.44 89 LEU B N 1
ATOM 2896 C CA . LEU B 1 89 ? 131.714 100.829 23.556 1.00 31.60 89 LEU B CA 1
ATOM 2897 C C . LEU B 1 89 ? 133.048 100.089 23.491 1.00 34.46 89 LEU B C 1
ATOM 2898 O O . LEU B 1 89 ? 133.109 98.936 23.057 1.00 32.39 89 LEU B O 1
ATOM 2903 N N . ARG B 1 90 ? 134.118 100.746 23.929 1.00 31.97 90 ARG B N 1
ATOM 2904 C CA . ARG B 1 90 ? 135.433 100.121 23.913 1.00 31.55 90 ARG B CA 1
ATOM 2905 C C . ARG B 1 90 ? 135.451 98.913 24.846 1.00 28.70 90 ARG B C 1
ATOM 2906 O O . ARG B 1 90 ? 136.051 97.886 24.531 1.00 23.46 90 ARG B O 1
ATOM 2914 N N . ARG B 1 91 ? 134.796 99.040 25.998 1.00 25.99 91 ARG B N 1
ATOM 2915 C CA . ARG B 1 91 ? 134.750 97.938 26.953 1.00 27.43 91 ARG B CA 1
ATOM 2916 C C . ARG B 1 91 ? 133.935 96.758 26.423 1.00 26.11 91 ARG B C 1
ATOM 2917 O O . ARG B 1 91 ? 134.321 95.608 26.620 1.00 28.69 91 ARG B O 1
ATOM 2925 N N . MET B 1 92 ? 132.819 97.034 25.750 1.00 24.17 92 MET B N 1
ATOM 2926 C CA . MET B 1 92 ? 131.996 95.957 25.199 1.00 28.63 92 MET B CA 1
ATOM 2927 C C . MET B 1 92 ? 132.816 95.129 24.223 1.00 28.39 92 MET B C 1
ATOM 2928 O O . MET B 1 92 ? 132.856 93.902 24.317 1.00 32.15 92 MET B O 1
ATOM 2933 N N . GLU B 1 93 ? 133.469 95.810 23.285 1.00 28.75 93 GLU B N 1
ATOM 2934 C CA . GLU B 1 93 ? 134.287 95.146 22.276 1.00 32.47 93 GLU B CA 1
ATOM 2935 C C . GLU B 1 93 ? 135.394 94.308 22.914 1.00 28.14 93 GLU B C 1
ATOM 2936 O O . GLU B 1 93 ? 135.628 93.166 22.519 1.00 23.48 93 GLU B O 1
ATOM 2942 N N . GLU B 1 94 ? 136.069 94.877 23.906 1.00 26.76 94 GLU B N 1
ATOM 2943 C CA . GLU B 1 94 ? 137.147 94.175 24.587 1.00 25.33 94 GLU B CA 1
ATOM 2944 C C . GLU B 1 94 ? 136.586 92.975 25.342 1.00 24.65 94 GLU B C 1
ATOM 2945 O O . GLU B 1 94 ? 137.176 91.890 25.342 1.00 22.89 94 GLU B O 1
ATOM 2951 N N . ALA B 1 95 ? 135.441 93.177 25.982 1.00 22.01 95 ALA B N 1
ATOM 2952 C CA . ALA B 1 95 ? 134.796 92.114 26.745 1.00 24.31 95 ALA B CA 1
ATOM 2953 C C . ALA B 1 95 ? 134.435 90.944 25.834 1.00 23.08 95 ALA B C 1
ATOM 2954 O O 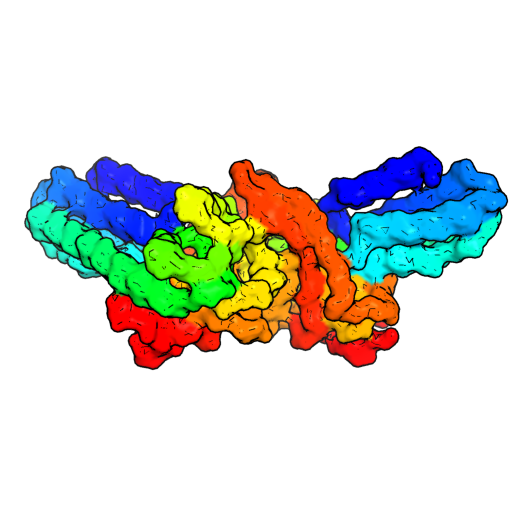. ALA B 1 95 ? 134.761 89.796 26.137 1.00 24.28 95 ALA B O 1
ATOM 2956 N N . LYS B 1 96 ? 133.775 91.239 24.716 1.00 23.57 96 LYS B N 1
ATOM 2957 C CA . LYS B 1 96 ? 133.380 90.200 23.775 1.00 20.70 96 LYS B CA 1
ATOM 2958 C C . LYS B 1 96 ? 134.581 89.403 23.267 1.00 22.03 96 LYS B C 1
ATOM 2959 O O . LYS B 1 96 ? 134.531 88.176 23.207 1.00 19.63 96 LYS B O 1
ATOM 2965 N N . ARG B 1 97 ? 135.657 90.097 22.905 1.00 23.44 97 ARG B N 1
ATOM 2966 C CA . ARG B 1 97 ? 136.859 89.429 22.410 1.00 28.11 97 ARG B CA 1
ATOM 2967 C C . ARG B 1 97 ? 137.476 88.493 23.448 1.00 27.54 97 ARG B C 1
ATOM 2968 O O . ARG B 1 97 ? 137.829 87.349 23.142 1.00 25.07 97 ARG B O 1
ATOM 2976 N N . GLU B 1 98 ? 137.603 88.977 24.678 1.00 22.00 98 GLU B N 1
ATOM 2977 C CA . GLU B 1 98 ? 138.189 88.171 25.742 1.00 28.40 98 GLU B CA 1
ATOM 2978 C C . GLU B 1 98 ? 137.289 86.992 26.119 1.00 22.04 98 GLU B C 1
ATOM 2979 O O . GLU B 1 98 ? 137.771 85.889 26.377 1.00 18.26 98 GLU B O 1
ATOM 2985 N N . LEU B 1 99 ? 135.981 87.222 26.140 1.00 22.22 99 LEU B N 1
ATOM 2986 C CA . LEU B 1 99 ? 135.046 86.155 26.486 1.00 20.58 99 LEU B CA 1
ATOM 2987 C C . LEU B 1 99 ? 135.125 85.078 25.400 1.00 25.57 99 LEU B C 1
ATOM 2988 O O . LEU B 1 99 ? 135.159 83.878 25.698 1.00 21.30 99 LEU B O 1
ATOM 2993 N N . ALA B 1 100 ? 135.180 85.517 24.144 1.00 19.20 100 ALA B N 1
ATOM 2994 C CA . ALA B 1 100 ? 135.257 84.594 23.015 1.00 24.76 100 ALA B CA 1
ATOM 2995 C C . ALA B 1 100 ? 136.460 83.666 23.143 1.00 24.08 100 ALA B C 1
ATOM 2996 O O . ALA B 1 100 ? 136.349 82.454 22.920 1.00 27.06 100 ALA B O 1
ATOM 2998 N N . SER B 1 101 ? 137.607 84.236 23.504 1.00 24.87 101 SER B N 1
ATOM 2999 C CA . SER B 1 101 ? 138.830 83.456 23.653 1.00 23.45 101 SER B CA 1
ATOM 3000 C C . SER B 1 101 ? 138.690 82.389 24.733 1.00 18.01 101 SER B C 1
ATOM 3001 O O . SER B 1 101 ? 139.180 81.268 24.582 1.00 21.78 101 SER B O 1
ATOM 3004 N N . ILE B 1 102 ? 138.023 82.746 25.823 1.00 22.92 102 ILE B N 1
ATOM 3005 C CA . ILE B 1 102 ? 137.813 81.821 26.929 1.00 21.27 102 ILE B CA 1
ATOM 3006 C C . ILE B 1 102 ? 136.779 80.755 26.547 1.00 26.57 102 ILE B C 1
ATOM 3007 O O . ILE B 1 102 ? 136.945 79.578 26.867 1.00 21.50 102 ILE B O 1
ATOM 3012 N N . GLY B 1 103 ? 135.720 81.173 25.856 1.00 20.95 103 GLY B N 1
ATOM 3013 C CA . GLY B 1 103 ? 134.699 80.232 25.437 1.00 21.26 103 GLY B CA 1
ATOM 3014 C C . GLY B 1 103 ? 135.233 79.226 24.435 1.00 22.15 103 GLY B C 1
ATOM 3015 O O . GLY B 1 103 ? 134.943 78.034 24.525 1.00 23.89 103 GLY B O 1
ATOM 3016 N N . ALA B 1 104 ? 136.018 79.705 23.474 1.00 23.92 104 ALA B N 1
ATOM 3017 C CA . ALA B 1 104 ? 136.597 78.839 22.449 1.00 24.34 104 ALA B CA 1
ATOM 3018 C C . ALA B 1 104 ? 137.482 77.778 23.084 1.00 24.50 104 ALA B C 1
ATOM 3019 O O . ALA B 1 104 ? 137.527 76.636 22.630 1.00 26.53 104 ALA B O 1
ATOM 3021 N N . GLN B 1 105 ? 138.187 78.174 24.137 1.00 26.76 105 GLN B N 1
ATOM 3022 C CA . GLN B 1 105 ? 139.090 77.288 24.864 1.00 25.96 105 GLN B CA 1
ATOM 3023 C C . GLN B 1 105 ? 138.295 76.113 25.440 1.00 27.93 105 GLN B C 1
ATOM 3024 O O . GLN B 1 105 ? 138.770 74.977 25.491 1.00 28.17 105 GLN B O 1
ATOM 3030 N N . LEU B 1 106 ? 137.075 76.409 25.872 1.00 25.83 106 LEU B N 1
ATOM 3031 C CA . LEU B 1 106 ? 136.174 75.418 26.445 1.00 26.50 106 LEU B CA 1
ATOM 3032 C C . LEU B 1 106 ? 135.809 74.333 25.430 1.00 30.27 106 LEU B C 1
ATOM 3033 O O . LEU B 1 106 ? 135.757 73.148 25.761 1.00 33.09 106 LEU B O 1
ATOM 3038 N N . ILE B 1 107 ? 135.552 74.750 24.195 1.00 24.00 107 ILE B N 1
ATOM 3039 C CA . ILE B 1 107 ? 135.179 73.833 23.124 1.00 23.64 107 ILE B CA 1
ATOM 3040 C C . ILE B 1 107 ? 136.270 72.787 22.866 1.00 26.93 107 ILE B C 1
ATOM 3041 O O . ILE B 1 107 ? 137.460 73.069 23.014 1.00 26.24 107 ILE B O 1
ATOM 3046 N N . ASP B 1 108 ? 135.856 71.578 22.496 1.00 28.89 108 ASP B N 1
ATOM 3047 C CA . ASP B 1 108 ? 136.793 70.493 22.218 1.00 30.87 108 ASP B CA 1
ATOM 3048 C C . ASP B 1 108 ? 136.553 69.871 20.846 1.00 36.43 108 ASP B C 1
ATOM 3049 O O . ASP B 1 108 ? 135.466 69.996 20.277 1.00 34.59 108 ASP B O 1
ATOM 3054 N N . ASP B 1 109 ? 137.575 69.192 20.329 1.00 35.70 109 ASP B N 1
ATOM 3055 C CA . ASP B 1 109 ? 137.489 68.519 19.038 1.00 31.50 109 ASP B CA 1
ATOM 3056 C C . ASP B 1 109 ? 136.423 67.452 19.083 1.00 32.82 109 ASP B C 1
ATOM 3057 O O . ASP B 1 109 ? 136.316 66.716 20.064 1.00 39.10 109 ASP B O 1
ATOM 3062 N N . GLY B 1 110 ? 135.659 67.647 18.151 1.00 29.92 110 GLY B N 1
ATOM 3063 C CA . GLY B 1 110 ? 134.673 66.582 18.084 1.00 21.50 110 GLY B CA 1
ATOM 3064 C C . GLY B 1 110 ? 133.337 66.961 18.714 1.00 27.15 110 GLY B C 1
ATOM 3065 O O . GLY B 1 110 ? 132.384 66.181 18.690 1.00 28.00 110 GLY B O 1
ATOM 3066 N N . ASP B 1 111 ? 133.263 68.159 19.286 1.00 23.31 111 ASP B N 1
ATOM 3067 C CA . ASP B 1 111 ? 132.031 68.630 19.919 1.00 24.90 111 ASP B CA 1
ATOM 3068 C C . ASP B 1 111 ? 130.887 68.833 18.930 1.00 24.83 111 ASP B C 1
ATOM 3069 O O . ASP B 1 111 ? 131.098 69.102 17.746 1.00 25.69 111 ASP B O 1
ATOM 3074 N N . VAL B 1 112 ? 129.669 68.696 19.438 1.00 23.31 112 VAL B N 1
ATOM 3075 C CA . VAL B 1 112 ? 128.469 68.963 18.666 1.00 17.56 112 VAL B CA 1
ATOM 3076 C C . VAL B 1 112 ? 127.787 69.976 19.577 1.00 19.26 112 VAL B C 1
ATOM 3077 O O . VAL B 1 112 ? 127.275 69.626 20.638 1.00 20.51 112 VAL B O 1
ATOM 3081 N N . ILE B 1 113 ? 127.919 71.212 19.236 1.00 15.51 113 ILE B N 1
ATOM 3082 C CA . ILE B 1 113 ? 127.373 72.316 20.020 1.00 16.12 113 ILE B CA 1
ATOM 3083 C C . ILE B 1 113 ? 125.932 72.660 19.651 1.00 19.60 113 ILE B C 1
ATOM 3084 O O . ILE B 1 113 ? 125.621 72.880 18.484 1.00 22.37 113 ILE B O 1
ATOM 3089 N N . ILE B 1 114 ? 125.052 72.702 20.643 1.00 16.41 114 ILE B N 1
ATOM 3090 C CA . ILE B 1 114 ? 123.666 73.056 20.380 1.00 15.48 114 ILE B CA 1
ATOM 3091 C C . ILE B 1 114 ? 123.429 74.413 21.015 1.00 17.40 114 ILE B C 1
ATOM 3092 O O . ILE B 1 114 ? 123.939 74.698 22.105 1.00 17.03 114 ILE B O 1
ATOM 3097 N N . THR B 1 115 ? 122.675 75.260 20.324 1.00 15.75 115 THR B N 1
ATOM 3098 C CA . THR B 1 115 ? 122.391 76.591 20.827 1.00 18.82 115 THR B CA 1
ATOM 3099 C C . THR B 1 115 ? 120.974 76.983 20.430 1.00 21.28 115 THR B C 1
ATOM 3100 O O . THR B 1 115 ? 120.311 76.259 19.684 1.00 20.80 115 THR B O 1
ATOM 3104 N N . HIS B 1 116 ? 120.520 78.130 20.925 1.00 17.91 116 HIS B N 1
ATOM 3105 C CA . HIS B 1 116 ? 119.167 78.612 20.661 1.00 16.92 116 HIS B CA 1
ATOM 3106 C C . HIS B 1 116 ? 119.219 80.120 20.436 1.00 20.74 116 HIS B C 1
ATOM 3107 O O . HIS B 1 116 ? 120.028 80.813 21.049 1.00 23.87 116 HIS B O 1
ATOM 3114 N N . SER B 1 117 ? 118.371 80.611 19.537 1.00 17.16 117 SER B N 1
ATOM 3115 C CA . SER B 1 117 ? 118.303 82.030 19.204 1.00 16.66 117 SER B CA 1
ATOM 3116 C C . SER B 1 117 ? 119.630 82.558 18.635 1.00 20.35 117 SER B C 1
ATOM 3117 O O . SER B 1 117 ? 120.482 81.780 18.206 1.00 18.79 117 SER B O 1
ATOM 3120 N N . PHE B 1 118 ? 119.792 83.880 18.626 1.00 16.51 118 PHE B N 1
ATOM 3121 C CA . PHE B 1 118 ? 121.008 84.502 18.110 1.00 18.96 118 PHE B CA 1
ATOM 3122 C C . PHE B 1 118 ? 121.717 85.340 19.164 1.00 19.23 118 PHE B C 1
ATOM 3123 O O . PHE B 1 118 ? 121.102 86.159 19.846 1.00 21.52 118 PHE B O 1
ATOM 3131 N N . SER B 1 119 ? 123.021 85.123 19.284 1.00 21.05 119 SER B N 1
ATOM 3132 C CA . SER B 1 119 ? 123.859 85.849 20.227 1.00 19.32 119 SER B CA 1
ATOM 3133 C C . SER B 1 119 ? 125.199 86.111 19.552 1.00 18.74 119 SER B C 1
ATOM 3134 O O . SER B 1 119 ? 125.920 85.165 19.233 1.00 19.42 119 SER B O 1
ATOM 3137 N N . SER B 1 120 ? 125.532 87.381 19.329 1.00 14.88 120 SER B N 1
ATOM 3138 C CA . SER B 1 120 ? 126.797 87.713 18.684 1.00 18.45 120 SER B CA 1
ATOM 3139 C C . SER B 1 120 ? 127.972 87.182 19.498 1.00 20.24 120 SER B C 1
ATOM 3140 O O . SER B 1 120 ? 129.018 86.850 18.948 1.00 19.21 120 SER B O 1
ATOM 3143 N N . THR B 1 121 ? 127.784 87.071 20.808 1.00 19.97 121 THR B N 1
ATOM 3144 C CA . THR B 1 121 ? 128.834 86.569 21.686 1.00 15.38 121 THR B CA 1
ATOM 3145 C C . THR B 1 121 ? 129.057 85.079 21.453 1.00 17.46 121 THR B C 1
ATOM 3146 O O . THR B 1 121 ? 130.197 84.625 21.323 1.00 19.56 121 THR B O 1
ATOM 3150 N N . VAL B 1 122 ? 127.973 84.309 21.397 1.00 19.33 122 VAL B N 1
ATOM 3151 C CA . VAL B 1 122 ? 128.102 82.876 21.162 1.00 15.30 122 VAL B CA 1
ATOM 3152 C C . VAL B 1 122 ? 128.707 82.666 19.777 1.00 16.89 122 VAL B C 1
ATOM 3153 O O . VAL B 1 122 ? 129.520 81.766 19.576 1.00 21.72 122 VAL B O 1
ATOM 3157 N N . LEU B 1 123 ? 128.307 83.503 18.827 1.00 14.85 123 LEU B N 1
ATOM 3158 C CA . LEU B 1 123 ? 128.825 83.419 17.464 1.00 19.90 123 LEU B CA 1
ATOM 3159 C C . LEU B 1 123 ? 130.346 83.643 17.429 1.00 18.42 123 LEU B C 1
ATOM 3160 O O . LEU B 1 123 ? 131.069 82.927 16.739 1.00 19.56 123 LEU B O 1
ATOM 3165 N N . GLU B 1 124 ? 130.840 84.627 18.178 1.00 22.85 124 GLU B N 1
ATOM 3166 C CA . GLU B 1 124 ? 132.279 84.876 18.192 1.00 21.28 124 GLU B CA 1
ATOM 3167 C C . GLU B 1 124 ? 133.032 83.768 18.910 1.00 22.93 124 GLU B C 1
ATOM 3168 O O . GLU B 1 124 ? 134.197 83.499 18.601 1.00 24.51 124 GLU B O 1
ATOM 3174 N N . ILE B 1 125 ? 132.373 83.119 19.865 1.00 20.15 125 ILE B N 1
ATOM 3175 C CA . ILE B 1 125 ? 132.999 82.010 20.574 1.00 20.15 125 ILE B CA 1
ATOM 3176 C C . ILE B 1 125 ? 133.212 80.897 19.555 1.00 22.64 125 ILE B C 1
ATOM 3177 O O . ILE B 1 125 ? 134.286 80.304 19.465 1.00 25.69 125 ILE B O 1
ATOM 3182 N N . ILE B 1 126 ? 132.168 80.620 18.786 1.00 23.39 126 ILE B N 1
ATOM 3183 C CA . ILE B 1 126 ? 132.221 79.569 17.782 1.00 22.82 126 ILE B CA 1
ATOM 3184 C C . ILE B 1 126 ? 133.262 79.855 16.694 1.00 23.37 126 ILE B C 1
ATOM 3185 O O . ILE B 1 126 ? 134.026 78.970 16.308 1.00 25.28 126 ILE B O 1
ATOM 3190 N N . ARG B 1 127 ? 133.301 81.092 16.217 1.00 21.37 127 ARG B N 1
ATOM 3191 C CA . ARG B 1 127 ? 134.250 81.481 15.183 1.00 23.06 127 ARG B CA 1
ATOM 3192 C C . ARG B 1 127 ? 135.697 81.401 15.661 1.00 24.78 127 ARG B C 1
ATOM 3193 O O . ARG B 1 127 ? 136.580 80.969 14.915 1.00 23.25 127 ARG B O 1
ATOM 3201 N N . THR B 1 128 ? 135.938 81.822 16.900 1.00 24.15 128 THR B N 1
ATOM 3202 C CA . THR B 1 128 ? 137.284 81.784 17.455 1.00 24.90 128 THR B CA 1
ATOM 3203 C C . THR B 1 128 ? 137.751 80.337 17.593 1.00 28.52 128 THR B C 1
ATOM 3204 O O . THR B 1 128 ? 138.922 80.029 17.364 1.00 27.25 128 THR B O 1
ATOM 3208 N N . ALA B 1 129 ? 136.834 79.447 17.962 1.00 26.76 129 ALA B N 1
ATOM 3209 C CA . ALA B 1 129 ? 137.181 78.037 18.119 1.00 29.70 129 ALA B CA 1
ATOM 3210 C C . ALA B 1 129 ? 137.565 77.443 16.768 1.00 29.32 129 ALA B C 1
ATOM 3211 O O . ALA B 1 129 ? 138.517 76.666 16.668 1.00 27.13 129 ALA B O 1
ATOM 3213 N N . LYS B 1 130 ? 136.817 77.805 15.730 1.00 28.45 130 LYS B N 1
ATOM 3214 C CA . LYS B 1 130 ? 137.101 77.308 14.387 1.00 30.74 130 LYS B CA 1
ATOM 3215 C C . LYS B 1 130 ? 138.434 77.863 13.892 1.00 23.53 130 LYS B C 1
ATOM 3216 O O . LYS B 1 130 ? 139.204 77.164 13.240 1.00 24.72 130 LYS B O 1
ATOM 3222 N N . GLU B 1 131 ? 138.696 79.126 14.202 1.00 25.31 131 GLU B N 1
ATOM 3223 C CA . GLU B 1 131 ? 139.936 79.765 13.785 1.00 32.18 131 GLU B CA 1
ATOM 3224 C C . GLU B 1 131 ? 141.143 79.108 14.446 1.00 35.80 131 GLU B C 1
ATOM 3225 O O . GLU B 1 131 ? 142.264 79.231 13.955 1.00 40.81 131 GLU B O 1
ATOM 3231 N N . ARG B 1 132 ? 140.913 78.403 15.552 1.00 30.06 132 ARG B N 1
ATOM 3232 C CA . ARG B 1 132 ? 141.996 77.729 16.254 1.00 26.82 132 ARG B CA 1
ATOM 3233 C C . ARG B 1 132 ? 142.066 76.262 15.866 1.00 30.98 132 ARG B C 1
ATOM 3234 O O . ARG B 1 132 ? 142.668 75.448 16.565 1.00 35.71 132 ARG B O 1
ATOM 3242 N N . LYS B 1 133 ? 141.431 75.937 14.745 1.00 27.87 133 LYS B N 1
ATOM 3243 C CA . LYS B 1 133 ? 141.436 74.587 14.194 1.00 30.82 133 LYS B CA 1
ATOM 3244 C C . LYS B 1 133 ? 140.690 73.495 14.953 1.00 30.99 133 LYS B C 1
ATOM 3245 O O . LYS B 1 133 ? 140.983 72.311 14.786 1.00 29.75 133 LYS B O 1
ATOM 3251 N N . LYS B 1 134 ? 139.730 73.871 15.787 1.00 33.64 134 LYS B N 1
ATOM 3252 C CA . LYS B 1 134 ? 138.959 72.859 16.496 1.00 31.75 134 LYS B CA 1
ATOM 3253 C C . LYS B 1 134 ? 137.858 72.375 15.558 1.00 29.64 134 LYS B C 1
ATOM 3254 O O . LYS B 1 134 ? 137.233 73.174 14.869 1.00 24.23 134 LYS B O 1
ATOM 3260 N N . ARG B 1 135 ? 137.646 71.065 15.504 1.00 31.32 135 ARG B N 1
ATOM 3261 C CA . ARG B 1 135 ? 136.610 70.517 14.636 1.00 35.61 135 ARG B CA 1
ATOM 3262 C C . ARG B 1 135 ? 135.345 70.259 15.433 1.00 35.61 135 ARG B C 1
ATOM 3263 O O . ARG B 1 135 ? 135.381 69.609 16.482 1.00 31.63 135 ARG B O 1
ATOM 3271 N N . PHE B 1 136 ? 134.225 70.767 14.928 1.00 30.94 136 PHE B N 1
ATOM 3272 C CA . PHE B 1 136 ? 132.949 70.598 15.600 1.00 26.49 136 PHE B CA 1
ATOM 3273 C C . PHE B 1 136 ? 131.795 70.911 14.658 1.00 29.62 136 PHE B C 1
ATOM 3274 O O . PHE B 1 136 ? 132.002 71.406 13.547 1.00 30.83 136 PHE B O 1
ATOM 3282 N N . LYS B 1 137 ? 130.582 70.610 15.112 1.00 24.50 137 LYS B N 1
ATOM 3283 C CA . LYS B 1 137 ? 129.372 70.861 14.343 1.00 26.06 137 LYS B CA 1
ATOM 3284 C C . LYS B 1 137 ? 128.422 71.614 15.260 1.00 22.66 137 LYS B C 1
ATOM 3285 O O . LYS B 1 137 ? 128.502 71.493 16.484 1.00 24.11 137 LYS B O 1
ATOM 3291 N N . VAL B 1 138 ? 127.517 72.381 14.672 1.00 16.76 138 VAL B N 1
ATOM 3292 C CA . VAL B 1 138 ? 126.570 73.145 15.457 1.00 18.15 138 VAL B CA 1
ATOM 3293 C C . VAL B 1 138 ? 125.117 72.810 15.127 1.00 24.38 138 VAL B C 1
ATOM 3294 O O . VAL B 1 138 ? 124.752 72.631 13.969 1.00 21.75 138 VAL B O 1
ATOM 3298 N N . ILE B 1 139 ? 124.300 72.709 16.168 1.00 21.36 139 ILE B N 1
ATOM 3299 C CA . ILE B 1 139 ? 122.879 72.455 16.008 1.00 18.12 139 ILE B CA 1
ATOM 3300 C C . ILE B 1 139 ? 122.252 73.719 16.562 1.00 19.80 139 ILE B C 1
ATOM 3301 O O . ILE B 1 139 ? 122.551 74.122 17.687 1.00 23.31 139 ILE B O 1
ATOM 3306 N N . LEU B 1 140 ? 121.407 74.364 15.768 1.00 22.51 140 LEU B N 1
ATOM 3307 C CA . LEU B 1 140 ? 120.768 75.595 16.207 1.00 15.38 140 LEU B CA 1
ATOM 3308 C C . LEU B 1 140 ? 119.299 75.628 15.816 1.00 16.97 140 LEU B C 1
ATOM 3309 O O . LEU B 1 140 ? 118.888 74.978 14.861 1.00 16.42 140 LEU B O 1
ATOM 3314 N N . THR B 1 141 ? 118.513 76.400 16.557 1.00 18.13 141 THR B N 1
ATOM 3315 C CA . THR B 1 141 ? 117.086 76.507 16.300 1.00 18.63 141 THR B CA 1
ATOM 3316 C C . THR B 1 141 ? 116.784 77.709 15.424 1.00 20.70 141 THR B C 1
ATOM 3317 O O . THR B 1 141 ? 117.511 78.699 15.454 1.00 19.19 141 THR B O 1
ATOM 3321 N N . GLU B 1 142 ? 115.705 77.619 14.648 1.00 21.19 142 GLU B N 1
ATOM 3322 C CA . GLU B 1 142 ? 115.301 78.718 13.783 1.00 22.91 142 GLU B CA 1
ATOM 3323 C C . GLU B 1 142 ? 114.851 79.890 14.660 1.00 22.66 142 GLU B C 1
ATOM 3324 O O . GLU B 1 142 ? 114.981 81.053 14.266 1.00 20.72 142 GLU B O 1
ATOM 3330 N N . SER B 1 143 ? 114.318 79.562 15.840 1.00 19.33 143 SER B N 1
ATOM 3331 C CA . SER B 1 143 ? 113.866 80.536 16.841 1.00 22.92 143 SER B CA 1
ATOM 3332 C C . SER B 1 143 ? 112.622 81.354 16.505 1.00 27.49 143 SER B C 1
ATOM 3333 O O . SER B 1 143 ? 112.724 82.521 16.109 1.00 26.09 143 SER B O 1
ATOM 3336 N N . SER B 1 144 ? 111.451 80.755 16.691 1.00 23.96 144 SER B 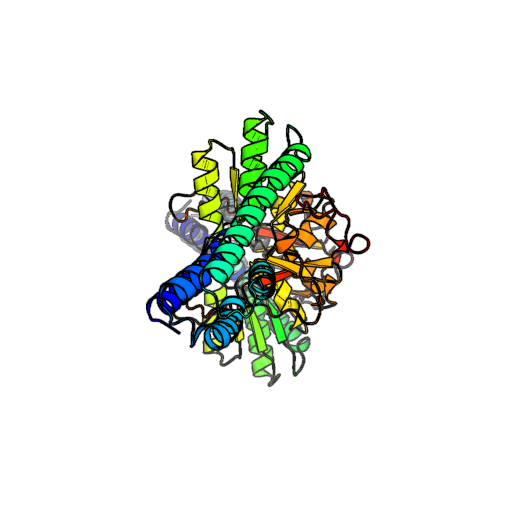N 1
ATOM 3337 C CA . SER B 1 144 ? 110.193 81.447 16.420 1.00 27.85 144 SER B CA 1
ATOM 3338 C C . SER B 1 144 ? 110.039 82.621 17.383 1.00 24.30 144 SER B C 1
ATOM 3339 O O . SER B 1 144 ? 110.532 82.575 18.507 1.00 19.56 144 SER B O 1
ATOM 3342 N N . PRO B 1 145 ? 109.305 83.667 16.975 1.00 22.07 145 PRO B N 1
ATOM 3343 C CA . PRO B 1 145 ? 108.620 83.813 15.688 1.00 22.95 145 PRO B CA 1
ATOM 3344 C C . PRO B 1 145 ? 109.372 84.638 14.640 1.00 27.06 145 PRO B C 1
ATOM 3345 O O . PRO B 1 145 ? 108.960 84.682 13.484 1.00 23.01 145 PRO B O 1
ATOM 3349 N N . ASP B 1 146 ? 110.463 85.289 15.041 1.00 24.10 146 ASP B N 1
ATOM 3350 C CA . ASP B 1 146 ? 111.224 86.135 14.116 1.00 26.94 146 ASP B CA 1
ATOM 3351 C C . ASP B 1 146 ? 112.353 85.420 13.388 1.00 21.83 146 ASP B C 1
ATOM 3352 O O . ASP B 1 146 ? 112.972 85.980 12.489 1.00 19.92 146 ASP B O 1
ATOM 3357 N N . TYR B 1 147 ? 112.626 84.188 13.796 1.00 19.59 147 TYR B N 1
ATOM 3358 C CA . TYR B 1 147 ? 113.659 83.378 13.166 1.00 20.03 147 TYR B CA 1
ATOM 3359 C C . TYR B 1 147 ? 115.057 83.995 13.136 1.00 19.98 147 TYR B C 1
ATOM 3360 O O . TYR B 1 147 ? 115.747 83.929 12.122 1.00 19.82 147 TYR B O 1
ATOM 3369 N N . GLU B 1 148 ? 115.483 84.581 14.251 1.00 22.95 148 GLU B N 1
ATOM 3370 C CA . GLU B 1 148 ? 116.815 85.172 14.318 1.00 21.37 148 GLU B CA 1
ATOM 3371 C C . GLU B 1 148 ? 117.837 84.035 14.214 1.00 22.27 148 GLU B C 1
ATOM 3372 O O . GLU B 1 148 ? 119.018 84.261 13.940 1.00 20.61 148 GLU B O 1
ATOM 3378 N N . GLY B 1 149 ? 117.373 82.807 14.431 1.00 20.83 149 GLY B N 1
ATOM 3379 C CA . GLY B 1 149 ? 118.262 81.662 14.353 1.00 13.74 149 GLY B CA 1
ATOM 3380 C C . GLY B 1 149 ? 118.800 81.469 12.946 1.00 23.17 149 GLY B C 1
ATOM 3381 O O . GLY B 1 149 ? 119.910 80.967 12.756 1.00 17.00 149 GLY B O 1
ATOM 3382 N N . LEU B 1 150 ? 118.011 81.862 11.952 1.00 18.57 150 LEU B N 1
ATOM 3383 C CA . LEU B 1 150 ? 118.443 81.720 10.572 1.00 23.70 150 LEU B CA 1
ATOM 3384 C C . LEU B 1 150 ? 119.552 82.727 10.312 1.00 24.73 150 LEU B C 1
ATOM 3385 O O . LEU B 1 150 ? 120.411 82.501 9.467 1.00 26.65 150 LEU B O 1
ATOM 3390 N N . HIS B 1 151 ? 119.538 83.838 11.041 1.00 21.40 151 HIS B N 1
ATOM 3391 C CA . HIS B 1 151 ? 120.597 84.824 10.884 1.00 19.85 151 HIS B CA 1
ATOM 3392 C C . HIS B 1 151 ? 121.907 84.169 11.354 1.00 20.02 151 HIS B C 1
ATOM 3393 O O . HIS B 1 151 ? 122.956 84.353 10.744 1.00 21.37 151 HIS B O 1
ATOM 3400 N N . LEU B 1 152 ? 121.834 83.389 12.431 1.00 21.30 152 LEU B N 1
ATOM 3401 C CA . LEU B 1 152 ? 123.012 82.696 12.953 1.00 18.90 152 LEU B CA 1
ATOM 3402 C C . LEU B 1 152 ? 123.524 81.725 11.884 1.00 21.79 152 LEU B C 1
ATOM 3403 O O . LEU B 1 152 ? 124.730 81.633 11.640 1.00 26.91 152 LEU B O 1
ATOM 3408 N N . ALA B 1 153 ? 122.601 81.002 11.255 1.00 16.99 153 ALA B N 1
ATOM 3409 C CA . ALA B 1 153 ? 122.950 80.040 10.213 1.00 18.82 153 ALA B CA 1
ATOM 3410 C C . ALA B 1 153 ? 123.662 80.713 9.031 1.00 18.89 153 ALA B C 1
ATOM 3411 O O . ALA B 1 153 ? 124.617 80.164 8.489 1.00 18.36 153 ALA B O 1
ATOM 3413 N N . ARG B 1 154 ? 123.190 81.891 8.632 1.00 19.93 154 ARG B N 1
ATOM 3414 C CA . ARG B 1 154 ? 123.810 82.635 7.535 1.00 24.11 154 ARG B CA 1
ATOM 3415 C C . ARG B 1 154 ? 125.253 82.988 7.903 1.00 20.65 154 ARG B C 1
ATOM 3416 O O . ARG B 1 154 ? 126.151 82.918 7.068 1.00 24.19 154 ARG B O 1
ATOM 3424 N N . GLU B 1 155 ? 125.464 83.379 9.156 1.00 18.62 155 GLU B N 1
ATOM 3425 C CA . GLU B 1 155 ? 126.790 83.757 9.622 1.00 17.62 155 GLU B CA 1
ATOM 3426 C C . GLU B 1 155 ? 127.734 82.569 9.723 1.00 21.63 155 GLU B C 1
ATOM 3427 O O . GLU B 1 155 ? 128.917 82.690 9.397 1.00 22.81 155 GLU B O 1
ATOM 3433 N N . LEU B 1 156 ? 127.217 81.427 10.174 1.00 19.25 156 LEU B N 1
ATOM 3434 C CA . LEU B 1 156 ? 128.035 80.226 10.310 1.00 20.46 156 LEU B CA 1
ATOM 3435 C C . LEU B 1 156 ? 128.433 79.729 8.929 1.00 21.15 156 LEU B C 1
ATOM 3436 O O . LEU B 1 156 ? 129.520 79.192 8.737 1.00 17.27 156 LEU B O 1
ATOM 3441 N N . GLU B 1 157 ? 127.535 79.914 7.969 1.00 22.52 157 GLU B N 1
ATOM 3442 C CA . GLU B 1 157 ? 127.798 79.505 6.598 1.00 26.97 157 GLU B CA 1
ATOM 3443 C C . GLU B 1 157 ? 128.912 80.396 6.042 1.00 23.70 157 GLU B C 1
ATOM 3444 O O . GLU B 1 157 ? 129.822 79.920 5.370 1.00 25.73 157 GLU B O 1
ATOM 3450 N N . PHE B 1 158 ? 128.835 81.690 6.337 1.00 18.56 158 PHE B N 1
ATOM 3451 C CA . PHE B 1 158 ? 129.841 82.644 5.878 1.00 23.05 158 PHE B CA 1
ATOM 3452 C C . PHE B 1 158 ? 131.219 82.201 6.379 1.00 26.52 158 PHE B C 1
ATOM 3453 O O . PHE B 1 158 ? 132.213 82.266 5.655 1.00 23.22 158 PHE B O 1
ATOM 3461 N N . SER B 1 159 ? 131.264 81.725 7.618 1.00 24.81 159 SER B N 1
ATOM 3462 C CA . SER B 1 159 ? 132.516 81.305 8.231 1.00 19.35 159 SER B CA 1
ATOM 3463 C C . SER B 1 159 ? 132.970 79.882 7.899 1.00 18.84 159 SER B C 1
ATOM 3464 O O . SER B 1 159 ? 134.052 79.468 8.312 1.00 19.48 159 SER B O 1
ATOM 3467 N N . GLY B 1 160 ? 132.157 79.138 7.154 1.00 19.06 160 GLY B N 1
ATOM 3468 C CA . GLY B 1 160 ? 132.529 77.776 6.797 1.00 19.26 160 GLY B CA 1
ATOM 3469 C C . GLY B 1 160 ? 132.379 76.776 7.933 1.00 23.71 160 GLY B C 1
ATOM 3470 O O . GLY B 1 160 ? 133.057 75.741 7.980 1.00 22.52 160 GLY B O 1
ATOM 3471 N N . ILE B 1 161 ? 131.483 77.080 8.860 1.00 23.15 161 ILE B N 1
ATOM 3472 C CA . ILE B 1 161 ? 131.254 76.204 9.997 1.00 20.94 161 ILE B CA 1
ATOM 3473 C C . ILE B 1 161 ? 130.077 75.272 9.709 1.00 20.77 161 ILE B C 1
ATOM 3474 O O . ILE B 1 161 ? 129.035 75.699 9.214 1.00 20.95 161 ILE B O 1
ATOM 3479 N N . GLU B 1 162 ? 130.258 73.991 10.000 1.00 19.04 162 GLU B N 1
ATOM 3480 C CA . GLU B 1 162 ? 129.210 73.006 9.763 1.00 27.23 162 GLU B CA 1
ATOM 3481 C C . GLU B 1 162 ? 128.059 73.195 10.756 1.00 22.98 162 GLU B C 1
ATOM 3482 O O . GLU B 1 162 ? 128.280 73.342 11.956 1.00 18.49 162 GLU B O 1
ATOM 3488 N N . PHE B 1 163 ? 126.829 73.200 10.253 1.00 25.40 163 PHE B N 1
ATOM 3489 C CA . PHE B 1 163 ? 125.676 73.384 11.129 1.00 25.36 163 PHE B CA 1
ATOM 3490 C C . PHE B 1 163 ? 124.437 72.677 10.618 1.00 25.28 163 PHE B C 1
ATOM 3491 O O . PHE B 1 163 ? 124.341 72.332 9.441 1.00 23.78 163 PHE B O 1
ATOM 3499 N N . GLU B 1 164 ? 123.487 72.491 11.526 1.00 25.90 164 GLU B N 1
ATOM 3500 C CA . GLU B 1 164 ? 122.219 71.841 11.239 1.00 24.98 164 GLU B CA 1
ATOM 3501 C C . GLU B 1 164 ? 121.163 72.709 11.918 1.00 24.23 164 GLU B C 1
ATOM 3502 O O . GLU B 1 164 ? 121.351 73.125 13.059 1.00 26.50 164 GLU B O 1
ATOM 3508 N N . VAL B 1 165 ? 120.069 73.004 11.223 1.00 23.12 165 VAL B N 1
ATOM 3509 C CA . VAL B 1 165 ? 119.007 73.824 11.800 1.00 20.40 165 VAL B CA 1
ATOM 3510 C C . VAL B 1 165 ? 117.791 72.974 12.177 1.00 22.82 165 VAL B C 1
ATOM 3511 O O . VAL B 1 165 ? 117.425 72.053 11.453 1.00 23.88 165 VAL B O 1
ATOM 3515 N N . ILE B 1 166 ? 117.167 73.289 13.308 1.00 18.65 166 ILE B N 1
ATOM 3516 C CA . ILE B 1 166 ? 115.986 72.559 13.759 1.00 19.01 166 ILE B CA 1
ATOM 3517 C C . ILE B 1 166 ? 114.928 73.561 14.209 1.00 18.88 166 ILE B C 1
ATOM 3518 O O . ILE B 1 166 ? 115.197 74.765 14.284 1.00 14.16 166 ILE B O 1
ATOM 3523 N N . THR B 1 167 ? 113.718 73.073 14.476 1.00 16.93 167 THR B N 1
ATOM 3524 C CA . THR B 1 167 ? 112.645 73.942 14.961 1.00 18.07 167 THR B CA 1
ATOM 3525 C C . THR B 1 167 ? 112.818 73.965 16.474 1.00 14.58 167 THR B C 1
ATOM 3526 O O . THR B 1 167 ? 113.475 73.084 17.028 1.00 14.50 167 THR B O 1
ATOM 3530 N N . ASP B 1 168 ? 112.232 74.950 17.149 1.00 14.47 168 ASP B N 1
ATOM 3531 C CA . ASP B 1 168 ? 112.373 75.037 18.602 1.00 17.83 168 ASP B CA 1
ATOM 3532 C C . ASP B 1 168 ? 111.868 73.778 19.327 1.00 20.09 168 ASP B C 1
ATOM 3533 O O . ASP B 1 168 ? 112.493 73.303 20.278 1.00 21.71 168 ASP B O 1
ATOM 3538 N N . ALA B 1 169 ? 110.743 73.234 18.875 1.00 16.26 169 ALA B N 1
ATOM 3539 C CA . ALA B 1 169 ? 110.164 72.057 19.512 1.00 16.97 169 ALA B CA 1
ATOM 3540 C C . ALA B 1 169 ? 111.018 70.791 19.414 1.00 17.86 169 ALA B C 1
ATOM 3541 O O . ALA B 1 169 ? 110.728 69.787 20.073 1.00 15.69 169 ALA B O 1
ATOM 3543 N N . GLN B 1 170 ? 112.074 70.830 18.605 1.00 19.08 170 GLN B N 1
ATOM 3544 C CA . GLN B 1 170 ? 112.945 69.664 18.450 1.00 18.28 170 GLN B CA 1
ATOM 3545 C C . GLN B 1 170 ? 114.170 69.680 19.377 1.00 17.45 170 GLN B C 1
ATOM 3546 O O . GLN B 1 170 ? 114.978 68.752 19.351 1.00 19.98 170 GLN B O 1
ATOM 3552 N N . MET B 1 171 ? 114.301 70.724 20.193 1.00 19.41 171 MET B N 1
ATOM 3553 C CA . MET B 1 171 ? 115.444 70.848 21.101 1.00 20.18 171 MET B CA 1
ATOM 3554 C C . MET B 1 171 ? 115.665 69.626 21.986 1.00 19.50 171 MET B C 1
ATOM 3555 O O . MET B 1 171 ? 116.807 69.264 22.267 1.00 16.77 171 MET B O 1
ATOM 3560 N N . GLY B 1 172 ? 114.579 68.996 22.424 1.00 15.42 172 GLY B N 1
ATOM 3561 C CA . GLY B 1 172 ? 114.700 67.813 23.261 1.00 12.63 172 GLY B CA 1
ATOM 3562 C C . GLY B 1 172 ? 115.240 66.614 22.504 1.00 16.77 172 GLY B C 1
ATOM 3563 O O . GLY B 1 172 ? 115.980 65.801 23.057 1.00 23.66 172 GLY B O 1
ATOM 3564 N N . LEU B 1 173 ? 114.870 66.487 21.234 1.00 20.61 173 LEU B N 1
ATOM 3565 C CA . LEU B 1 173 ? 115.352 65.377 20.422 1.00 21.88 173 LEU B CA 1
ATOM 3566 C C . LEU B 1 173 ? 116.837 65.532 20.122 1.00 20.59 173 LEU B C 1
ATOM 3567 O O . LEU B 1 173 ? 117.556 64.546 19.987 1.00 18.70 173 LEU B O 1
ATOM 3572 N N . PHE B 1 174 ? 117.300 66.770 20.012 1.00 19.46 174 PHE B N 1
ATOM 3573 C CA . PHE B 1 174 ? 118.705 66.977 19.709 1.00 26.17 174 PHE B CA 1
ATOM 3574 C C . PHE B 1 174 ? 119.710 67.232 20.848 1.00 24.86 174 PHE B C 1
ATOM 3575 O O . PHE B 1 174 ? 120.905 67.118 20.588 1.00 25.65 174 PHE B O 1
ATOM 3583 N N . CYS B 1 175 ? 119.286 67.573 22.078 1.00 28.81 175 CYS B N 1
ATOM 3584 C CA . CYS B 1 175 ? 120.296 67.764 23.147 1.00 42.09 175 CYS B CA 1
ATOM 3585 C C . CYS B 1 175 ? 121.022 66.415 23.131 1.00 38.68 175 CYS B C 1
ATOM 3586 O O . CYS B 1 175 ? 122.246 66.351 23.249 1.00 48.69 175 CYS B O 1
ATOM 3589 N N . ARG B 1 176 ? 120.242 65.350 22.948 1.00 32.87 176 ARG B N 1
ATOM 3590 C CA . ARG B 1 176 ? 120.744 63.978 22.885 1.00 37.05 176 ARG B CA 1
ATOM 3591 C C . ARG B 1 176 ? 121.993 63.810 22.018 1.00 40.05 176 ARG B C 1
ATOM 3592 O O . ARG B 1 176 ? 122.930 63.114 22.403 1.00 44.55 176 ARG B O 1
ATOM 3600 N N . GLU B 1 177 ? 121.997 64.442 20.849 1.00 30.31 177 GLU B N 1
ATOM 3601 C CA . GLU B 1 177 ? 123.122 64.348 19.925 1.00 32.03 177 GLU B CA 1
ATOM 3602 C C . GLU B 1 177 ? 124.261 65.295 20.308 1.00 25.49 177 GLU B C 1
ATOM 3603 O O . GLU B 1 177 ? 125.417 65.053 19.977 1.00 24.73 177 GLU B O 1
ATOM 3609 N N . ALA B 1 178 ? 123.925 66.377 20.999 1.00 21.20 178 ALA B N 1
ATOM 3610 C CA . ALA B 1 178 ? 124.919 67.368 21.394 1.00 23.38 178 ALA B CA 1
ATOM 3611 C C . ALA B 1 178 ? 125.845 66.853 22.478 1.00 22.70 178 ALA B C 1
ATOM 3612 O O . ALA B 1 178 ? 125.500 65.923 23.203 1.00 25.86 178 ALA B O 1
ATOM 3614 N N . SER B 1 179 ? 127.022 67.461 22.581 1.00 20.45 179 SER B N 1
ATOM 3615 C CA . SER B 1 179 ? 127.993 67.090 23.603 1.00 19.80 179 SER B CA 1
ATOM 3616 C C . SER B 1 179 ? 128.137 68.274 24.559 1.00 20.07 179 SER B C 1
ATOM 3617 O O . SER B 1 179 ? 128.714 68.153 25.645 1.00 23.54 179 SER B O 1
ATOM 3620 N N . ILE B 1 180 ? 127.611 69.421 24.140 1.00 16.47 180 ILE B N 1
ATOM 3621 C CA . ILE B 1 180 ? 127.672 70.629 24.949 1.00 16.83 180 ILE B CA 1
ATOM 3622 C C . ILE B 1 180 ? 126.718 71.680 24.400 1.00 18.67 180 ILE B C 1
ATOM 3623 O O . ILE B 1 180 ? 126.485 71.754 23.197 1.00 22.07 180 ILE B O 1
ATOM 3628 N N . ALA B 1 181 ? 126.157 72.480 25.297 1.00 18.61 181 ALA B N 1
ATOM 3629 C CA . ALA B 1 181 ? 125.228 73.529 24.920 1.00 14.48 181 ALA B CA 1
ATOM 3630 C C . ALA B 1 181 ? 125.820 74.877 25.325 1.00 20.68 181 ALA B C 1
ATOM 3631 O O . ALA B 1 181 ? 126.387 75.016 26.413 1.00 15.71 181 ALA B O 1
ATOM 3633 N N . ILE B 1 182 ? 125.690 75.860 24.439 1.00 16.05 182 ILE B N 1
ATOM 3634 C CA . ILE B 1 182 ? 126.195 77.199 24.688 1.00 13.81 182 ILE B CA 1
ATOM 3635 C C . ILE B 1 182 ? 125.180 78.214 24.188 1.00 15.73 182 ILE B C 1
ATOM 3636 O O . ILE B 1 182 ? 124.920 78.297 22.989 1.00 22.39 182 ILE B O 1
ATOM 3641 N N . VAL B 1 183 ? 124.595 78.975 25.107 1.00 17.04 183 VAL B N 1
ATOM 3642 C CA . VAL B 1 183 ? 123.627 79.995 24.739 1.00 14.46 183 VAL B CA 1
ATOM 3643 C C . VAL B 1 183 ? 124.077 81.337 25.303 1.00 19.68 183 VAL B C 1
ATOM 3644 O O . VAL B 1 183 ? 124.956 81.397 26.169 1.00 18.41 183 VAL B O 1
ATOM 3648 N N . GLY B 1 184 ? 123.487 82.412 24.798 1.00 19.46 184 GLY B N 1
ATOM 3649 C CA . GLY B 1 184 ? 123.834 83.734 25.279 1.00 18.98 184 GLY B CA 1
ATOM 3650 C C . GLY B 1 184 ? 122.935 84.097 26.444 1.00 20.35 184 GLY B C 1
ATOM 3651 O O . GLY B 1 184 ? 122.356 83.216 27.087 1.00 23.03 184 GLY B O 1
ATOM 3652 N N . ALA B 1 185 ? 122.811 85.391 26.711 1.00 19.22 185 ALA B N 1
ATOM 3653 C CA . ALA B 1 185 ? 121.975 85.873 27.797 1.00 15.23 185 ALA B CA 1
ATOM 3654 C C . ALA B 1 185 ? 121.691 87.358 27.637 1.00 19.70 185 ALA B C 1
ATOM 3655 O O . ALA B 1 185 ? 122.555 88.124 27.198 1.00 26.50 185 ALA B O 1
ATOM 3657 N N . ASP B 1 186 ? 120.474 87.754 27.988 1.00 14.70 186 ASP B N 1
ATOM 3658 C CA . ASP B 1 186 ? 120.066 89.147 27.925 1.00 19.96 186 ASP B CA 1
ATOM 3659 C C . ASP B 1 186 ? 120.265 89.743 29.315 1.00 17.72 186 ASP B C 1
ATOM 3660 O O . ASP B 1 186 ? 120.385 90.951 29.473 1.00 20.88 186 ASP B O 1
ATOM 3665 N N . MET B 1 187 ? 120.313 88.877 30.320 1.00 21.15 187 MET B N 1
ATOM 3666 C CA . MET B 1 187 ? 120.503 89.321 31.696 1.00 20.30 187 MET B CA 1
ATOM 3667 C C . MET B 1 187 ? 120.812 88.174 32.650 1.00 22.13 187 MET B C 1
ATOM 3668 O O . MET B 1 187 ? 120.275 87.070 32.510 1.00 23.25 187 MET B O 1
ATOM 3673 N N . ILE B 1 188 ? 121.698 88.438 33.604 1.00 20.70 188 ILE B N 1
ATOM 3674 C CA . ILE B 1 188 ? 122.027 87.469 34.637 1.00 16.45 188 ILE B CA 1
ATOM 3675 C C . ILE B 1 188 ? 121.494 88.199 35.867 1.00 21.89 188 ILE B C 1
ATOM 3676 O O . ILE B 1 188 ? 122.032 89.241 36.255 1.00 23.84 188 ILE B O 1
ATOM 3681 N N . THR B 1 189 ? 120.421 87.681 36.458 1.00 17.54 189 THR B N 1
ATOM 3682 C CA . THR B 1 189 ? 119.823 88.326 37.619 1.00 17.55 189 THR B CA 1
ATOM 3683 C C . THR B 1 189 ? 120.767 88.333 38.811 1.00 17.96 189 THR B C 1
ATOM 3684 O O . THR B 1 189 ? 121.811 87.681 38.801 1.00 19.03 189 THR B O 1
ATOM 3688 N N . LYS B 1 190 ? 120.387 89.083 39.838 1.00 22.90 190 LYS B N 1
ATOM 3689 C CA . LYS B 1 190 ? 121.183 89.190 41.049 1.00 20.87 190 LYS B CA 1
ATOM 3690 C C . LYS B 1 190 ? 121.336 87.832 41.734 1.00 16.97 190 LYS B C 1
ATOM 3691 O O . LYS B 1 190 ? 122.378 87.545 42.317 1.00 15.75 190 LYS B O 1
ATOM 3697 N N . ASP B 1 191 ? 120.299 86.997 41.669 1.00 15.94 191 ASP B N 1
ATOM 3698 C CA . ASP B 1 191 ? 120.370 85.685 42.305 1.00 18.90 191 ASP B CA 1
ATOM 3699 C C . ASP B 1 191 ? 120.907 84.561 41.406 1.00 20.94 191 ASP B C 1
ATOM 3700 O O . ASP B 1 191 ? 120.806 83.382 41.737 1.00 19.58 191 ASP B O 1
ATOM 3705 N N . GLY B 1 192 ? 121.488 84.935 40.267 1.00 22.56 192 GLY B N 1
ATOM 3706 C CA . GLY B 1 192 ? 122.089 83.943 39.390 1.00 19.87 192 GLY B CA 1
ATOM 3707 C C . GLY B 1 192 ? 121.255 83.254 38.328 1.00 18.42 192 GLY B C 1
ATOM 3708 O O . GLY B 1 192 ? 121.711 82.278 37.731 1.00 19.18 192 GLY B O 1
ATOM 3709 N N . TYR B 1 193 ? 120.045 83.740 38.087 1.00 16.45 193 TYR B N 1
ATOM 3710 C CA . TYR B 1 193 ? 119.188 83.149 37.071 1.00 16.84 193 TYR B CA 1
ATOM 3711 C C . TYR B 1 193 ? 119.515 83.805 35.739 1.00 18.75 193 TYR B C 1
ATOM 3712 O O . TYR B 1 193 ? 120.009 84.941 35.695 1.00 15.59 193 TYR B O 1
ATOM 3721 N N . VAL B 1 194 ? 119.249 83.088 34.654 1.00 17.33 194 VAL B N 1
ATOM 3722 C CA . VAL B 1 194 ? 119.551 83.586 33.320 1.00 15.15 194 VAL B CA 1
ATOM 3723 C C . VAL B 1 194 ? 118.311 83.935 32.516 1.00 17.18 194 VAL B C 1
ATOM 3724 O O . VAL B 1 194 ? 117.431 83.097 32.313 1.00 19.92 194 VAL B O 1
ATOM 3728 N N . VAL B 1 195 ? 118.243 85.183 32.070 1.00 19.66 195 VAL B N 1
ATOM 3729 C CA . VAL B 1 195 ? 117.128 85.648 31.257 1.00 18.70 195 VAL B CA 1
ATOM 3730 C C . VAL B 1 195 ? 117.611 85.578 29.811 1.00 23.49 195 VAL B C 1
ATOM 3731 O O . VAL B 1 195 ? 118.663 86.130 29.467 1.00 21.88 195 VAL B O 1
ATOM 3735 N N . ASN B 1 196 ? 116.857 84.884 28.969 1.00 16.58 196 ASN B N 1
ATOM 3736 C CA . ASN B 1 196 ? 117.249 84.740 27.580 1.00 21.05 196 ASN B CA 1
ATOM 3737 C C . ASN B 1 196 ? 116.023 84.435 26.735 1.00 16.65 196 ASN B C 1
ATOM 3738 O O . ASN B 1 196 ? 114.928 84.272 27.263 1.00 19.62 196 ASN B O 1
ATOM 3743 N N . LYS B 1 197 ? 116.213 84.372 25.422 1.00 21.46 197 LYS B N 1
ATOM 3744 C CA . LYS B 1 197 ? 115.126 84.089 24.494 1.00 17.69 197 LYS B CA 1
ATOM 3745 C C . LYS B 1 197 ? 114.239 82.945 25.006 1.00 18.72 197 LYS B C 1
ATOM 3746 O O . LYS B 1 197 ? 114.736 81.927 25.493 1.00 16.24 197 LYS B O 1
ATOM 3752 N N . ALA B 1 198 ? 112.927 83.130 24.899 1.00 15.72 198 ALA B N 1
ATOM 3753 C CA . ALA B 1 198 ? 111.965 82.125 25.329 1.00 12.64 198 ALA B CA 1
ATOM 3754 C C . ALA B 1 198 ? 112.334 80.779 24.717 1.00 15.79 198 ALA B C 1
ATOM 3755 O O . ALA B 1 198 ? 112.588 80.684 23.515 1.00 16.43 198 ALA B O 1
ATOM 3757 N N . GLY B 1 199 ? 112.361 79.740 25.547 1.00 14.44 199 GLY B N 1
ATOM 3758 C CA . GLY B 1 199 ? 112.716 78.422 25.057 1.00 15.55 199 GLY B CA 1
ATOM 3759 C C . GLY B 1 199 ? 114.038 77.919 25.622 1.00 17.02 199 GLY B C 1
ATOM 3760 O O . GLY B 1 199 ? 114.277 76.708 25.659 1.00 18.09 199 GLY B O 1
ATOM 3761 N N . THR B 1 200 ? 114.895 78.843 26.059 1.00 16.22 200 THR B N 1
ATOM 3762 C CA . THR B 1 200 ? 116.199 78.490 26.617 1.00 15.04 200 THR B CA 1
ATOM 3763 C C . THR B 1 200 ? 116.016 77.578 27.828 1.00 14.35 200 THR B C 1
ATOM 3764 O O . THR B 1 200 ? 116.783 76.637 28.033 1.00 15.83 200 THR B O 1
ATOM 3768 N N . TYR B 1 201 ? 114.991 77.869 28.624 1.00 13.42 201 TYR B N 1
ATOM 3769 C CA . TYR B 1 201 ? 114.675 77.081 29.811 1.00 13.72 201 TYR B CA 1
ATOM 3770 C C . TYR B 1 201 ? 114.433 75.621 29.410 1.00 14.93 201 TYR B C 1
ATOM 3771 O O . TYR B 1 201 ? 114.954 74.696 30.038 1.00 14.74 201 TYR B O 1
ATOM 3780 N N . LEU B 1 202 ? 113.653 75.417 28.351 1.00 13.67 202 LEU B N 1
ATOM 3781 C CA . LEU B 1 202 ? 113.358 74.059 27.887 1.00 17.75 202 LEU B CA 1
ATOM 3782 C C . LEU B 1 202 ? 114.634 73.368 27.431 1.00 16.13 202 LEU B C 1
ATOM 3783 O O . LEU B 1 202 ? 114.825 72.176 27.671 1.00 18.52 202 LEU B O 1
ATOM 3788 N N . LEU B 1 203 ? 115.510 74.115 26.769 1.00 17.78 203 LEU B N 1
ATOM 3789 C CA . LEU B 1 203 ? 116.766 73.540 26.304 1.00 16.68 203 LEU B CA 1
ATOM 3790 C C . LEU B 1 203 ? 117.544 73.114 27.546 1.00 16.63 203 LEU B C 1
ATOM 3791 O O . LEU B 1 203 ? 118.128 72.029 27.592 1.00 12.55 203 LEU B O 1
ATOM 3796 N N . ALA B 1 204 ? 117.539 73.982 28.555 1.00 13.76 204 ALA B N 1
ATOM 3797 C CA . ALA B 1 204 ? 118.255 73.714 29.798 1.00 14.00 204 ALA B CA 1
ATOM 3798 C C . ALA B 1 204 ? 117.724 72.450 30.470 1.00 13.87 204 ALA B C 1
ATOM 3799 O O . ALA B 1 204 ? 118.499 71.623 30.948 1.00 14.40 204 ALA B O 1
ATOM 3801 N N . LEU B 1 205 ? 116.405 72.292 30.500 1.00 14.02 205 LEU B N 1
ATOM 3802 C CA . LEU B 1 205 ? 115.817 71.110 31.130 1.00 12.26 205 LEU B CA 1
ATOM 3803 C C . LEU B 1 205 ? 116.192 69.830 30.400 1.00 8.71 205 LEU B C 1
ATOM 3804 O O . LEU B 1 205 ? 116.575 68.846 31.025 1.00 13.85 205 LEU B O 1
ATOM 3809 N N . ALA B 1 206 ? 116.094 69.845 29.074 1.00 11.99 206 ALA B N 1
ATOM 3810 C CA . ALA B 1 206 ? 116.405 68.658 28.278 1.00 11.62 206 ALA B CA 1
ATOM 3811 C C . ALA B 1 206 ? 117.867 68.250 28.373 1.00 16.23 206 ALA B C 1
ATOM 3812 O O . ALA B 1 206 ? 118.199 67.065 28.471 1.00 16.49 206 ALA B O 1
ATOM 3814 N N . CYS B 1 207 ? 118.752 69.234 28.328 1.00 14.07 207 CYS B N 1
ATOM 3815 C CA . CYS B 1 207 ? 120.169 68.937 28.401 1.00 15.04 207 CYS B CA 1
ATOM 3816 C C . CYS B 1 207 ? 120.561 68.399 29.792 1.00 16.03 207 CYS B C 1
ATOM 3817 O O . CYS B 1 207 ? 121.453 67.556 29.911 1.00 14.92 207 CYS B O 1
ATOM 3820 N N . HIS B 1 208 ? 119.888 68.859 30.843 1.00 11.04 208 HIS B N 1
ATOM 3821 C CA . HIS B 1 208 ? 120.183 68.362 32.190 1.00 14.35 208 HIS B CA 1
ATOM 3822 C C . HIS B 1 208 ? 119.744 66.897 32.293 1.00 18.62 208 HIS B C 1
ATOM 3823 O O . HIS B 1 208 ? 120.424 66.059 32.887 1.00 19.96 208 HIS B O 1
ATOM 3830 N N . GLU B 1 209 ? 118.597 66.598 31.698 1.00 19.31 209 GLU B N 1
ATOM 3831 C CA . GLU B 1 209 ? 118.050 65.249 31.719 1.00 20.70 209 GLU B CA 1
ATOM 3832 C C . GLU B 1 209 ? 118.959 64.280 30.975 1.00 18.93 209 GLU B C 1
ATOM 3833 O O . GLU B 1 209 ? 119.094 63.119 31.359 1.00 21.76 209 GLU B O 1
ATOM 3839 N N . ASN B 1 210 ? 119.600 64.767 29.918 1.00 23.25 210 ASN B N 1
ATOM 3840 C CA . ASN B 1 210 ? 120.491 63.935 29.114 1.00 19.16 210 ASN B CA 1
ATOM 3841 C C . ASN B 1 210 ? 121.977 64.120 29.444 1.00 22.02 210 ASN B C 1
ATOM 3842 O O . ASN B 1 210 ? 122.846 63.697 28.677 1.00 18.37 210 ASN B O 1
ATOM 3847 N N . ALA B 1 211 ? 122.265 64.746 30.584 1.00 18.02 211 ALA B N 1
ATOM 3848 C CA . ALA B 1 211 ? 123.646 64.971 31.014 1.00 16.66 211 ALA B CA 1
ATOM 3849 C C . ALA B 1 211 ? 124.513 65.661 29.962 1.00 17.63 211 ALA B C 1
ATOM 3850 O O . ALA B 1 211 ? 125.564 65.158 29.568 1.00 17.42 211 ALA B O 1
ATOM 3852 N N . ILE B 1 212 ? 124.056 66.817 29.511 1.00 14.80 212 ILE B N 1
ATOM 3853 C CA . ILE B 1 212 ? 124.781 67.607 28.532 1.00 18.76 212 ILE B CA 1
ATOM 3854 C C . ILE B 1 212 ? 125.119 68.936 29.204 1.00 15.95 212 ILE B C 1
ATOM 3855 O O . ILE B 1 212 ? 124.226 69.698 29.567 1.00 14.16 212 ILE B O 1
ATOM 3860 N N . PRO B 1 213 ? 126.415 69.213 29.404 1.00 15.32 213 PRO B N 1
ATOM 3861 C CA . PRO B 1 213 ? 126.814 70.471 30.043 1.00 17.44 213 PRO B CA 1
ATOM 3862 C C . PRO B 1 213 ? 126.244 71.692 29.347 1.00 14.85 213 PRO B C 1
ATOM 3863 O O . PRO B 1 213 ? 126.404 71.877 28.141 1.00 15.85 213 PRO B O 1
ATOM 3867 N N . PHE B 1 214 ? 125.577 72.523 30.136 1.00 15.40 214 PHE B N 1
ATOM 3868 C CA . PHE B 1 214 ? 124.908 73.728 29.653 1.00 16.47 214 PHE B CA 1
ATOM 3869 C C . PHE B 1 214 ? 125.645 74.996 30.091 1.00 19.55 214 PHE B C 1
ATOM 3870 O O . PHE B 1 214 ? 125.658 75.332 31.274 1.00 14.70 214 PHE B O 1
ATOM 3878 N N . TYR B 1 215 ? 126.240 75.710 29.138 1.00 21.77 215 TYR B N 1
ATOM 3879 C CA . TYR B 1 215 ? 126.962 76.939 29.463 1.00 16.61 215 TYR B CA 1
ATOM 3880 C C . TYR B 1 215 ? 126.280 78.178 28.919 1.00 14.86 215 TYR B C 1
ATOM 3881 O O . TYR B 1 215 ? 125.675 78.156 27.842 1.00 14.65 215 TYR B O 1
ATOM 3890 N N . VAL B 1 216 ? 126.395 79.262 29.673 1.00 13.44 216 VAL B N 1
ATOM 3891 C CA . VAL B 1 216 ? 125.811 80.536 29.294 1.00 17.98 216 VAL B CA 1
ATOM 3892 C C . VAL B 1 216 ? 126.938 81.541 29.076 1.00 20.84 216 VAL B C 1
ATOM 3893 O O . VAL B 1 216 ? 127.835 81.659 29.907 1.00 19.22 216 VAL B O 1
ATOM 3897 N N . ALA B 1 217 ? 126.902 82.243 27.950 1.00 21.29 217 ALA B N 1
ATOM 3898 C CA . ALA B 1 217 ? 127.926 83.238 27.646 1.00 18.99 217 ALA B CA 1
ATOM 3899 C C . ALA B 1 217 ? 127.356 84.618 27.927 1.00 19.13 217 ALA B C 1
ATOM 3900 O O . ALA B 1 217 ? 126.405 85.048 27.271 1.00 16.72 217 ALA B O 1
ATOM 3902 N N . ALA B 1 218 ? 127.929 85.312 28.904 1.00 15.32 218 ALA B N 1
ATOM 3903 C CA . ALA B 1 218 ? 127.443 86.641 29.246 1.00 17.38 218 ALA B CA 1
ATOM 3904 C C . ALA B 1 218 ? 128.546 87.560 29.748 1.00 16.68 218 ALA B C 1
ATOM 3905 O O . ALA B 1 218 ? 129.191 87.274 30.753 1.00 17.50 218 ALA B O 1
ATOM 3907 N N . GLU B 1 219 ? 128.769 88.665 29.042 1.00 19.38 219 GLU B N 1
ATOM 3908 C CA . GLU B 1 219 ? 129.782 89.613 29.475 1.00 21.22 219 GLU B CA 1
ATOM 3909 C C . GLU B 1 219 ? 129.286 90.218 30.783 1.00 24.56 219 GLU B C 1
ATOM 3910 O O . GLU B 1 219 ? 128.083 90.237 31.056 1.00 22.22 219 GLU B O 1
ATOM 3916 N N . THR B 1 220 ? 130.224 90.706 31.585 1.00 20.65 220 THR B N 1
ATOM 3917 C CA . THR B 1 220 ? 129.914 91.313 32.869 1.00 24.55 220 THR B CA 1
ATOM 3918 C C . THR B 1 220 ? 128.877 92.441 32.819 1.00 20.87 220 THR B C 1
ATOM 3919 O O . THR B 1 220 ? 128.126 92.637 33.774 1.00 19.21 220 THR B O 1
ATOM 3923 N N . TYR B 1 221 ? 128.820 93.182 31.717 1.00 22.73 221 TYR B N 1
ATOM 3924 C CA . TYR B 1 221 ? 127.852 94.269 31.633 1.00 22.73 221 TYR B CA 1
ATOM 3925 C C . TYR B 1 221 ? 126.434 93.737 31.410 1.00 23.31 221 TYR B C 1
ATOM 3926 O O . TYR B 1 221 ? 125.490 94.509 31.256 1.00 17.13 221 TYR B O 1
ATOM 3935 N N . LYS B 1 222 ? 126.289 92.413 31.409 1.00 19.31 222 LYS B N 1
ATOM 3936 C CA . LYS B 1 222 ? 124.972 91.799 31.242 1.00 23.52 222 LYS B CA 1
ATOM 3937 C C . LYS B 1 222 ? 124.454 91.294 32.586 1.00 21.50 222 LYS B C 1
ATOM 3938 O O . LYS B 1 222 ? 123.348 90.759 32.681 1.00 23.63 222 LYS B O 1
ATOM 3944 N N . PHE B 1 223 ? 125.268 91.465 33.625 1.00 18.08 223 PHE B N 1
ATOM 3945 C CA . PHE B 1 223 ? 124.885 91.064 34.976 1.00 20.87 223 PHE B CA 1
ATOM 3946 C C . PHE B 1 223 ? 124.139 92.241 35.603 1.00 23.12 223 PHE B C 1
ATOM 3947 O O . PHE B 1 223 ? 124.668 93.354 35.651 1.00 23.06 223 PHE B O 1
ATOM 3955 N N . HIS B 1 224 ? 122.909 92.015 36.061 1.00 19.67 224 HIS B N 1
ATOM 3956 C CA . HIS B 1 224 ? 122.149 93.091 36.689 1.00 18.23 224 HIS B CA 1
ATOM 3957 C C . HIS B 1 224 ? 122.497 93.032 38.175 1.00 26.94 224 HIS B C 1
ATOM 3958 O O . HIS B 1 224 ? 122.435 91.968 38.801 1.00 23.48 224 HIS B O 1
ATOM 3965 N N . PRO B 1 225 ? 122.868 94.178 38.763 1.00 23.93 225 PRO B N 1
ATOM 3966 C CA . PRO B 1 225 ? 123.244 94.243 40.177 1.00 26.15 225 PRO B CA 1
ATOM 3967 C C . PRO B 1 225 ? 122.170 94.177 41.254 1.00 23.71 225 PRO B C 1
ATOM 3968 O O . PRO B 1 225 ? 122.481 93.874 42.404 1.00 29.09 225 PRO B O 1
ATOM 3972 N N . THR B 1 226 ? 120.917 94.440 40.906 1.00 21.88 226 THR B N 1
ATOM 3973 C CA . THR B 1 226 ? 119.872 94.440 41.924 1.00 25.31 226 THR B CA 1
ATOM 3974 C C . THR B 1 226 ? 118.606 93.642 41.634 1.00 23.63 226 THR B C 1
ATOM 3975 O O . THR B 1 226 ? 117.890 93.263 42.557 1.00 30.97 226 THR B O 1
ATOM 3979 N N . LEU B 1 227 ? 118.320 93.401 40.361 1.00 22.53 227 LEU B N 1
ATOM 3980 C CA . LEU B 1 227 ? 117.105 92.690 39.977 1.00 28.26 227 LEU B CA 1
ATOM 3981 C C . LEU B 1 227 ? 117.167 91.179 40.217 1.00 25.79 227 LEU B C 1
ATOM 3982 O O . LEU B 1 227 ? 118.076 90.503 39.734 1.00 25.46 227 LEU B O 1
ATOM 3987 N N . LYS B 1 228 ? 116.199 90.665 40.976 1.00 26.17 228 LYS B N 1
ATOM 3988 C CA . LYS B 1 228 ? 116.111 89.235 41.279 1.00 26.08 228 LYS B CA 1
ATOM 3989 C C . LYS B 1 228 ? 115.196 88.559 40.254 1.00 22.41 228 LYS B C 1
ATOM 3990 O O . LYS B 1 228 ? 114.346 89.208 39.652 1.00 19.96 228 LYS B O 1
ATOM 3996 N N . SER B 1 229 ? 115.376 87.255 40.064 1.00 23.87 229 SER B N 1
ATOM 3997 C CA . SER B 1 229 ? 114.588 86.492 39.100 1.00 24.64 229 SER B CA 1
ATOM 3998 C C . SER B 1 229 ? 113.084 86.731 39.192 1.00 25.07 229 SER B C 1
ATOM 3999 O O . SER B 1 229 ? 112.422 86.966 38.179 1.00 25.22 229 SER B O 1
ATOM 4002 N N . GLY B 1 230 ? 112.548 86.674 40.405 1.00 24.33 230 GLY B N 1
ATOM 4003 C CA . GLY B 1 230 ? 111.123 86.866 40.592 1.00 27.14 230 GLY B CA 1
ATOM 4004 C C . GLY B 1 230 ? 110.565 88.225 40.202 1.00 31.23 230 GLY B C 1
ATOM 4005 O O . GLY B 1 230 ? 109.348 88.377 40.071 1.00 30.68 230 GLY B O 1
ATOM 4006 N N . ASP B 1 231 ? 111.432 89.213 40.004 1.00 28.51 231 ASP B N 1
ATOM 4007 C CA . ASP B 1 231 ? 110.959 90.548 39.651 1.00 30.44 231 ASP B CA 1
ATOM 4008 C C . ASP B 1 231 ? 111.245 90.954 38.209 1.00 30.98 231 ASP B C 1
ATOM 4009 O O . ASP B 1 231 ? 110.916 92.065 37.794 1.00 31.31 231 ASP B O 1
ATOM 4014 N N . VAL B 1 232 ? 111.842 90.050 37.443 1.00 31.37 232 VAL B N 1
ATOM 4015 C CA . VAL B 1 232 ? 112.174 90.337 36.052 1.00 30.79 232 VAL B CA 1
ATOM 4016 C C . VAL B 1 232 ? 110.954 90.600 35.170 1.00 36.17 232 VAL B C 1
ATOM 4017 O O . VAL B 1 232 ? 109.915 89.953 35.318 1.00 32.62 232 VAL B O 1
ATOM 4021 N N . MET B 1 233 ? 111.094 91.565 34.263 1.00 37.28 233 MET B N 1
ATOM 4022 C CA . MET B 1 233 ? 110.040 91.920 33.314 1.00 43.58 233 MET B CA 1
ATOM 4023 C C . MET B 1 233 ? 110.382 91.250 31.985 1.00 41.20 233 MET B C 1
ATOM 4024 O O . MET B 1 233 ? 111.448 91.504 31.418 1.00 42.87 233 MET B O 1
ATOM 4029 N N . LEU B 1 234 ? 109.491 90.395 31.490 1.00 36.02 234 LEU B N 1
ATOM 4030 C CA . LEU B 1 234 ? 109.719 89.709 30.219 1.00 33.63 234 LEU B CA 1
ATOM 4031 C C . LEU B 1 234 ? 108.937 90.424 29.119 1.00 36.02 234 LEU B C 1
ATOM 4032 O O . LEU B 1 234 ? 107.704 90.377 29.085 1.00 28.61 234 LEU B O 1
ATOM 4037 N N . MET B 1 235 ? 109.669 91.088 28.227 1.00 37.00 235 MET B N 1
ATOM 4038 C CA . MET B 1 235 ? 109.076 91.851 27.131 1.00 39.22 235 MET B CA 1
ATOM 4039 C C . MET B 1 235 ? 108.258 90.999 26.159 1.00 39.40 235 MET B C 1
ATOM 4040 O O . MET B 1 235 ? 108.577 89.836 25.903 1.00 34.18 235 MET B O 1
ATOM 4045 N N . GLU B 1 236 ? 107.204 91.598 25.614 1.00 34.87 236 GLU B N 1
ATOM 4046 C CA . GLU B 1 236 ? 106.318 90.913 24.681 1.00 38.99 236 GLU B CA 1
ATOM 4047 C C . GLU B 1 236 ? 105.993 91.800 23.470 1.00 39.61 236 GLU B C 1
ATOM 4048 O O . GLU B 1 236 ? 105.942 93.026 23.590 1.00 45.79 236 GLU B O 1
ATOM 4054 N N . ARG B 1 237 ? 105.792 91.177 22.310 1.00 32.52 237 ARG B N 1
ATOM 4055 C CA . ARG B 1 237 ? 105.437 91.894 21.082 1.00 33.48 237 ARG B CA 1
ATOM 4056 C C . ARG B 1 237 ? 104.175 91.245 20.524 1.00 31.42 237 ARG B C 1
ATOM 4057 O O . ARG B 1 237 ? 103.918 90.068 20.772 1.00 29.97 237 ARG B O 1
ATOM 4065 N N . ASP B 1 238 ? 103.401 92.003 19.756 1.00 29.34 238 ASP B N 1
ATOM 4066 C CA . ASP B 1 238 ? 102.187 91.469 19.147 1.00 35.69 238 ASP B CA 1
ATOM 4067 C C . ASP B 1 238 ? 102.555 90.483 18.042 1.00 33.40 238 ASP B C 1
ATOM 4068 O O . ASP B 1 238 ? 103.539 90.679 17.325 1.00 32.74 238 ASP B O 1
ATOM 4073 N N . LEU B 1 239 ? 101.766 89.421 17.912 1.00 29.58 239 LEU B N 1
ATOM 4074 C CA . LEU B 1 239 ? 102.015 88.408 16.889 1.00 28.78 239 LEU B CA 1
ATOM 4075 C C . LEU B 1 239 ? 100.712 87.827 16.349 1.00 28.87 239 LEU B C 1
ATOM 4076 O O . LEU B 1 239 ? 99.766 87.577 17.102 1.00 24.91 239 LEU B O 1
ATOM 4081 N N . ILE B 1 240 ? 100.671 87.624 15.036 1.00 32.61 240 ILE B N 1
ATOM 4082 C CA . ILE B 1 240 ? 99.504 87.061 14.365 1.00 34.52 240 ILE B CA 1
ATOM 4083 C C . ILE B 1 240 ? 99.941 86.162 13.210 1.00 34.16 240 ILE B C 1
ATOM 4084 O O . ILE B 1 240 ? 100.763 86.551 12.383 1.00 33.46 240 ILE B O 1
ATOM 4089 N N . ARG B 1 241 ? 99.395 84.952 13.176 1.00 36.01 241 ARG B N 1
ATOM 4090 C CA . ARG B 1 241 ? 99.694 83.984 12.124 1.00 36.42 241 ARG B CA 1
ATOM 4091 C C . ARG B 1 241 ? 98.347 83.405 11.720 1.00 37.22 241 ARG B C 1
ATOM 4092 O O . ARG B 1 241 ? 97.591 82.928 12.568 1.00 39.33 241 ARG B O 1
ATOM 4100 N N . GLY B 1 242 ? 98.047 83.442 10.426 1.00 44.18 242 GLY B N 1
ATOM 4101 C CA . GLY B 1 242 ? 96.753 82.974 9.976 1.00 43.76 242 GLY B CA 1
ATOM 4102 C C . GLY B 1 242 ? 95.827 84.093 10.417 1.00 47.60 242 GLY B C 1
ATOM 4103 O O . GLY B 1 242 ? 96.129 85.266 10.206 1.00 49.68 242 GLY B O 1
ATOM 4104 N N . ASN B 1 243 ? 94.709 83.758 11.040 1.00 46.27 243 ASN B N 1
ATOM 4105 C CA . ASN B 1 243 ? 93.797 84.793 11.517 1.00 48.76 243 ASN B CA 1
ATOM 4106 C C . ASN B 1 243 ? 93.805 84.709 13.040 1.00 43.50 243 ASN B C 1
ATOM 4107 O O . ASN B 1 243 ? 92.914 85.227 13.714 1.00 46.43 243 ASN B O 1
ATOM 4112 N N . VAL B 1 244 ? 94.843 84.068 13.571 1.00 38.02 244 VAL B N 1
ATOM 4113 C CA . VAL B 1 244 ? 94.968 83.840 15.004 1.00 27.36 244 VAL B CA 1
ATOM 4114 C C . VAL B 1 244 ? 95.987 84.700 15.744 1.00 28.32 244 VAL B C 1
ATOM 4115 O O . VAL B 1 244 ? 97.139 84.826 15.328 1.00 26.60 244 VAL B O 1
ATOM 4119 N N . ARG B 1 245 ? 95.548 85.292 16.851 1.00 29.05 245 ARG B N 1
ATOM 4120 C CA . ARG B 1 245 ? 96.427 86.107 17.673 1.00 27.71 245 ARG B CA 1
ATOM 4121 C C . ARG B 1 245 ? 97.247 85.148 18.526 1.00 28.48 245 ARG B C 1
ATOM 4122 O O . ARG B 1 245 ? 96.712 84.206 19.116 1.00 22.57 245 ARG B O 1
ATOM 4130 N N . ILE B 1 246 ? 98.550 85.384 18.585 1.00 21.67 246 ILE B N 1
ATOM 4131 C CA . ILE B 1 246 ? 99.426 84.507 19.338 1.00 22.45 246 ILE B CA 1
ATOM 4132 C C . ILE B 1 246 ? 100.181 85.240 20.438 1.00 23.63 246 ILE B C 1
ATOM 4133 O O . ILE B 1 246 ? 100.826 86.257 20.192 1.00 24.45 246 ILE B O 1
ATOM 4138 N N . ARG B 1 247 ? 100.074 84.732 21.659 1.00 21.62 247 ARG B N 1
ATOM 4139 C CA . ARG B 1 247 ? 100.783 85.326 22.786 1.00 24.82 247 ARG B CA 1
ATOM 4140 C C . ARG B 1 247 ? 102.265 85.198 22.413 1.00 25.22 247 ARG B C 1
ATOM 4141 O O . ARG B 1 247 ? 102.694 84.152 21.912 1.00 23.45 247 ARG B O 1
ATOM 4149 N N . ASN B 1 248 ? 103.044 86.250 22.643 1.00 19.36 248 ASN B N 1
ATOM 4150 C CA . ASN B 1 248 ? 104.455 86.216 22.273 1.00 21.23 248 ASN B CA 1
ATOM 4151 C C . ASN B 1 248 ? 105.395 86.836 23.301 1.00 22.88 248 ASN B C 1
ATOM 4152 O O . ASN B 1 248 ? 105.900 87.944 23.106 1.00 25.39 248 ASN B O 1
ATOM 4157 N N . VAL B 1 249 ? 105.613 86.121 24.401 1.00 21.20 249 VAL B N 1
ATOM 4158 C CA . VAL B 1 249 ? 106.521 86.574 25.451 1.00 17.78 249 VAL B CA 1
ATOM 4159 C C . VAL B 1 249 ? 107.889 86.174 24.917 1.00 22.14 249 VAL B C 1
ATOM 4160 O O . VAL B 1 249 ? 108.196 84.984 24.789 1.00 20.54 249 VAL B O 1
ATOM 4164 N N . LEU B 1 250 ? 108.706 87.172 24.601 1.00 19.23 250 LEU B N 1
ATOM 4165 C CA . LEU B 1 250 ? 110.018 86.937 24.009 1.00 21.32 250 LEU B CA 1
ATOM 4166 C C . LEU B 1 250 ? 111.129 86.394 24.893 1.00 19.24 250 LEU B C 1
ATOM 4167 O O . LEU B 1 250 ? 112.071 85.785 24.387 1.00 19.77 250 LEU B O 1
ATOM 4172 N N . PHE B 1 251 ? 111.040 86.599 26.202 1.00 14.37 251 PHE B N 1
ATOM 4173 C CA . PHE B 1 251 ? 112.103 86.113 27.067 1.00 15.79 251 PHE B CA 1
ATOM 4174 C C . PHE B 1 251 ? 111.644 85.229 28.208 1.00 17.43 251 PHE B C 1
ATOM 4175 O O . PHE B 1 251 ? 110.508 85.317 28.676 1.00 21.56 251 PHE B O 1
ATOM 4183 N N . ASP B 1 252 ? 112.555 84.370 28.645 1.00 18.06 252 ASP B N 1
ATOM 4184 C CA . ASP B 1 252 ? 112.282 83.443 29.721 1.00 19.45 252 ASP B CA 1
ATOM 4185 C C . ASP B 1 252 ? 113.362 83.490 30.777 1.00 22.83 252 ASP B C 1
ATOM 4186 O O . ASP B 1 252 ? 114.331 84.239 30.661 1.00 20.02 252 ASP B O 1
ATOM 4191 N N . VAL B 1 253 ? 113.190 82.651 31.793 1.00 24.17 253 VAL B N 1
ATOM 4192 C CA . VAL B 1 253 ? 114.123 82.567 32.903 1.00 17.98 253 VAL B CA 1
ATOM 4193 C C . VAL B 1 253 ? 114.594 81.136 33.168 1.00 18.53 253 VAL B C 1
ATOM 4194 O O . VAL B 1 253 ? 113.783 80.217 33.312 1.00 18.74 253 VAL B O 1
ATOM 4198 N N . THR B 1 254 ? 115.910 80.951 33.230 1.00 17.52 254 THR B N 1
ATOM 4199 C CA . THR B 1 254 ? 116.478 79.643 33.515 1.00 11.10 254 THR B CA 1
ATOM 4200 C C . THR B 1 254 ? 117.173 79.634 34.880 1.00 16.53 254 THR B C 1
ATOM 4201 O O . THR B 1 254 ? 118.083 80.431 35.134 1.00 16.42 254 THR B O 1
ATOM 4205 N N . PRO B 1 255 ? 116.743 78.737 35.783 1.00 15.67 255 PRO B N 1
ATOM 4206 C CA . PRO B 1 255 ? 117.347 78.639 37.117 1.00 15.70 255 PRO B CA 1
ATOM 4207 C C . PRO B 1 255 ? 118.822 78.288 36.974 1.00 16.84 255 PRO B C 1
ATOM 4208 O O . PRO B 1 255 ? 119.216 77.633 36.005 1.00 16.07 255 PRO B O 1
ATOM 4212 N N . TRP B 1 256 ? 119.639 78.704 37.936 1.00 17.41 256 TRP B N 1
ATOM 4213 C CA . TRP B 1 256 ? 121.065 78.411 37.860 1.00 17.68 256 TRP B CA 1
ATOM 4214 C C . TRP B 1 256 ? 121.392 76.922 37.984 1.00 20.04 256 TRP B C 1
ATOM 4215 O O . TRP B 1 256 ? 122.411 76.472 37.464 1.00 16.11 256 TRP B O 1
ATOM 4226 N N . LYS B 1 257 ? 120.531 76.147 38.647 1.00 19.56 257 LYS B N 1
ATOM 4227 C CA . LYS B 1 257 ? 120.825 74.724 38.827 1.00 18.22 257 LYS B CA 1
ATOM 4228 C C . LYS B 1 257 ? 120.919 73.909 37.542 1.00 15.18 257 LYS B C 1
ATOM 4229 O O . LYS B 1 257 ? 121.285 72.736 37.573 1.00 19.14 257 LYS B O 1
ATOM 4235 N N . TYR B 1 258 ? 120.601 74.529 36.413 1.00 16.01 258 TYR B N 1
ATOM 4236 C CA . TYR B 1 258 ? 120.697 73.851 35.124 1.00 16.42 258 TYR B CA 1
ATOM 4237 C C . TYR B 1 258 ? 121.865 74.432 34.318 1.00 21.04 258 TYR B C 1
ATOM 4238 O O . TYR B 1 258 ? 122.085 74.055 33.167 1.00 20.34 258 TYR B O 1
ATOM 4247 N N . VAL B 1 259 ? 122.615 75.341 34.939 1.00 18.85 259 VAL B N 1
ATOM 4248 C CA . VAL B 1 259 ? 123.750 75.997 34.290 1.00 14.35 259 VAL B CA 1
ATOM 4249 C C . VAL B 1 259 ? 125.092 75.539 34.864 1.00 16.67 259 VAL B C 1
ATOM 4250 O O . VAL B 1 259 ? 125.327 75.663 36.071 1.00 15.84 259 VAL B O 1
ATOM 4254 N N . ARG B 1 260 ? 125.961 75.000 34.005 1.00 14.43 260 ARG B N 1
ATOM 4255 C CA . ARG B 1 260 ? 127.289 74.551 34.422 1.00 16.16 260 ARG B CA 1
ATOM 4256 C C . ARG B 1 260 ? 128.102 75.772 34.849 1.00 15.31 260 ARG B C 1
ATOM 4257 O O . ARG B 1 260 ? 128.730 75.786 35.905 1.00 18.44 260 ARG B O 1
ATOM 4265 N N . GLY B 1 261 ? 128.106 76.787 33.993 1.00 19.08 261 GLY B N 1
ATOM 4266 C CA . GLY B 1 261 ? 128.848 78.000 34.283 1.00 12.75 261 GLY B CA 1
ATOM 4267 C C . GLY B 1 261 ? 128.476 79.126 33.346 1.00 12.25 261 GLY B C 1
ATOM 4268 O O . GLY B 1 261 ? 127.832 78.904 32.321 1.00 14.28 261 GLY B O 1
ATOM 4269 N N . ILE B 1 262 ? 128.861 80.342 33.717 1.00 13.47 262 ILE B N 1
ATOM 4270 C CA . ILE B 1 262 ? 128.607 81.527 32.910 1.00 12.98 262 ILE B CA 1
ATOM 4271 C C . ILE B 1 262 ? 129.970 82.017 32.421 1.00 19.43 262 ILE B C 1
ATOM 4272 O O . ILE B 1 262 ? 130.855 82.348 33.225 1.00 19.79 262 ILE B O 1
ATOM 4277 N N . ILE B 1 263 ? 130.143 82.030 31.105 1.00 15.61 263 ILE B N 1
ATOM 4278 C CA . ILE B 1 263 ? 131.398 82.446 30.489 1.00 16.34 263 ILE B CA 1
ATOM 4279 C C . ILE B 1 263 ? 131.462 83.959 30.415 1.00 15.47 263 ILE B C 1
ATOM 4280 O O . ILE B 1 263 ? 130.686 84.582 29.696 1.00 18.40 263 ILE B O 1
ATOM 4285 N N . THR B 1 264 ? 132.369 84.557 31.180 1.00 17.76 264 THR B N 1
ATOM 4286 C CA . THR B 1 264 ? 132.511 86.014 31.170 1.00 17.34 264 THR B CA 1
ATOM 4287 C C . THR B 1 264 ? 133.900 86.374 30.658 1.00 17.89 264 THR B C 1
ATOM 4288 O O . THR B 1 264 ? 134.753 85.499 30.493 1.00 13.56 264 THR B O 1
ATOM 4292 N N . GLU B 1 265 ? 134.130 87.664 30.426 1.00 20.65 265 GLU B N 1
ATOM 4293 C CA . GLU B 1 265 ? 135.424 88.117 29.936 1.00 24.16 265 GLU B CA 1
ATOM 4294 C C . GLU B 1 265 ? 136.473 87.992 31.041 1.00 24.52 265 GLU B C 1
ATOM 4295 O O . GLU B 1 265 ? 137.665 88.115 30.781 1.00 26.24 265 GLU B O 1
ATOM 4301 N N . LEU B 1 266 ? 136.017 87.737 32.268 1.00 23.56 266 LEU B N 1
ATOM 4302 C CA . LEU B 1 266 ? 136.908 87.582 33.421 1.00 20.74 266 LEU B CA 1
ATOM 4303 C C . LEU B 1 266 ? 137.106 86.110 33.762 1.00 23.29 266 LEU B C 1
ATOM 4304 O O . LEU B 1 266 ? 137.803 85.775 34.717 1.00 25.51 266 LEU B O 1
ATOM 4309 N N . GLY B 1 267 ? 136.489 85.232 32.982 1.00 23.53 267 GLY B N 1
ATOM 4310 C CA . GLY B 1 267 ? 136.611 83.808 33.237 1.00 23.02 267 GLY B CA 1
ATOM 4311 C C . GLY B 1 267 ? 135.243 83.179 33.431 1.00 23.41 267 GLY B C 1
ATOM 4312 O O . GLY B 1 267 ? 134.226 83.871 33.449 1.00 20.90 267 GLY B O 1
ATOM 4313 N N . ILE B 1 268 ? 135.212 81.862 33.575 1.00 25.01 268 ILE B N 1
ATOM 4314 C CA . ILE B 1 268 ? 133.952 81.159 33.765 1.00 23.94 268 ILE B CA 1
ATOM 4315 C C . ILE B 1 268 ? 133.545 81.173 35.238 1.00 21.26 268 ILE B C 1
ATOM 4316 O O . ILE B 1 268 ? 134.248 80.644 36.095 1.00 23.78 268 ILE B O 1
ATOM 4321 N N . VAL B 1 269 ? 132.411 81.806 35.514 1.00 19.15 269 VAL B N 1
ATOM 4322 C CA . VAL B 1 269 ? 131.870 81.923 36.863 1.00 24.30 269 VAL B CA 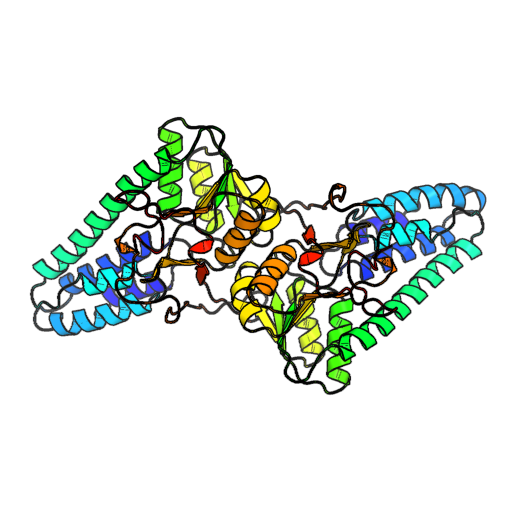1
ATOM 4323 C C . VAL B 1 269 ? 130.803 80.841 37.133 1.00 26.42 269 VAL B C 1
ATOM 4324 O O . VAL B 1 269 ? 130.085 80.419 36.220 1.00 20.37 269 VAL B O 1
ATOM 4328 N N . ILE B 1 270 ? 130.707 80.407 38.387 1.00 18.51 270 ILE B N 1
ATOM 4329 C CA . ILE B 1 270 ? 129.741 79.392 38.791 1.00 19.13 270 ILE B CA 1
ATOM 4330 C C . ILE B 1 270 ? 128.566 80.014 39.550 1.00 20.06 270 ILE B C 1
ATOM 4331 O O . ILE B 1 270 ? 128.727 80.501 40.672 1.00 22.30 270 ILE B O 1
ATOM 4336 N N . PRO B 1 271 ? 127.366 80.015 38.949 1.00 16.59 271 PRO B N 1
ATOM 4337 C CA . PRO B 1 271 ? 126.239 80.606 39.676 1.00 16.73 271 PRO B CA 1
ATOM 4338 C C . PRO B 1 271 ? 125.758 79.626 40.748 1.00 15.92 271 PRO B C 1
ATOM 4339 O O . PRO B 1 271 ? 125.946 78.416 40.618 1.00 13.47 271 PRO B O 1
ATOM 4343 N N . PRO B 1 272 ? 125.145 80.136 41.827 1.00 15.15 272 PRO B N 1
ATOM 4344 C CA . PRO B 1 272 ? 124.894 81.557 42.077 1.00 16.04 272 PRO B CA 1
ATOM 4345 C C . PRO B 1 272 ? 125.953 82.160 43.003 1.00 14.68 272 PRO B C 1
ATOM 4346 O O . PRO B 1 272 ? 126.019 83.375 43.181 1.00 19.11 272 PRO B O 1
ATOM 4350 N N . ARG B 1 273 ? 126.776 81.305 43.594 1.00 20.21 273 ARG B N 1
ATOM 4351 C CA . ARG B 1 273 ? 127.808 81.749 44.531 1.00 25.99 273 ARG B CA 1
ATOM 4352 C C . ARG B 1 273 ? 128.796 82.808 44.031 1.00 28.71 273 ARG B C 1
ATOM 4353 O O . ARG B 1 273 ? 129.105 83.752 44.754 1.00 22.93 273 ARG B O 1
ATOM 4361 N N . ASP B 1 274 ? 129.289 82.664 42.806 1.00 30.16 274 ASP B N 1
ATOM 4362 C CA . ASP B 1 274 ? 130.247 83.637 42.284 1.00 30.89 274 ASP B CA 1
ATOM 4363 C C . ASP B 1 274 ? 129.576 84.906 41.773 1.00 31.60 274 ASP B C 1
ATOM 4364 O O . ASP B 1 274 ? 130.247 85.878 41.431 1.00 34.17 274 ASP B O 1
ATOM 4369 N N . ILE B 1 275 ? 128.251 84.891 41.718 1.00 32.14 275 ILE B N 1
ATOM 4370 C CA . ILE B 1 275 ? 127.492 86.046 41.257 1.00 34.37 275 ILE B CA 1
ATOM 4371 C C . ILE B 1 275 ? 127.182 86.903 42.473 1.00 46.01 275 ILE B C 1
ATOM 4372 O O . ILE B 1 275 ? 126.166 86.712 43.141 1.00 52.21 275 ILE B O 1
ATOM 4377 N N . GLN B 1 276 ? 128.060 87.848 42.771 1.00 47.57 276 GLN B N 1
ATOM 4378 C CA . GLN B 1 276 ? 127.848 88.687 43.935 1.00 60.00 276 GLN B CA 1
ATOM 4379 C C . GLN B 1 276 ? 128.002 90.151 43.572 1.00 63.79 276 GLN B C 1
ATOM 4380 O O . GLN B 1 276 ? 126.984 90.872 43.658 1.00 67.56 276 GLN B O 1
#

B-factor: mean 28.45, std 13.27, range [4.49, 81.43]

Nearest PDB structures (foldseek):
  1vb5-assembly1_B  TM=9.985E-01  e=1.311E-53  Pyrococcus horikoshii OT3
  3vm6-assembly1_A  TM=9.138E-01  e=2.240E-26  Thermococcus kodakarensis KOD1
  3a11-assembly1_E  TM=7.427E-01  e=2.662E-26  Thermococcus kodakarensis KOD1
  7kma-assembly4_G  TM=7.876E-01  e=6.946E-23  Homo sapiens
  3ecs-assembly1_C  TM=8.169E-01  e=2.919E-22  Homo sapiens

Foldseek 3Di:
DDPVLVVLLVVLLPDDADDPLVLLLSLLVSQLVLLVPDQLVCQLVVLVVSLVSSCVSFVQALLSNLLSVQQDSGSHSVSRNVSSVVSNVVSVLFLLLLLVQLLVVDAAAFEEEEEGDDPSVLSVVLVVVVVVGAYEYEYELAPDSRSRVVSVVSCVVSVGHYHYDHLVCLLVPLLVGQAYEYEARAQELQGKGKDFPSPQVNLVSNVVNVHAYEYEYECSRYHNHGHPVPGDQDWDWDADPNDTDTGRTMDIHDLVSHPFYRTSVGTHRPDVSD/DDPVLVVLLVVLLPDDQADQLVLLLSLLVSLLVLLVPDALVCQLVVLVVSLVSQCVSFVFALLSNLLSVQQDRHSDSVSSNVSSVVSVVVSVLWLQLLLVQLLVVDAAPFEEEEEGDDVSVLSNVLVNVVVVHAYEYEYELAPDVRSRVVSVVSCVVSVHHYDYDHLVCLLVCLLVGQAYEYEASAQELQGKGKAFPSVQVNLVSNVVNVH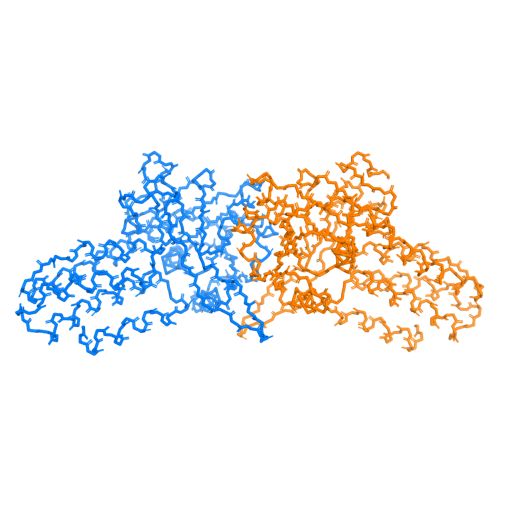AYEYEYEPSRYHNHGDPVRGDFDWDWDDDDNDTDTGRTMDIHDLVSHCFYRTSVGTHRPPVRRD

Sequence (549 aa):
LPERVLEILREMKRERIKGASWLAKKGAEAFLTLAEELDESLLEDAIMELREEVVKVNPSMASLYNLARFIPVTNRRDILKSRALEFLRRMEEAKRELASIGAQLIDDGDVIITHSFSSTVLEIIRTAKERKKRFKVILTESSPDYEGLHLARELEFSGIEFEVITDAQMGLFCREASIAIVGADMITKDGYVVNKAGTYLLALACHENAIPFYVAAETYKFHPTLKSGDVMLMERDLIRGNVRIRNVLFDVTPWKYVRGIITELGIVIPPRDILPERVLEILREMKRERIKGASWLAKKGAEAFLTLAEELDESLLEDAIMELREEVVKVNPSMASLYNLARFIPVTNRRDILKSRALEFLRRMEEAKRELASIGAQLIDDGDVIITHSFSSTVLEIIRTAKERKKRFKVILTESSPDYEGLHLARELEFSGIEFEVITDAQMGLFCREASIAIVGADMITKDGYVVNKAGTYLLALACHENAIPFYVAAETYKFHPTLKSGDVMLMERDLIRGNVRIRNVLFDVTPWKYVRGIITELGIVIPPRDIQ

CATH classification: 1.20.120.420 (+1 more: 3.40.50.10470)

InterPro domains:
  IPR000649 Initiation factor 2B-related [PF01008] (18-270)
  IPR027363 Methylthioribose-1-phosphate isomerase, N-terminal [G3DSA:1.20.120.420] (1-95)
  IPR037171 NagB/RpiA transferase-like [SSF100950] (4-272)
  IPR042529 Initiation factor 2B-like, C-terminal [G3DSA:3.40.50.10470] (96-276)
  IPR051501 Eukaryotic initiation factor 2B subunits alpha/beta/delta [PTHR45860] (78-271)

Organism: Pyrococcus horikoshii (strain ATCC 700860 / DSM 12428 / JCM 9974 / NBRC 100139 / OT-3) (NCBI:txid70601)

Secondary structure (DSSP, 8-state):
--HHHHHHHHHHHH-SSS-HHHHHHHHHHHHHHHHHHS-TTTHHHHHHHHHHHHHHH-TT-HHHHHHHHHS---S-HHHHHHHHHHHHHHHHHHHHHHHHHHHHH--TTEEEE--S--HHHHHHHHHHHHTT--EEEEEE--TTTTHHHHHHHHHHHTT--EEEE-GGGHHHHHTT-SEEEE--SEE-TTS-EEEETTHHHHHHHHHHTT--EEEE--GGGB-SS--GGG----B---EETTEE---B-EEEE-GGG-SEEEETTEEE-TTTT-/--HHHHHHHHHHHT--SS-HHHHHHHHHHHHHHHHHHS-HHHHHHHHHHHHHHHHHH-TT-HHHHHHHHHS---S-HHHHHHHHHHHHHHHHHHHHHHHHHHHHH--TTEEEEE-S--HHHHHHHHHHHHTT--EEEEEE--TTTTHHHHHHHHHHHTT--EEEE-GGGHHHHHTT-SEEEE--SEE-TTS-EEEETTHHHHHHHHHHTT--EEEE--GGGB-SS--GGG----B---EETTEEB--B-EEEE-GGG-SEEEETTEEE-TTTT--

Radius of gyration: 26.97 Å; Cα contacts (8 Å, |Δi|>4): 1210; chains: 2; bounding box: 63×87×54 Å